Protein AF-A0AAW1J067-F1 (afdb_monomer)

Radius of gyration: 32.47 Å; Cα contacts (8 Å, |Δi|>4): 750; chains: 1; bounding box: 80×85×113 Å

Structure (mmCIF, N/CA/C/O backbone):
data_AF-A0AAW1J067-F1
#
_entry.id   AF-A0AAW1J067-F1
#
loop_
_atom_site.group_PDB
_atom_site.id
_atom_site.type_symbol
_atom_site.label_atom_id
_atom_site.label_alt_id
_atom_site.label_comp_id
_atom_site.label_asym_id
_atom_site.label_entity_id
_atom_site.label_seq_id
_atom_site.pdbx_PDB_ins_code
_atom_site.Cartn_x
_atom_site.Cartn_y
_atom_site.Cartn_z
_atom_site.occupancy
_atom_site.B_iso_or_equiv
_atom_site.auth_seq_id
_atom_site.auth_comp_id
_atom_site.auth_asym_id
_atom_site.auth_atom_id
_atom_site.pdbx_PDB_model_num
ATOM 1 N N . MET A 1 1 ? -17.921 11.666 9.294 1.00 50.50 1 MET A N 1
ATOM 2 C CA . MET A 1 1 ? -18.567 12.877 9.837 1.00 50.50 1 MET A CA 1
ATOM 3 C C . MET A 1 1 ? -19.235 12.454 11.125 1.00 50.50 1 MET A C 1
ATOM 5 O O . MET A 1 1 ? -20.038 11.532 11.094 1.00 50.50 1 MET A O 1
ATOM 9 N N . PHE A 1 2 ? -18.801 13.034 12.236 1.00 59.91 2 PHE A N 1
ATOM 10 C CA . PHE A 1 2 ? -19.292 12.779 13.587 1.00 59.91 2 PHE A CA 1
ATOM 11 C C . PHE A 1 2 ? -19.932 14.076 14.090 1.00 59.91 2 PHE A C 1
ATOM 13 O O . PHE A 1 2 ? -19.331 14.830 14.855 1.00 59.91 2 PHE A O 1
ATOM 20 N N . GLY A 1 3 ? -21.138 14.370 13.607 1.00 66.69 3 GLY A N 1
ATOM 21 C CA . GLY A 1 3 ? -21.881 15.560 14.003 1.00 66.69 3 GLY A CA 1
ATOM 22 C C . GLY A 1 3 ? -23.097 15.819 13.121 1.00 66.69 3 GLY A C 1
ATOM 23 O O . GLY A 1 3 ? -23.204 15.299 12.010 1.00 66.69 3 GLY A O 1
ATOM 24 N N . SER A 1 4 ? -24.031 16.613 13.641 1.00 76.19 4 SER A N 1
ATOM 25 C CA . SER A 1 4 ? -25.271 16.975 12.954 1.00 76.19 4 SER A CA 1
ATOM 26 C C . SER A 1 4 ? -25.160 18.360 12.305 1.00 76.19 4 SER A C 1
ATOM 28 O O . SER A 1 4 ? -24.724 19.300 12.974 1.00 76.19 4 SER A O 1
ATOM 30 N N . PRO A 1 5 ? -25.631 18.547 11.055 1.00 83.00 5 PRO A N 1
ATOM 31 C CA . PRO A 1 5 ? -25.706 19.865 10.428 1.00 83.00 5 PRO A CA 1
ATOM 32 C C . PRO A 1 5 ? -26.865 20.719 10.974 1.00 83.00 5 PRO A C 1
ATOM 34 O O . PRO A 1 5 ? -27.096 21.821 10.481 1.00 83.00 5 PRO A O 1
ATOM 37 N N . LEU A 1 6 ? -27.623 20.229 11.964 1.00 86.44 6 LEU A N 1
ATOM 38 C CA . LEU A 1 6 ? -28.827 20.883 12.483 1.00 86.44 6 LEU A CA 1
ATOM 39 C C . LEU A 1 6 ? -28.582 22.343 12.886 1.00 86.44 6 LEU A C 1
ATOM 41 O O . LEU A 1 6 ? -29.347 23.212 12.483 1.00 86.44 6 LEU A O 1
ATOM 45 N N . ALA A 1 7 ? -27.504 22.627 13.621 1.00 87.25 7 ALA A N 1
ATOM 46 C CA . ALA A 1 7 ? -27.166 23.991 14.026 1.00 87.25 7 ALA A CA 1
ATOM 47 C C . ALA A 1 7 ? -26.949 24.922 12.818 1.00 87.25 7 ALA A C 1
ATOM 49 O O . ALA A 1 7 ? -27.473 26.032 12.795 1.00 87.25 7 ALA A O 1
ATOM 50 N N . LEU A 1 8 ? -26.254 24.449 11.777 1.00 84.38 8 LEU A N 1
ATOM 51 C CA . LEU A 1 8 ? -26.045 25.211 10.541 1.00 84.38 8 LEU A CA 1
ATOM 52 C C . LEU A 1 8 ? -27.362 25.468 9.802 1.00 84.38 8 LEU A C 1
ATOM 54 O O . LEU A 1 8 ? -27.596 26.577 9.327 1.00 84.38 8 LEU A O 1
ATOM 58 N N . VAL A 1 9 ? -28.240 24.464 9.729 1.00 87.00 9 VAL A N 1
ATOM 59 C CA . VAL A 1 9 ? -29.559 24.598 9.093 1.00 87.00 9 VAL A CA 1
ATOM 60 C C . VAL A 1 9 ? -30.430 25.608 9.842 1.00 87.00 9 VAL A C 1
ATOM 62 O O . VAL A 1 9 ? -31.088 26.434 9.211 1.00 87.00 9 VAL A O 1
ATOM 65 N N . LEU A 1 10 ? -30.431 25.568 11.176 1.00 86.62 10 LEU A N 1
ATOM 66 C CA . LEU A 1 10 ? -31.189 26.502 12.008 1.00 86.62 10 LEU A CA 1
ATOM 67 C C . LEU A 1 10 ? -30.651 27.932 11.892 1.00 86.62 10 LEU A C 1
ATOM 69 O O . LEU A 1 10 ? -31.436 28.854 11.686 1.00 86.62 10 LEU A O 1
ATOM 73 N N . ALA A 1 11 ? -29.327 28.106 11.930 1.00 85.19 11 ALA A N 1
ATOM 74 C CA . ALA A 1 11 ? -28.688 29.402 11.725 1.00 85.19 11 ALA A CA 1
ATOM 75 C C . ALA A 1 11 ? -29.008 29.979 10.337 1.00 85.19 11 ALA A C 1
ATOM 77 O O . ALA A 1 11 ? -29.377 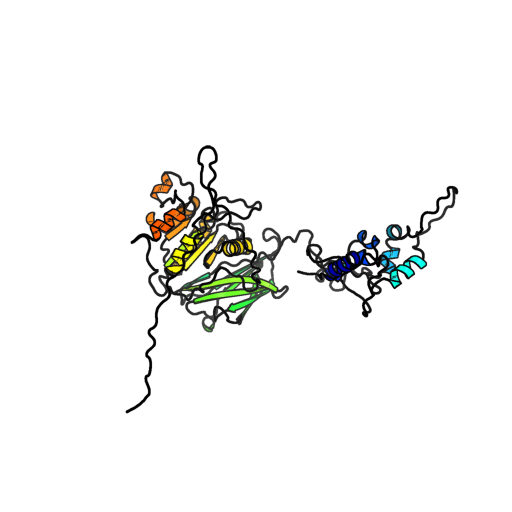31.144 10.215 1.00 85.19 11 ALA A O 1
ATOM 78 N N . TYR A 1 12 ? -28.941 29.154 9.286 1.00 83.12 12 TYR A N 1
ATOM 79 C CA . TYR A 1 12 ? -29.292 29.573 7.930 1.00 83.12 12 TYR A CA 1
ATOM 80 C C . TYR A 1 12 ? -30.757 30.009 7.817 1.00 83.12 12 TYR A C 1
ATOM 82 O O . TYR A 1 12 ? -31.040 31.041 7.208 1.00 83.12 12 TYR A O 1
ATOM 90 N N . ARG A 1 13 ? -31.691 29.263 8.424 1.00 81.62 13 ARG A N 1
ATOM 91 C CA . ARG A 1 13 ? -33.116 29.631 8.461 1.00 81.62 13 ARG A CA 1
ATOM 92 C C . ARG A 1 13 ? -33.344 30.963 9.171 1.00 81.62 13 ARG A C 1
ATOM 94 O O . ARG A 1 13 ? -34.119 31.771 8.678 1.00 81.62 13 ARG A O 1
ATOM 101 N N . GLN A 1 14 ? -32.639 31.206 10.274 1.00 75.19 14 GLN A N 1
ATOM 102 C CA . GLN A 1 14 ? -32.727 32.464 11.014 1.00 75.19 14 GLN A CA 1
ATOM 103 C C . GLN A 1 14 ? -32.193 33.652 10.198 1.00 75.19 14 GLN A C 1
ATOM 105 O O . GLN A 1 14 ? -32.797 34.718 10.195 1.00 75.19 14 GLN A O 1
ATOM 110 N N . ILE A 1 15 ? -31.092 33.465 9.463 1.00 73.31 15 ILE A N 1
ATOM 111 C CA . ILE A 1 15 ? -30.508 34.501 8.594 1.00 73.31 15 ILE A CA 1
ATOM 112 C C . ILE A 1 15 ? -31.388 34.770 7.361 1.00 73.31 15 ILE A C 1
ATOM 114 O O . ILE A 1 15 ? -31.469 35.905 6.896 1.00 73.31 15 ILE A O 1
ATOM 118 N N . SER A 1 16 ? -32.043 33.737 6.826 1.00 71.00 16 SER A N 1
ATOM 119 C CA . SER A 1 16 ? -32.823 33.823 5.582 1.00 71.00 16 SER A CA 1
ATOM 120 C C . SER A 1 16 ? -34.237 34.395 5.762 1.00 71.00 16 SER A C 1
ATOM 122 O O . SER A 1 16 ? -34.877 34.696 4.758 1.00 71.00 16 SER A O 1
ATOM 124 N N . SER A 1 17 ? -34.708 34.581 7.003 1.00 65.81 17 SER A N 1
ATOM 125 C CA . SER A 1 17 ? -35.993 35.224 7.338 1.00 65.81 17 SER A CA 1
ATOM 126 C C . SER A 1 17 ? -35.785 36.584 8.040 1.00 65.81 17 SER A C 1
ATOM 128 O O . SER A 1 17 ? -35.960 36.687 9.255 1.00 65.81 17 SER A O 1
ATOM 130 N N . PRO A 1 18 ? -35.404 37.651 7.308 1.00 55.25 18 PRO A N 1
ATOM 131 C CA . PRO A 1 18 ? -35.020 38.946 7.885 1.00 55.25 18 PRO A CA 1
ATOM 132 C C . PRO A 1 18 ? -36.165 39.766 8.510 1.00 55.25 18 PRO A C 1
ATOM 134 O O . PRO A 1 18 ? -35.880 40.642 9.330 1.00 55.25 18 PRO A O 1
ATOM 137 N N . ASP A 1 19 ? -37.428 39.483 8.173 1.00 54.84 19 ASP A N 1
ATOM 138 C CA . ASP A 1 19 ? -38.608 40.176 8.730 1.00 54.84 19 ASP A CA 1
ATOM 139 C C . ASP A 1 19 ? -38.975 39.708 10.147 1.00 54.84 19 ASP A C 1
ATOM 141 O O . ASP A 1 19 ? -39.796 40.324 10.823 1.00 54.84 19 ASP A O 1
ATOM 145 N N . ASP A 1 20 ? -38.323 38.651 10.630 1.00 51.97 20 ASP A N 1
ATOM 146 C CA . ASP A 1 20 ? -38.656 37.974 11.877 1.00 51.97 20 ASP A CA 1
ATOM 147 C C . ASP A 1 20 ? -37.452 38.004 12.833 1.00 51.97 20 ASP A C 1
ATOM 149 O O . ASP A 1 20 ? -36.968 36.980 13.323 1.00 51.97 20 ASP A O 1
ATOM 153 N N . LYS A 1 21 ? -36.925 39.212 13.101 1.00 49.03 21 LYS A N 1
ATOM 154 C CA . LYS A 1 21 ? -35.792 39.453 14.032 1.00 49.03 21 LYS A CA 1
ATOM 155 C C . LYS A 1 21 ? -36.059 38.969 15.469 1.00 49.03 21 LYS A C 1
ATOM 157 O O . LYS A 1 21 ? -35.157 38.981 16.303 1.00 49.03 21 LYS A O 1
ATOM 162 N N . THR A 1 22 ? -37.285 38.531 15.747 1.00 51.09 22 THR A N 1
ATOM 163 C CA . THR A 1 22 ? -37.760 37.935 17.001 1.00 51.09 22 THR A CA 1
ATOM 164 C C . THR A 1 22 ? -38.151 36.458 16.881 1.00 51.09 22 THR A C 1
ATOM 166 O O . THR A 1 22 ? -38.658 35.906 17.860 1.00 51.09 22 THR A O 1
ATOM 169 N N . SER A 1 23 ? -37.909 35.799 15.738 1.00 53.72 23 SER A N 1
ATOM 170 C CA . SER A 1 23 ? -38.173 34.366 15.551 1.00 53.72 23 SER A CA 1
ATOM 171 C C . SER A 1 23 ? -37.317 33.535 16.510 1.00 53.72 23 SER A C 1
ATOM 173 O O . SER A 1 23 ? -36.157 33.198 16.269 1.00 53.72 23 SER A O 1
ATOM 175 N N . ASN A 1 24 ? -37.886 33.223 17.673 1.00 66.06 24 ASN A N 1
ATOM 176 C CA . ASN A 1 24 ? -37.282 32.276 18.595 1.00 66.06 24 ASN A CA 1
ATOM 177 C C . ASN A 1 24 ? -37.318 30.902 17.920 1.00 66.06 24 ASN A C 1
ATOM 179 O O . ASN A 1 24 ? -38.378 30.455 17.477 1.00 66.06 24 ASN A O 1
ATOM 183 N N . ILE A 1 25 ? -36.170 30.227 17.852 1.00 79.12 25 ILE A N 1
ATOM 184 C CA . ILE A 1 25 ? -36.099 28.863 17.329 1.00 79.12 25 ILE A CA 1
ATOM 185 C C . ILE A 1 25 ? -37.063 27.995 18.147 1.00 79.12 25 ILE A C 1
ATOM 187 O O . ILE A 1 25 ? -36.935 27.899 19.370 1.00 79.12 25 ILE A O 1
ATOM 191 N N . THR A 1 26 ? -38.051 27.398 17.477 1.00 82.06 26 THR A N 1
ATOM 192 C CA . THR A 1 26 ? -39.113 26.641 18.143 1.00 82.06 26 THR A CA 1
ATOM 193 C C . THR A 1 26 ? -38.522 25.498 18.955 1.00 82.06 26 THR A C 1
ATOM 195 O O . THR A 1 26 ? -37.724 24.707 18.445 1.00 82.06 26 THR A O 1
ATOM 198 N N . ARG A 1 27 ? -38.932 25.400 20.224 1.00 84.12 27 ARG A N 1
ATOM 199 C CA . ARG A 1 27 ? -38.503 24.313 21.097 1.00 84.12 27 ARG A CA 1
ATOM 200 C C . ARG A 1 27 ? -39.014 22.970 20.545 1.00 84.12 27 ARG A C 1
ATOM 202 O O . ARG A 1 27 ? -40.206 22.845 20.271 1.00 84.12 27 ARG A O 1
ATOM 209 N N . PRO A 1 28 ? -38.143 21.965 20.393 1.00 86.62 28 PRO A N 1
ATOM 210 C CA . PRO A 1 28 ? -38.529 20.623 19.970 1.00 86.62 28 PRO A CA 1
ATOM 211 C C . PRO A 1 28 ? -39.388 19.935 21.041 1.00 86.62 28 PRO A C 1
ATOM 213 O O . PRO A 1 28 ? -39.211 20.171 22.234 1.00 86.62 28 PRO A O 1
ATOM 216 N N . MET A 1 29 ? -40.271 19.024 20.622 1.00 89.38 29 MET A N 1
ATOM 217 C CA . MET A 1 29 ? -41.214 18.290 21.491 1.00 89.38 29 MET A CA 1
ATOM 218 C C . MET A 1 29 ? -40.559 17.230 22.404 1.00 89.38 29 MET A C 1
ATOM 220 O O . MET A 1 29 ? -41.232 16.350 22.930 1.00 89.38 29 MET A O 1
ATOM 224 N N . CYS A 1 30 ? -39.241 17.272 22.579 1.00 88.62 30 CYS A N 1
ATOM 225 C CA . CYS A 1 30 ? -38.498 16.349 23.428 1.00 88.62 30 CYS A CA 1
ATOM 226 C C . CYS A 1 30 ? -38.104 17.004 24.757 1.00 88.62 30 CYS A C 1
ATOM 228 O O . CYS A 1 30 ? -37.864 18.211 24.837 1.00 88.62 30 CYS A O 1
ATOM 230 N N . ASN A 1 31 ? -37.944 16.180 25.793 1.00 90.19 31 ASN A N 1
ATOM 231 C CA . ASN A 1 31 ? -37.593 16.661 27.132 1.00 90.19 31 ASN A CA 1
ATOM 232 C C . ASN A 1 31 ? -36.184 17.271 27.195 1.00 90.19 31 ASN A C 1
ATOM 234 O O . ASN A 1 31 ? -35.961 18.205 27.962 1.00 90.19 31 ASN A O 1
ATOM 238 N N . GLN A 1 32 ? -35.247 16.759 26.392 1.00 93.19 32 GLN A N 1
ATOM 239 C CA . GLN A 1 32 ? -33.853 17.195 26.356 1.00 93.19 32 GLN A CA 1
ATOM 240 C C . GLN A 1 32 ? -33.255 16.935 24.972 1.00 93.19 32 GLN A C 1
ATOM 242 O O . GLN A 1 32 ? -33.455 15.860 24.406 1.00 93.19 32 GLN A O 1
ATOM 247 N N . ILE A 1 33 ? -32.474 17.893 24.467 1.00 92.38 33 ILE A N 1
ATOM 248 C CA . ILE A 1 33 ? -31.615 17.699 23.294 1.00 92.38 33 ILE A CA 1
ATOM 249 C C . ILE A 1 33 ? -30.158 17.492 23.703 1.00 92.38 33 ILE A C 1
ATOM 251 O O . ILE A 1 33 ? -29.643 18.136 24.619 1.00 92.38 33 ILE A O 1
ATOM 255 N N . TYR A 1 34 ? -29.495 16.608 22.962 1.00 91.56 34 TYR A N 1
ATOM 256 C CA . TYR A 1 34 ? -28.058 16.387 23.004 1.00 91.56 34 TYR A CA 1
ATOM 257 C C . TYR A 1 34 ? -27.491 16.550 21.595 1.00 91.56 34 TYR A C 1
ATOM 259 O O . TYR A 1 34 ? -27.856 15.825 20.673 1.00 91.56 34 TYR A O 1
ATOM 267 N N . ASN A 1 35 ? -26.594 17.511 21.435 1.00 91.44 35 ASN A N 1
ATOM 268 C CA . ASN A 1 35 ? -25.792 17.723 20.246 1.00 91.44 35 ASN A CA 1
ATOM 269 C C . ASN A 1 35 ? -24.398 17.158 20.497 1.00 91.44 35 ASN A C 1
ATOM 271 O O . ASN A 1 35 ? -23.557 17.809 21.113 1.00 91.44 35 ASN A O 1
ATOM 275 N N . MET A 1 36 ? -24.171 15.929 20.044 1.00 89.44 36 MET A N 1
ATOM 276 C CA . MET A 1 36 ? -22.858 15.295 20.112 1.00 89.44 36 MET A CA 1
ATOM 277 C C . MET A 1 36 ? -22.095 15.572 18.827 1.00 89.44 36 MET A C 1
ATOM 279 O O . MET A 1 36 ? -22.596 15.299 17.733 1.00 89.44 36 MET A O 1
ATOM 283 N N . PHE A 1 37 ? -20.879 16.086 18.952 1.00 84.06 37 PHE A N 1
ATOM 284 C CA . PHE A 1 37 ? -20.049 16.366 17.792 1.00 84.06 37 PHE A CA 1
ATOM 285 C C . PHE A 1 37 ? -18.564 16.235 18.085 1.00 84.06 37 PHE A C 1
ATOM 287 O O . PHE A 1 37 ? -18.108 16.295 19.227 1.00 84.06 37 PHE A O 1
ATOM 294 N N . HIS A 1 38 ? -17.803 16.093 17.008 1.00 80.50 38 HIS A N 1
ATOM 295 C CA . HIS A 1 38 ? -16.362 16.234 17.033 1.00 80.50 38 HIS A CA 1
ATOM 296 C C . HIS A 1 38 ? -15.962 17.680 16.678 1.00 80.50 38 HIS A C 1
ATOM 298 O O . HIS A 1 38 ? -16.399 18.172 15.636 1.00 80.50 38 HIS A O 1
ATOM 304 N N . PRO A 1 39 ? -15.120 18.374 17.472 1.00 72.06 39 PRO A N 1
ATOM 305 C CA . PRO A 1 39 ? -14.763 19.779 17.221 1.00 72.06 39 PRO A CA 1
ATOM 306 C C . PRO A 1 39 ? -14.096 20.059 15.865 1.00 72.06 39 PRO A C 1
ATOM 308 O O . PRO A 1 39 ? -14.137 21.185 15.384 1.00 72.06 39 PRO A O 1
ATOM 311 N N . THR A 1 40 ? -13.473 19.051 15.247 1.00 69.25 40 THR A N 1
ATOM 312 C CA . THR A 1 40 ? -12.837 19.182 13.922 1.00 69.25 40 THR A CA 1
ATOM 313 C C . THR A 1 40 ? -13.760 18.837 12.751 1.00 69.25 40 THR A C 1
ATOM 315 O O . THR A 1 40 ? -13.325 18.911 11.602 1.00 69.25 40 THR A O 1
ATOM 318 N N . ASP A 1 41 ? -15.009 18.433 13.006 1.00 71.81 41 ASP A N 1
ATOM 319 C CA . ASP A 1 41 ? -15.959 18.152 11.933 1.00 71.81 41 ASP A CA 1
ATOM 320 C C . ASP A 1 41 ? -16.447 19.477 11.309 1.00 71.81 41 ASP A C 1
ATOM 322 O O . ASP A 1 41 ? -17.118 20.256 11.988 1.00 71.81 41 ASP A O 1
ATOM 326 N N . PRO A 1 42 ? -16.149 19.751 10.022 1.00 63.50 42 PRO A N 1
ATOM 327 C CA . PRO A 1 42 ? -16.461 21.031 9.387 1.00 63.50 42 PRO A CA 1
ATOM 328 C C . PRO A 1 42 ? -17.962 21.280 9.194 1.00 63.50 42 PRO A C 1
ATOM 330 O O . PRO A 1 42 ? -18.343 22.400 8.859 1.00 63.50 42 PRO A O 1
ATOM 333 N N . VAL A 1 43 ? -18.813 20.258 9.347 1.00 70.44 43 VAL A N 1
ATOM 334 C CA . VAL A 1 43 ? -20.275 20.402 9.241 1.00 70.44 43 VAL A CA 1
ATOM 335 C C . VAL A 1 43 ? -20.981 20.328 10.591 1.00 70.44 43 VAL A C 1
ATOM 337 O O . VAL A 1 43 ? -22.197 20.509 10.650 1.00 70.44 43 VAL A O 1
ATOM 340 N N . ALA A 1 44 ? -20.245 20.075 11.674 1.00 81.06 44 ALA A N 1
ATOM 341 C CA . ALA A 1 44 ? -20.797 20.142 13.012 1.00 81.06 44 ALA A CA 1
ATOM 342 C C . ALA A 1 44 ? -20.752 21.580 13.534 1.00 81.06 44 ALA A C 1
ATOM 344 O O . ALA A 1 44 ? -19.790 22.318 13.336 1.00 81.06 44 ALA A O 1
ATOM 345 N N . SER A 1 45 ? -21.811 22.006 14.212 1.00 86.00 45 SER A N 1
ATOM 346 C CA . SER A 1 45 ? -21.865 23.322 14.844 1.00 86.00 45 SER A CA 1
ATOM 347 C C . SER A 1 45 ? -22.646 23.255 16.147 1.00 86.00 45 SER A C 1
ATOM 349 O O . SER A 1 45 ? -23.455 22.353 16.373 1.00 86.00 45 SER A O 1
ATOM 351 N N . ARG A 1 46 ? -22.358 24.215 17.021 1.00 90.69 46 ARG A N 1
ATOM 352 C CA . ARG A 1 46 ? -22.923 24.307 18.365 1.00 90.69 46 ARG A CA 1
ATOM 353 C C . ARG A 1 46 ? -24.351 24.845 18.338 1.00 90.69 46 ARG A C 1
ATOM 355 O O . ARG A 1 46 ? -24.623 25.817 17.634 1.00 90.69 46 ARG A O 1
ATOM 362 N N . LEU A 1 47 ? -25.243 24.236 19.121 1.00 92.12 47 LEU A N 1
ATOM 363 C CA . LEU A 1 47 ? -26.633 24.682 19.271 1.00 92.12 47 LEU A CA 1
ATOM 364 C C . LEU A 1 47 ? -26.781 25.752 20.351 1.00 92.12 47 LEU A C 1
ATOM 366 O O . LEU A 1 47 ? -27.597 26.658 20.207 1.00 92.12 47 LEU A O 1
ATOM 370 N N . GLU A 1 48 ? -25.999 25.675 21.427 1.00 93.38 48 GLU A N 1
ATOM 371 C CA . GLU A 1 48 ? -26.148 26.574 22.577 1.00 93.38 48 GLU A CA 1
ATOM 372 C C . GLU A 1 48 ? -26.001 28.064 22.214 1.00 93.38 48 GLU A C 1
ATOM 374 O O . GLU A 1 48 ? -26.838 28.855 22.661 1.00 93.38 48 GLU A O 1
ATOM 379 N N . PRO A 1 49 ? -25.034 28.476 21.362 1.00 91.88 49 PRO A N 1
ATOM 380 C CA . PRO A 1 49 ? -24.892 29.873 20.953 1.00 91.88 49 PRO A CA 1
ATOM 381 C C . PRO A 1 49 ? -26.072 30.409 20.134 1.00 91.88 49 PRO A C 1
ATOM 383 O O . PRO A 1 49 ? -26.275 31.620 20.106 1.00 91.88 49 PRO A O 1
ATOM 386 N N . LEU A 1 50 ? -26.852 29.533 19.487 1.00 88.31 50 LEU A N 1
ATOM 387 C CA . LEU A 1 50 ? -28.046 29.930 18.731 1.00 88.31 50 LEU A CA 1
ATOM 388 C C . LEU A 1 50 ? -29.222 30.272 19.654 1.00 88.31 50 LEU A C 1
ATOM 390 O O . LEU A 1 50 ? -30.052 31.107 19.306 1.00 88.31 50 LEU A O 1
ATOM 394 N N . LEU A 1 51 ? -29.293 29.647 20.835 1.00 89.06 51 LEU A N 1
ATOM 395 C CA . LEU A 1 51 ? -30.327 29.933 21.837 1.00 89.06 51 LEU A CA 1
ATOM 396 C C . LEU A 1 51 ? -29.931 31.086 22.761 1.00 89.06 51 LEU A C 1
ATOM 398 O O . LEU A 1 51 ? -30.780 31.867 23.189 1.00 89.06 51 LEU A O 1
ATOM 402 N N . SER A 1 52 ? -28.641 31.198 23.078 1.00 88.81 52 SER A N 1
ATOM 403 C CA . SER A 1 52 ? -28.086 32.307 23.845 1.00 88.81 52 SER A CA 1
ATOM 404 C C . SER A 1 52 ? -26.642 32.552 23.434 1.00 88.81 52 SER A C 1
ATOM 406 O O . SER A 1 52 ? -25.750 31.761 23.744 1.00 88.81 52 SER A O 1
ATOM 408 N N . ALA A 1 53 ? -26.399 33.690 22.781 1.00 86.62 53 ALA A N 1
ATOM 409 C CA . ALA A 1 53 ? -25.096 34.049 22.224 1.00 86.62 53 ALA A CA 1
ATOM 410 C C . ALA A 1 53 ? -23.958 33.976 23.254 1.00 86.62 53 ALA A C 1
ATOM 412 O O . ALA A 1 53 ? -22.834 33.637 22.901 1.00 86.62 53 ALA A O 1
ATOM 413 N N . ARG A 1 54 ? -24.234 34.201 24.544 1.00 87.06 54 ARG A N 1
ATOM 414 C CA . ARG A 1 54 ? -23.234 34.120 25.622 1.00 87.06 54 ARG A CA 1
ATOM 415 C C . ARG A 1 54 ? -22.631 32.728 25.800 1.00 87.06 54 ARG A C 1
ATOM 417 O O . ARG A 1 54 ? -21.486 32.620 26.219 1.00 87.06 54 ARG A O 1
ATOM 424 N N . PHE A 1 55 ? -23.339 31.666 25.415 1.00 91.44 55 PHE A N 1
ATOM 425 C CA . PHE A 1 55 ? -22.780 30.311 25.431 1.00 91.44 55 PHE A CA 1
ATOM 426 C C . PHE A 1 55 ? -21.663 30.104 24.402 1.00 91.44 55 PHE A C 1
ATOM 428 O O . PHE A 1 55 ? -20.942 29.115 24.505 1.00 91.44 55 PHE A O 1
ATOM 435 N N . SER A 1 56 ? -21.452 31.038 23.465 1.00 88.62 56 SER A N 1
ATOM 436 C CA . SER A 1 56 ? -20.237 31.063 22.635 1.00 88.62 56 SER A CA 1
ATOM 437 C C . SER A 1 56 ? -18.958 31.263 23.459 1.00 88.62 56 SER A C 1
ATOM 439 O O . SER A 1 56 ? -17.909 30.773 23.051 1.00 88.62 56 SER A O 1
ATOM 441 N N . LEU A 1 57 ? -19.054 31.912 24.628 1.00 88.69 57 LEU A N 1
ATOM 442 C CA . LEU A 1 57 ? -17.937 32.153 25.548 1.00 88.69 57 LEU A CA 1
ATOM 443 C C . LEU A 1 57 ? -17.636 30.948 26.450 1.00 88.69 57 LEU A C 1
ATOM 445 O O . LEU A 1 57 ? -16.586 30.897 27.081 1.00 88.69 57 LEU A O 1
ATOM 449 N N . LEU A 1 58 ? -18.548 29.976 26.515 1.00 89.19 58 LEU A N 1
ATOM 450 C CA . LEU A 1 58 ? -18.362 28.746 27.278 1.00 89.19 58 LEU A CA 1
ATOM 451 C C . LEU A 1 58 ? -17.946 27.607 26.349 1.00 89.19 58 LEU A C 1
ATOM 453 O O . LEU A 1 58 ? -18.554 27.458 25.286 1.00 89.19 58 LEU A O 1
ATOM 457 N N . PRO A 1 59 ? -16.989 26.747 26.735 1.00 87.62 59 PRO A N 1
ATOM 458 C CA . PRO A 1 59 ? -16.682 25.548 25.963 1.00 87.62 59 PRO A CA 1
ATOM 459 C C . PRO A 1 59 ? -17.864 24.556 25.983 1.00 87.62 59 PRO A C 1
ATOM 461 O O . PRO A 1 59 ? -18.673 24.581 26.923 1.00 87.62 59 PRO A O 1
ATOM 464 N N . PRO A 1 60 ? -17.997 23.681 24.966 1.00 90.62 60 PRO A N 1
ATOM 465 C CA . PRO A 1 60 ? -18.927 22.553 25.016 1.00 90.62 60 PRO A CA 1
ATOM 466 C C . PRO A 1 60 ? -18.544 21.567 26.131 1.00 90.62 60 PRO A C 1
ATOM 468 O O . PRO A 1 60 ? -17.416 21.561 26.623 1.00 90.62 60 PRO A O 1
ATOM 471 N N . VAL A 1 61 ? -19.484 20.711 26.529 1.00 91.50 61 VAL A N 1
ATOM 472 C CA . VAL A 1 61 ? -19.249 19.675 27.538 1.00 91.50 61 VAL A CA 1
ATOM 473 C C . VAL A 1 61 ? -18.361 18.581 26.955 1.00 91.50 61 VAL A C 1
ATOM 475 O O . VAL A 1 61 ? -18.725 17.940 25.976 1.00 91.50 61 VAL A O 1
ATOM 478 N N . ASN A 1 62 ? -17.211 18.321 27.570 1.00 85.94 62 ASN A N 1
ATOM 479 C CA . ASN A 1 62 ? -16.355 17.215 27.150 1.00 85.94 62 ASN A CA 1
ATOM 480 C C . ASN A 1 62 ? -16.919 15.880 27.644 1.00 85.94 62 ASN A C 1
ATOM 482 O O . ASN A 1 62 ? -17.033 15.654 28.850 1.00 85.94 62 ASN A O 1
ATOM 486 N N . VAL A 1 63 ? -17.223 14.974 26.712 1.00 86.56 63 VAL A N 1
ATOM 487 C CA . VAL A 1 63 ? -17.654 13.611 27.041 1.00 86.56 63 VAL A CA 1
ATOM 488 C C . VAL A 1 63 ? -16.486 12.860 27.680 1.00 86.56 63 VAL A C 1
ATOM 490 O O . VAL A 1 63 ? -15.416 12.713 27.084 1.00 86.56 63 VAL A O 1
ATOM 493 N N . ALA A 1 64 ? -16.682 12.395 28.915 1.00 78.62 64 ALA A N 1
ATOM 494 C CA . ALA A 1 64 ? -15.660 11.667 29.654 1.00 78.62 64 ALA A CA 1
ATOM 495 C C . ALA A 1 64 ? -15.319 10.336 28.963 1.00 78.62 64 ALA A C 1
ATOM 497 O O . ALA A 1 64 ? -16.193 9.612 28.490 1.00 78.62 64 ALA A O 1
ATOM 498 N N . ARG A 1 65 ? -14.028 9.992 28.930 1.00 73.75 65 ARG A N 1
ATOM 499 C CA . ARG A 1 65 ? -13.565 8.712 28.382 1.00 73.75 65 ARG A CA 1
ATOM 500 C C . ARG A 1 65 ? -13.995 7.558 29.278 1.00 73.75 65 ARG A C 1
ATOM 502 O O . ARG A 1 65 ? -13.560 7.515 30.428 1.00 73.75 65 ARG A O 1
ATOM 509 N N . TYR A 1 66 ? -14.710 6.584 28.718 1.00 69.62 66 TYR A N 1
ATOM 510 C CA . TYR A 1 66 ? -15.111 5.365 29.429 1.00 69.62 66 TYR A CA 1
ATOM 511 C C . TYR A 1 66 ? -13.920 4.638 30.079 1.00 69.62 66 TYR A C 1
ATOM 513 O O . TYR A 1 66 ? -13.998 4.235 31.232 1.00 69.62 66 TYR A O 1
ATOM 521 N N . THR A 1 67 ? -12.773 4.565 29.395 1.00 62.25 67 THR A N 1
ATOM 522 C CA . THR A 1 67 ? -11.552 3.911 29.909 1.00 62.25 67 THR A CA 1
ATOM 523 C C . THR A 1 67 ? -10.960 4.567 31.156 1.00 62.25 67 THR A C 1
ATOM 525 O O . THR A 1 67 ? -10.305 3.894 31.944 1.00 62.25 67 THR A O 1
ATOM 528 N N . LYS A 1 68 ? -11.168 5.876 31.344 1.00 63.22 68 LYS A N 1
ATOM 529 C CA . LYS A 1 68 ? -10.661 6.626 32.506 1.00 63.22 68 LYS A CA 1
ATOM 530 C C . LYS A 1 68 ? -11.741 6.843 33.568 1.00 63.22 68 LYS A C 1
ATOM 532 O O . LYS A 1 68 ? -11.432 6.938 34.750 1.00 63.22 68 LYS A O 1
ATOM 537 N N . TYR A 1 69 ? -12.992 6.942 33.134 1.00 73.50 69 TYR A N 1
ATOM 538 C CA . TYR A 1 69 ? -14.150 7.287 33.946 1.00 73.50 69 TYR A CA 1
ATOM 539 C C . TYR A 1 69 ? -15.355 6.437 33.505 1.00 73.50 69 TYR A C 1
ATOM 541 O O . TYR A 1 69 ? -16.254 6.954 32.836 1.00 73.50 69 TYR A O 1
ATOM 549 N N . PRO A 1 70 ? -15.395 5.135 33.850 1.00 66.94 70 PRO A N 1
ATOM 550 C CA . PRO A 1 70 ? -16.442 4.216 33.386 1.00 66.94 70 PRO A CA 1
ATOM 551 C C . PRO A 1 70 ? -17.843 4.593 33.890 1.00 66.94 70 PRO A C 1
ATOM 553 O O . PRO A 1 70 ? -18.837 4.261 33.255 1.00 66.94 70 PRO A O 1
ATOM 556 N N . LEU A 1 71 ? -17.915 5.337 34.999 1.00 72.69 71 LEU A N 1
ATOM 557 C CA . LEU A 1 71 ? -19.150 5.869 35.589 1.00 72.69 71 LEU A CA 1
ATOM 558 C C . LEU A 1 71 ? -19.341 7.377 35.325 1.00 72.69 71 LEU A C 1
ATOM 560 O O . LEU A 1 71 ? -20.200 8.012 35.931 1.00 72.69 71 LEU A O 1
ATOM 564 N N . GLY A 1 72 ? -18.540 7.967 34.432 1.00 76.31 72 GLY A N 1
ATOM 565 C CA . GLY A 1 72 ? -18.490 9.413 34.210 1.00 76.31 72 GLY A CA 1
ATOM 566 C C . GLY A 1 72 ? -17.552 10.148 35.175 1.00 76.31 72 GLY A C 1
ATOM 567 O O . GLY A 1 72 ? -16.993 9.577 36.109 1.00 76.31 72 GLY A O 1
ATOM 568 N N . ASN A 1 73 ? -17.328 11.435 34.910 1.00 77.00 73 ASN A N 1
ATOM 569 C CA . ASN A 1 73 ? -16.390 12.289 35.654 1.00 77.00 73 ASN A CA 1
ATOM 570 C C . ASN A 1 73 ? -17.013 12.972 36.890 1.00 77.00 73 ASN A C 1
ATOM 572 O O . ASN A 1 73 ? -16.359 13.812 37.505 1.00 77.00 73 ASN A O 1
ATOM 576 N N . GLY A 1 74 ? -18.272 12.660 37.220 1.00 79.75 74 GLY A N 1
ATOM 577 C CA . GLY A 1 74 ? -18.999 13.237 38.355 1.00 79.75 74 GLY A CA 1
ATOM 578 C C . GLY A 1 74 ? -19.324 14.731 38.233 1.00 79.75 74 GLY A C 1
ATOM 579 O O . GLY A 1 74 ? -19.793 15.318 39.201 1.00 79.75 74 GLY A O 1
ATOM 580 N N . GLN A 1 75 ? -19.075 15.359 37.078 1.00 81.50 75 GLN A N 1
ATOM 581 C CA . GLN A 1 75 ? -19.347 16.782 36.883 1.00 81.50 75 GLN A CA 1
ATOM 582 C C . GLN A 1 75 ? -20.828 17.010 36.561 1.00 81.50 75 GLN A C 1
ATOM 584 O O . GLN A 1 75 ? -21.372 16.335 35.679 1.00 81.50 75 GLN A O 1
ATOM 589 N N . PRO A 1 76 ? -21.492 17.973 37.217 1.00 79.94 76 PRO A N 1
ATOM 590 C CA . PRO A 1 76 ? -22.858 18.310 36.876 1.00 79.94 76 PRO A CA 1
ATOM 591 C C . PRO A 1 76 ? -22.916 19.013 35.519 1.00 79.94 76 PRO A C 1
ATOM 593 O O . PRO A 1 76 ? -22.090 19.855 35.164 1.00 79.94 76 PRO A O 1
ATOM 596 N N . HIS A 1 77 ? -23.924 18.660 34.728 1.00 88.62 77 HIS A N 1
ATOM 597 C CA . HIS A 1 77 ? -24.176 19.270 33.418 1.00 88.62 77 HIS A CA 1
ATOM 598 C C . HIS A 1 77 ? -25.519 19.998 33.376 1.00 88.62 77 HIS A C 1
ATOM 600 O O . HIS A 1 77 ? -26.012 20.329 32.297 1.00 88.62 77 HIS A O 1
ATOM 606 N N . HIS A 1 78 ? -26.125 20.235 34.540 1.00 92.38 78 HIS A N 1
ATOM 607 C CA . HIS A 1 78 ? -27.362 20.988 34.663 1.00 92.38 78 HIS A CA 1
ATOM 608 C C . HIS A 1 78 ? -27.149 22.450 34.278 1.00 92.38 78 HIS A C 1
ATOM 610 O O . HIS A 1 78 ? -26.151 23.069 34.640 1.00 92.38 78 HIS A O 1
ATOM 616 N N . LEU A 1 79 ? -28.107 23.007 33.536 1.00 90.94 79 LEU A N 1
ATOM 617 C CA . LEU A 1 79 ? -28.023 24.383 33.053 1.00 90.94 79 LEU A CA 1
ATOM 618 C C . LEU A 1 79 ? -27.863 25.377 34.211 1.00 90.94 79 LEU A C 1
ATOM 620 O O . LEU A 1 79 ? -27.028 26.268 34.132 1.00 90.94 79 LEU A O 1
ATOM 624 N N . VAL A 1 80 ? -28.646 25.204 35.279 1.00 89.56 80 VAL A N 1
ATOM 625 C CA . VAL A 1 80 ? -28.667 26.109 36.442 1.00 89.56 80 VAL A CA 1
ATOM 626 C C . VAL A 1 80 ? -27.302 26.169 37.121 1.00 89.56 80 VAL A C 1
ATOM 628 O O . VAL A 1 80 ? -26.789 27.257 37.356 1.00 89.56 80 VAL A O 1
ATOM 631 N N . GLU A 1 81 ? -26.685 25.012 37.347 1.00 88.88 81 GLU A N 1
ATOM 632 C CA . GLU A 1 81 ? -25.372 24.921 37.987 1.00 88.88 81 GLU A CA 1
ATOM 633 C C . GLU A 1 81 ? -24.282 25.582 37.133 1.00 88.88 81 GLU A C 1
ATOM 635 O O . GLU A 1 81 ? -23.420 26.283 37.653 1.00 88.88 81 GLU A O 1
ATOM 640 N N . VAL A 1 82 ? -24.354 25.446 35.801 1.00 88.25 82 VAL A N 1
ATOM 641 C CA . VAL A 1 82 ? -23.425 26.134 34.889 1.00 88.25 82 VAL A CA 1
ATOM 642 C C . VAL A 1 82 ? -23.605 27.648 34.934 1.00 88.25 82 VAL A C 1
ATOM 644 O O . VAL A 1 82 ? -22.609 28.369 34.897 1.00 88.25 82 VAL A O 1
ATOM 647 N N . LEU A 1 83 ? -24.844 28.141 34.991 1.00 87.69 83 LEU A N 1
ATOM 648 C CA . LEU A 1 83 ? -25.109 29.574 35.106 1.00 87.69 83 LEU A CA 1
ATOM 649 C C . LEU A 1 83 ? -24.502 30.110 36.404 1.00 87.69 83 LEU A C 1
ATOM 651 O O . LEU A 1 83 ? -23.707 31.043 36.359 1.00 87.69 83 LEU A O 1
ATOM 655 N N . GLN A 1 84 ? -24.798 29.463 37.530 1.00 85.88 84 GLN A N 1
ATOM 656 C CA . GLN A 1 84 ? -24.267 29.833 38.844 1.00 85.88 84 GLN A CA 1
ATOM 657 C C . GLN A 1 84 ? -22.735 29.776 38.899 1.00 85.88 84 GLN A C 1
ATOM 659 O O . GLN A 1 84 ? -22.108 30.655 39.475 1.00 85.88 84 GLN A O 1
ATOM 664 N N . ALA A 1 85 ? -22.106 28.800 38.243 1.00 85.31 85 ALA A N 1
ATOM 665 C CA . ALA A 1 85 ? -20.649 28.716 38.171 1.00 85.31 85 ALA A CA 1
ATOM 666 C C . ALA A 1 85 ? -20.002 29.796 37.276 1.00 85.31 85 ALA A C 1
ATOM 668 O O . ALA A 1 85 ? -18.789 29.978 37.325 1.00 85.31 85 ALA A O 1
ATOM 669 N N . ASN A 1 86 ? -20.776 30.496 36.436 1.00 85.81 86 ASN A N 1
ATOM 670 C CA . ASN A 1 86 ? -20.275 31.454 35.443 1.00 85.81 86 ASN A CA 1
ATOM 671 C C . ASN A 1 86 ? -21.001 32.807 35.521 1.00 85.81 86 ASN A C 1
ATOM 673 O O . ASN A 1 86 ? -21.281 33.423 34.488 1.00 85.81 86 ASN A O 1
ATOM 677 N N . THR A 1 87 ? -21.309 33.287 36.729 1.00 83.19 87 THR A N 1
ATOM 678 C CA . THR A 1 87 ? -22.132 34.493 36.943 1.00 83.19 87 THR A CA 1
ATOM 679 C C . THR A 1 87 ? -21.615 35.721 36.203 1.00 83.19 87 THR A C 1
ATOM 681 O O . THR A 1 87 ? -22.399 36.416 35.565 1.00 83.19 87 THR A O 1
ATOM 684 N N . GLN A 1 88 ? -20.296 35.900 36.139 1.00 81.62 88 GLN A N 1
ATOM 685 C CA . GLN A 1 88 ? -19.618 36.987 35.421 1.00 81.62 88 GLN A CA 1
ATOM 686 C C . GLN A 1 88 ? -20.013 37.096 33.935 1.00 81.62 88 GLN A C 1
ATOM 688 O O . GLN A 1 88 ? -20.080 38.188 33.381 1.00 81.62 88 GLN A O 1
ATOM 693 N N . ILE A 1 89 ? -20.325 35.974 33.276 1.00 82.94 89 ILE A N 1
ATOM 694 C CA . ILE A 1 89 ? -20.732 35.951 31.861 1.00 82.94 89 ILE A CA 1
ATOM 695 C C . ILE A 1 89 ? -22.204 36.361 31.700 1.00 82.94 89 ILE A C 1
ATOM 697 O O . ILE A 1 89 ? -22.610 36.871 30.652 1.00 82.94 89 ILE A O 1
ATOM 701 N N . PHE A 1 90 ? -23.023 36.133 32.728 1.00 79.75 90 PHE A N 1
ATOM 702 C CA . PHE A 1 90 ? -24.476 36.272 32.667 1.00 79.75 90 PHE A CA 1
ATOM 703 C C . PHE A 1 90 ? -25.034 37.453 33.481 1.00 79.75 90 PHE A C 1
ATOM 705 O O . PHE A 1 90 ? -26.219 37.742 33.326 1.00 79.75 90 PHE A O 1
ATOM 712 N N . ASN A 1 91 ? -24.216 38.161 34.272 1.00 70.81 91 ASN A N 1
ATOM 713 C CA . ASN A 1 91 ? -24.661 39.247 35.159 1.00 70.81 91 ASN A CA 1
ATOM 714 C C . ASN A 1 91 ? -25.042 40.547 34.416 1.00 70.81 91 ASN A C 1
ATOM 716 O O . ASN A 1 91 ? -25.939 41.268 34.842 1.00 70.81 91 ASN A O 1
ATOM 720 N N . ASP A 1 92 ? -24.463 40.801 33.236 1.00 59.31 92 ASP A N 1
ATOM 721 C CA . ASP A 1 92 ? -24.723 41.984 32.389 1.00 59.31 92 ASP A CA 1
ATOM 722 C C . ASP A 1 92 ? -26.105 41.951 31.678 1.00 59.31 92 ASP A C 1
ATOM 724 O O . ASP A 1 92 ? -26.264 42.347 30.524 1.00 59.31 92 ASP A O 1
ATOM 728 N N . MET A 1 93 ? -27.150 41.413 32.317 1.00 54.53 93 MET A N 1
ATOM 729 C CA . MET A 1 93 ? -28.528 41.418 31.790 1.00 54.53 93 MET A CA 1
ATOM 730 C C . MET A 1 93 ? -29.292 42.725 32.013 1.00 54.53 93 MET A C 1
ATOM 732 O O . MET A 1 93 ? -30.454 42.805 31.614 1.00 54.53 93 MET A O 1
ATOM 736 N N . GLN A 1 94 ? -28.673 43.756 32.589 1.00 45.81 94 GLN A N 1
ATOM 737 C CA . GLN A 1 94 ? -29.300 45.071 32.711 1.00 45.81 94 GLN A CA 1
ATOM 738 C C . GLN A 1 94 ? -28.902 45.997 31.548 1.00 45.81 94 GLN A C 1
ATOM 740 O O . GLN A 1 94 ? -27.714 46.134 31.250 1.00 45.81 94 GLN A O 1
ATOM 745 N N . PRO A 1 95 ? -29.858 46.689 30.896 1.00 39.19 95 PRO A N 1
ATOM 746 C CA . PRO A 1 95 ? -29.515 47.827 30.055 1.00 39.19 95 PRO A CA 1
ATOM 747 C C . PRO A 1 95 ? -28.882 48.888 30.961 1.00 39.19 95 PRO A C 1
ATOM 749 O O . PRO A 1 95 ? -29.516 49.339 31.914 1.00 39.19 95 PRO A O 1
ATOM 752 N N . ARG A 1 96 ? -27.622 49.254 30.692 1.00 37.31 96 ARG A N 1
ATOM 753 C CA . ARG A 1 96 ? -26.883 50.276 31.448 1.00 37.31 96 ARG A CA 1
ATOM 754 C C . ARG A 1 96 ? -27.714 51.561 31.530 1.00 37.31 96 ARG A C 1
ATOM 756 O O . ARG A 1 96 ? -27.775 52.320 30.565 1.00 37.31 96 ARG A O 1
ATOM 763 N N . ARG A 1 97 ? -28.340 51.822 32.679 1.00 37.09 97 ARG A N 1
ATOM 764 C CA . ARG A 1 97 ? -28.784 53.167 33.049 1.00 37.09 97 ARG A CA 1
ATOM 765 C C . ARG A 1 97 ? -27.591 53.862 33.692 1.00 37.09 97 ARG A C 1
ATOM 767 O O . ARG A 1 97 ? -27.084 53.411 34.711 1.00 37.09 97 ARG A O 1
ATOM 774 N N . LEU A 1 98 ? -27.129 54.928 33.047 1.00 40.00 98 LEU A N 1
ATOM 775 C CA . LEU A 1 98 ? -26.144 55.853 33.591 1.00 40.00 98 LEU A CA 1
ATOM 776 C C . LEU A 1 98 ? -26.742 56.558 34.813 1.00 40.00 98 LEU A C 1
ATOM 778 O O . LEU A 1 98 ? -27.703 57.309 34.667 1.00 40.00 98 LEU A O 1
ATOM 782 N N . SER A 1 99 ? -26.148 56.361 35.985 1.00 38.66 99 SER A N 1
ATOM 783 C CA . SER A 1 99 ? -26.015 57.430 36.973 1.00 38.66 99 SER A CA 1
ATOM 784 C C . SER A 1 99 ? -24.874 57.114 37.930 1.00 38.66 99 SER A C 1
ATOM 786 O O . SER A 1 99 ? -24.812 56.048 38.539 1.00 38.66 99 SER A O 1
ATOM 788 N N . GLU A 1 100 ? -23.971 58.077 37.992 1.00 45.56 100 GLU A N 1
ATOM 789 C CA . GLU A 1 100 ? -22.843 58.218 38.896 1.00 45.56 100 GLU A CA 1
ATOM 790 C C . GLU A 1 100 ? -23.330 58.356 40.353 1.00 45.56 100 GLU A C 1
ATOM 792 O O . GLU A 1 100 ? -24.443 58.827 40.587 1.00 45.56 100 GLU A O 1
ATOM 797 N N . VAL A 1 101 ? -22.456 58.008 41.307 1.00 40.06 101 VAL A N 1
ATOM 798 C CA . VAL A 1 101 ? -22.591 58.113 42.779 1.00 40.06 101 VAL A CA 1
ATOM 799 C C . VAL A 1 101 ? -23.190 56.888 43.498 1.00 40.06 101 VAL A C 1
ATOM 801 O O . VAL A 1 101 ? -24.399 56.735 43.616 1.00 40.06 101 VAL A O 1
ATOM 804 N N . SER A 1 102 ? -22.321 56.067 44.104 1.00 35.94 102 SER A N 1
ATOM 805 C CA . SER A 1 102 ? -22.203 55.999 45.575 1.00 35.94 102 SER A CA 1
ATOM 806 C C . SER A 1 102 ? -21.017 55.115 45.989 1.00 35.94 102 SER A C 1
ATOM 808 O O . SER A 1 102 ? -20.917 53.953 45.597 1.00 35.94 102 SER A O 1
ATOM 810 N N . LEU A 1 103 ? -20.107 55.698 46.770 1.00 48.38 103 LEU A N 1
ATOM 811 C CA . LEU A 1 103 ? -18.995 55.032 47.446 1.00 48.38 103 LEU A CA 1
ATOM 812 C C . LEU A 1 103 ? -19.500 54.340 48.725 1.00 48.38 103 LEU A C 1
ATOM 814 O O . LEU A 1 103 ? -20.373 54.863 49.411 1.00 48.38 103 LEU A O 1
ATOM 818 N N . GLN A 1 104 ? -18.865 53.214 49.062 1.00 40.12 104 GLN A N 1
ATOM 819 C CA . GLN A 1 104 ? -19.009 52.423 50.293 1.00 40.12 104 GLN A CA 1
ATOM 820 C C . GLN A 1 104 ? -20.312 51.612 50.473 1.00 40.12 104 GLN A C 1
ATOM 822 O O . GLN A 1 104 ? -21.306 52.083 51.015 1.00 40.12 104 GLN A O 1
ATOM 827 N N . SER A 1 105 ? -20.230 50.303 50.216 1.00 37.25 105 SER A N 1
ATOM 828 C CA . SER A 1 105 ? -20.693 49.316 51.202 1.00 37.25 105 SER A CA 1
ATOM 829 C C . SER A 1 105 ? -19.909 48.006 51.081 1.00 37.25 105 SER A C 1
ATOM 831 O O . SER A 1 105 ? -19.658 47.472 50.006 1.00 37.25 105 SER A O 1
ATOM 833 N N . THR A 1 106 ? -19.437 47.576 52.242 1.00 41.69 106 THR A N 1
ATOM 834 C CA . THR A 1 106 ? -18.754 46.330 52.572 1.00 41.69 106 THR A CA 1
ATOM 835 C C . THR A 1 106 ? -19.659 45.108 52.417 1.00 41.69 106 THR A C 1
ATOM 837 O O . THR A 1 106 ? -20.873 45.232 52.532 1.00 41.69 106 THR A O 1
ATOM 840 N N . VAL A 1 107 ? -19.011 43.938 52.371 1.00 33.88 107 VAL A N 1
ATOM 841 C CA . VAL A 1 107 ? -19.523 42.566 52.560 1.00 33.88 107 VAL A CA 1
ATOM 842 C C . VAL A 1 107 ? -19.589 41.760 51.262 1.00 33.88 107 VAL A C 1
ATOM 844 O O . VAL A 1 107 ? -20.342 42.042 50.342 1.00 33.88 107 VAL A O 1
ATOM 847 N N . SER A 1 108 ? -18.758 40.718 51.250 1.00 44.88 108 SER A N 1
ATOM 848 C CA . SER A 1 108 ? -18.846 39.496 50.454 1.00 44.88 108 SER A CA 1
ATOM 849 C C . SER A 1 108 ? -20.267 39.162 49.980 1.00 44.88 108 SER A C 1
ATOM 851 O O . SER A 1 108 ? -21.065 38.619 50.744 1.00 44.88 108 SER A O 1
ATOM 853 N N . GLY A 1 109 ? -20.555 39.445 48.714 1.00 37.44 109 GLY A N 1
ATOM 854 C CA . GLY A 1 109 ? -21.701 38.913 47.992 1.00 37.44 109 GLY A CA 1
ATOM 855 C C . GLY A 1 109 ? -21.178 38.007 46.893 1.00 37.44 109 GLY A C 1
ATOM 856 O O . GLY A 1 109 ? -20.413 38.444 46.039 1.00 37.44 109 GLY A O 1
ATOM 857 N N . ILE A 1 110 ? -21.550 36.732 46.931 1.00 46.97 110 ILE A N 1
ATOM 858 C CA . ILE A 1 110 ? -21.540 35.910 45.725 1.00 46.97 110 ILE A CA 1
ATOM 859 C C . ILE A 1 110 ? -22.470 36.647 44.755 1.00 46.97 110 ILE A C 1
ATOM 861 O O . ILE A 1 110 ? -23.635 36.855 45.086 1.00 46.97 110 ILE A O 1
ATOM 865 N N . ASP A 1 111 ? -21.940 37.137 43.632 1.00 54.34 111 ASP A N 1
ATOM 866 C CA . ASP A 1 111 ? -22.728 37.780 42.577 1.00 54.34 111 ASP A CA 1
ATOM 867 C C . ASP A 1 111 ? -23.731 36.758 42.017 1.00 54.34 111 ASP A C 1
ATOM 869 O O . ASP A 1 111 ? -23.433 36.063 41.046 1.00 54.34 111 ASP A O 1
ATOM 873 N N . ASP A 1 112 ? -24.893 36.608 42.651 1.00 60.81 112 ASP A N 1
ATOM 874 C CA . ASP A 1 112 ? -25.941 35.698 42.200 1.00 60.81 112 ASP A CA 1
ATOM 875 C C . ASP A 1 112 ? -26.608 36.253 40.937 1.00 60.81 112 ASP A C 1
ATOM 877 O O . ASP A 1 112 ? -27.044 37.405 40.880 1.00 60.81 112 ASP A O 1
ATOM 881 N N . ILE A 1 113 ? -26.734 35.410 39.908 1.00 70.38 113 ILE A N 1
ATOM 882 C CA . ILE A 1 113 ? -27.503 35.759 38.710 1.00 70.38 113 ILE A CA 1
ATOM 883 C C . ILE A 1 113 ? -28.964 35.986 39.129 1.00 70.38 113 ILE A C 1
ATOM 885 O O . ILE A 1 113 ? -29.549 35.101 39.763 1.00 70.38 113 ILE A O 1
ATOM 889 N N . PRO A 1 114 ? -29.611 37.095 38.716 1.00 78.62 114 PRO A N 1
ATOM 890 C CA . PRO A 1 114 ? -31.014 37.337 39.032 1.00 78.62 114 PRO A CA 1
ATOM 891 C C . PRO A 1 114 ? -31.902 36.143 38.645 1.00 78.62 114 PRO A C 1
ATOM 893 O O . PRO A 1 114 ? -31.860 35.682 37.503 1.00 78.62 114 PRO A O 1
ATOM 896 N N . LEU A 1 115 ? -32.769 35.671 39.550 1.00 78.12 115 LEU A N 1
ATOM 897 C CA . LEU A 1 115 ? -33.687 34.540 39.293 1.00 78.12 115 LEU A CA 1
ATOM 898 C C . LEU A 1 115 ? -34.515 34.725 38.008 1.00 78.12 115 LEU A C 1
ATOM 900 O O . LEU A 1 115 ? -34.800 33.767 37.285 1.00 78.12 115 LEU A O 1
ATOM 904 N N . GLN A 1 116 ? -34.836 35.977 37.681 1.00 78.44 116 GLN A N 1
ATOM 905 C CA . GLN A 1 116 ? -35.545 36.348 36.461 1.00 78.44 116 GLN A CA 1
ATOM 906 C C . GLN A 1 116 ? -34.760 35.998 35.186 1.00 78.44 116 GLN A C 1
ATOM 908 O O . GLN A 1 116 ? -35.347 35.554 34.200 1.00 78.44 116 GLN A O 1
ATOM 913 N N . ALA A 1 117 ? -33.435 36.162 35.206 1.00 76.94 117 ALA A N 1
ATOM 914 C CA . ALA A 1 117 ? -32.549 35.821 34.097 1.00 76.94 117 ALA A CA 1
ATOM 915 C C . ALA A 1 117 ? -32.457 34.303 33.893 1.00 76.94 117 ALA A C 1
ATOM 917 O O . ALA A 1 117 ? -32.506 33.827 32.756 1.00 76.94 117 ALA A O 1
ATOM 918 N N . ILE A 1 118 ? -32.393 33.543 34.992 1.00 82.50 118 ILE A N 1
ATOM 919 C CA . ILE A 1 118 ? -32.394 32.075 34.960 1.00 82.50 118 ILE A CA 1
ATOM 920 C C . ILE A 1 118 ? -33.701 31.569 34.338 1.00 82.50 118 ILE A C 1
ATOM 922 O O . ILE A 1 118 ? -33.667 30.784 33.389 1.00 82.50 118 ILE A O 1
ATOM 926 N N . SER A 1 119 ? -34.844 32.081 34.804 1.00 84.12 119 SER A N 1
ATOM 927 C CA . SER A 1 119 ? -36.167 31.719 34.281 1.00 84.12 119 SER A CA 1
ATOM 928 C C . SER A 1 119 ? -36.315 32.064 32.794 1.00 84.12 119 SER A C 1
ATOM 930 O O . SER A 1 119 ? -36.716 31.219 31.991 1.00 84.12 119 SER A O 1
ATOM 932 N N . ALA A 1 120 ? -35.908 33.271 32.383 1.00 83.62 120 ALA A N 1
ATOM 933 C CA . ALA A 1 120 ? -35.992 33.706 30.989 1.00 83.62 120 ALA A CA 1
ATOM 934 C C . ALA A 1 120 ? -35.173 32.817 30.037 1.00 83.62 120 ALA A C 1
ATOM 936 O O . ALA A 1 120 ? -35.625 32.508 28.931 1.00 83.62 120 ALA A O 1
ATOM 937 N N . LEU A 1 121 ? -33.984 32.379 30.461 1.00 84.81 121 LEU A N 1
ATOM 938 C CA . LEU A 1 121 ? -33.157 31.472 29.671 1.00 84.81 121 LEU A CA 1
ATOM 939 C C . LEU A 1 121 ? -33.748 30.057 29.629 1.00 84.81 121 LEU A C 1
ATOM 941 O O . LEU A 1 121 ? -33.804 29.457 28.556 1.00 84.81 121 LEU A O 1
ATOM 945 N N . GLN A 1 122 ? -34.235 29.537 30.759 1.00 86.12 122 GLN A N 1
ATOM 946 C CA . GLN A 1 122 ? -34.855 28.209 30.843 1.00 86.12 122 GLN A CA 1
ATOM 947 C C . GLN A 1 122 ? -36.078 28.058 29.930 1.00 86.12 122 GLN A C 1
ATOM 949 O O . GLN A 1 122 ? -36.280 26.984 29.367 1.00 86.12 122 GLN A O 1
ATOM 954 N N . GLN A 1 123 ? -36.860 29.124 29.729 1.00 84.25 123 GLN A N 1
ATOM 955 C CA . GLN A 1 123 ? -38.008 29.101 28.813 1.00 84.25 123 GLN A CA 1
ATOM 956 C C . GLN A 1 123 ? -37.604 28.865 27.351 1.00 84.25 123 GLN A C 1
ATOM 958 O O . GLN A 1 123 ? -38.335 28.221 26.599 1.00 84.25 123 GLN A O 1
ATOM 963 N N . LYS A 1 124 ? -36.426 29.354 26.946 1.00 86.31 124 LYS A N 1
ATOM 964 C CA . LYS A 1 124 ? -35.905 29.197 25.578 1.00 86.31 124 LYS A CA 1
ATOM 965 C C . LYS A 1 124 ? -35.007 27.969 25.414 1.00 86.31 124 LYS A C 1
ATOM 967 O O . LYS A 1 124 ? -34.764 27.539 24.289 1.00 86.31 124 LYS A O 1
ATOM 972 N N . TRP A 1 125 ? -34.508 27.411 26.515 1.00 91.50 125 TRP A N 1
ATOM 973 C CA . TRP A 1 125 ? -33.586 26.279 26.508 1.00 91.50 125 TRP A CA 1
ATOM 974 C C . TRP A 1 125 ? -34.283 24.950 26.199 1.00 91.50 125 TRP A C 1
ATOM 976 O O . TRP A 1 125 ? -35.442 24.728 26.557 1.00 91.50 125 TRP A O 1
ATOM 986 N N . TRP A 1 126 ? -33.576 24.022 25.549 1.00 93.00 126 TRP A N 1
ATOM 987 C CA . TRP A 1 126 ? -34.144 22.733 25.133 1.00 93.00 126 TRP A CA 1
ATOM 988 C C . TRP A 1 126 ? -33.801 21.606 26.109 1.00 93.00 126 TRP A C 1
ATOM 990 O O . TRP A 1 126 ? -33.160 20.612 25.761 1.00 93.00 126 TRP A O 1
ATOM 1000 N N . GLY A 1 127 ? -34.261 21.787 27.348 1.00 92.44 127 GLY A N 1
ATOM 1001 C CA . GLY A 1 127 ? -34.163 20.818 28.438 1.00 92.44 127 GLY A CA 1
ATOM 1002 C C . GLY A 1 127 ? -33.561 21.408 29.714 1.00 92.44 127 GLY A C 1
ATOM 1003 O O . GLY A 1 127 ? -33.597 22.620 29.909 1.00 92.44 127 GLY A O 1
ATOM 1004 N N . ASN A 1 128 ? -33.044 20.564 30.609 1.00 92.62 128 ASN A N 1
ATOM 1005 C CA . ASN A 1 128 ? -32.478 20.973 31.903 1.00 92.62 128 ASN A CA 1
ATOM 1006 C C . ASN A 1 128 ? -30.953 20.790 32.006 1.00 92.62 128 ASN A C 1
ATOM 1008 O O . ASN A 1 128 ? -30.362 21.166 33.023 1.00 92.62 128 ASN A O 1
ATOM 1012 N N . LYS A 1 129 ? -30.311 20.235 30.972 1.00 94.31 129 LYS A N 1
ATOM 1013 C CA . LYS A 1 129 ? -28.852 20.086 30.874 1.00 94.31 129 LYS A CA 1
ATOM 1014 C C . LYS A 1 129 ? -28.280 20.917 29.727 1.00 94.31 129 LYS A C 1
ATOM 1016 O O . LYS A 1 129 ? -29.004 21.321 28.811 1.00 94.31 129 LYS A O 1
ATOM 1021 N N . ARG A 1 130 ? -26.963 21.135 29.755 1.00 94.19 130 ARG A N 1
ATOM 1022 C CA . ARG A 1 130 ? -26.174 21.557 28.587 1.00 94.19 130 ARG A CA 1
ATOM 1023 C C . ARG A 1 130 ? -26.480 20.642 27.401 1.00 94.19 130 ARG A C 1
ATOM 1025 O O . ARG A 1 130 ? -26.789 19.467 27.607 1.00 94.19 130 ARG A O 1
ATOM 1032 N N . MET A 1 131 ? -26.425 21.188 26.190 1.00 94.44 131 MET A N 1
ATOM 1033 C CA . MET A 1 131 ? -26.802 20.480 24.962 1.00 94.44 131 MET A CA 1
ATOM 1034 C C . MET A 1 131 ? -25.596 20.129 24.103 1.00 94.44 131 MET A C 1
ATOM 1036 O O . MET A 1 131 ? -25.646 19.116 23.422 1.00 94.44 131 MET A O 1
ATOM 1040 N N . ASP A 1 132 ? -24.533 20.931 24.113 1.00 93.31 132 ASP A N 1
ATOM 1041 C CA . ASP A 1 132 ? -23.370 20.706 23.251 1.00 93.31 132 ASP A CA 1
ATOM 1042 C C . ASP A 1 132 ? -22.344 19.805 23.945 1.00 93.31 132 ASP A C 1
ATOM 1044 O O . ASP A 1 132 ? -21.717 20.222 24.919 1.00 93.31 132 ASP A O 1
ATOM 1048 N N . TYR A 1 133 ? -22.151 18.592 23.422 1.00 91.44 133 TYR A N 1
ATOM 1049 C CA . TYR A 1 133 ? -21.197 17.602 23.919 1.00 91.44 133 TYR A CA 1
ATOM 1050 C C . TYR A 1 133 ? -20.102 17.356 22.883 1.00 91.44 133 TYR A C 1
ATOM 1052 O O . TYR A 1 133 ? -20.340 16.779 21.819 1.00 91.44 133 TYR A O 1
ATOM 1060 N N . ALA A 1 134 ? -18.886 17.776 23.215 1.00 87.50 134 ALA A N 1
ATOM 1061 C CA . ALA A 1 134 ? -17.699 17.480 22.440 1.00 87.50 134 ALA A CA 1
ATOM 1062 C C . ALA A 1 134 ? -17.213 16.068 22.773 1.00 87.50 134 ALA A C 1
ATOM 1064 O O . ALA A 1 134 ? -16.876 15.750 23.919 1.00 87.50 134 ALA A O 1
ATOM 1065 N N . LEU A 1 135 ? -17.172 15.212 21.757 1.00 83.19 135 LEU A N 1
ATOM 1066 C CA . LEU A 1 135 ? -16.525 13.913 21.862 1.00 83.19 135 LEU A CA 1
ATOM 1067 C C . LEU A 1 135 ? -15.027 14.130 22.072 1.00 83.19 135 LEU A C 1
ATOM 1069 O O . LEU A 1 135 ? -14.408 14.928 21.363 1.00 83.19 135 LEU A O 1
ATOM 1073 N N . TYR A 1 136 ? -14.454 13.429 23.054 1.00 66.75 136 TYR A N 1
ATOM 1074 C CA . TYR A 1 136 ? -13.026 13.520 23.322 1.00 66.75 136 TYR A CA 1
ATOM 1075 C C . TYR A 1 136 ? -12.231 13.122 22.079 1.00 66.75 136 TYR A C 1
ATOM 1077 O O . TYR A 1 136 ? -12.265 11.979 21.626 1.00 66.75 136 TYR A O 1
ATOM 1085 N N . CYS A 1 137 ? -11.470 14.090 21.593 1.00 54.59 137 CYS A N 1
ATOM 1086 C CA . CYS A 1 137 ? -10.367 13.913 20.680 1.00 54.59 137 CYS A CA 1
ATOM 1087 C C . CYS A 1 137 ? -9.110 14.268 21.471 1.00 54.59 137 CYS A C 1
ATOM 1089 O O . CYS A 1 137 ? -9.071 15.366 22.033 1.00 54.59 137 CYS A O 1
ATOM 1091 N N . PRO A 1 138 ? -8.089 13.404 21.571 1.00 52.56 138 PRO A N 1
ATOM 1092 C CA . PRO A 1 138 ? -6.788 13.852 22.041 1.00 52.56 138 PRO A CA 1
ATOM 1093 C C . PRO A 1 138 ? -6.371 15.075 21.225 1.00 52.56 138 PRO A C 1
ATOM 1095 O O . PRO A 1 138 ? -6.355 15.009 19.996 1.00 52.56 138 PRO A O 1
ATOM 1098 N N . GLU A 1 139 ? -6.052 16.188 21.885 1.00 40.69 139 GLU A N 1
ATOM 1099 C CA . GLU A 1 139 ? -5.377 17.308 21.231 1.00 40.69 139 GLU A CA 1
ATOM 1100 C C . GLU A 1 139 ? -4.056 16.764 20.666 1.00 40.69 139 GLU A C 1
ATOM 1102 O O . GLU A 1 139 ? -3.120 16.458 21.400 1.00 40.69 139 GLU A O 1
ATOM 1107 N N . GLY A 1 140 ? -4.061 16.488 19.359 1.00 47.12 140 GLY A N 1
ATOM 1108 C CA . GLY A 1 140 ? -3.049 15.683 18.673 1.00 47.12 140 GLY A CA 1
ATOM 1109 C C . GLY A 1 140 ? -3.601 14.637 17.693 1.00 47.12 140 GLY A C 1
ATOM 1110 O O . GLY A 1 140 ? -2.814 14.068 16.942 1.00 47.12 140 GLY A O 1
ATOM 1111 N N . LEU A 1 141 ? -4.917 14.376 17.637 1.00 46.22 141 LEU A N 1
ATOM 1112 C CA . LEU A 1 141 ? -5.510 13.385 16.727 1.00 46.22 141 LEU A CA 1
ATOM 1113 C C . LEU A 1 141 ? -5.813 13.932 15.317 1.00 46.22 141 LEU A C 1
ATOM 1115 O O . LEU A 1 141 ? -6.915 13.846 14.784 1.00 46.22 141 LEU A O 1
ATOM 1119 N N . SER A 1 142 ? -4.749 14.364 14.649 1.00 43.91 142 SER A N 1
ATOM 1120 C CA . SER A 1 142 ? -4.565 14.092 13.220 1.00 43.91 142 SER A CA 1
ATOM 1121 C C . SER A 1 142 ? -4.295 12.597 12.937 1.00 43.91 142 SER A C 1
ATOM 1123 O O . SER A 1 142 ? -4.005 12.233 11.798 1.00 43.91 142 SER A O 1
ATOM 1125 N N . ASN A 1 143 ? -4.392 11.712 13.937 1.00 50.09 143 ASN A N 1
ATOM 1126 C CA . ASN A 1 143 ? -3.997 10.310 13.829 1.00 50.09 143 ASN A CA 1
ATOM 1127 C C . ASN A 1 143 ? -5.201 9.412 13.575 1.00 50.09 143 ASN A C 1
ATOM 1129 O O . ASN A 1 143 ? -5.823 8.886 14.496 1.00 50.09 143 ASN A O 1
ATOM 1133 N N . PHE A 1 144 ? -5.501 9.235 12.294 1.00 55.88 144 PHE A N 1
ATOM 1134 C CA . PHE A 1 144 ? -6.227 8.063 11.822 1.00 55.88 144 PHE A CA 1
ATOM 1135 C C . PHE A 1 144 ? -5.476 6.774 12.225 1.00 55.88 144 PHE A C 1
ATOM 1137 O O . PHE A 1 144 ? -4.260 6.840 12.431 1.00 55.88 144 PHE A O 1
ATOM 1144 N N . PRO A 1 145 ? -6.156 5.612 12.326 1.00 64.31 145 PRO A N 1
ATOM 1145 C CA . PRO A 1 145 ? -5.480 4.311 12.340 1.00 64.31 145 PRO A CA 1
ATOM 1146 C C . PRO A 1 145 ? -4.381 4.276 11.275 1.00 64.31 145 PRO A C 1
ATOM 1148 O O . PRO A 1 145 ? -4.654 4.505 10.096 1.00 64.31 145 PRO A O 1
ATOM 1151 N N . THR A 1 146 ? -3.143 3.988 11.678 1.00 76.50 146 THR A N 1
ATOM 1152 C CA . THR A 1 146 ? -2.017 3.752 10.757 1.00 76.50 146 THR A CA 1
ATOM 1153 C C . THR A 1 146 ? -1.863 2.264 10.470 1.00 76.50 146 THR A C 1
ATOM 1155 O O . THR A 1 146 ? -0.768 1.777 10.204 1.00 76.50 146 THR A O 1
ATOM 1158 N N . HIS A 1 147 ? -2.975 1.527 10.538 1.00 87.12 147 HIS A N 1
ATOM 1159 C CA . HIS A 1 147 ? -2.990 0.104 10.259 1.00 87.12 147 HIS A CA 1
ATOM 1160 C C . HIS A 1 147 ? -2.434 -0.153 8.865 1.00 87.12 147 HIS A C 1
ATOM 1162 O O . HIS A 1 147 ? -2.825 0.496 7.889 1.00 87.12 147 HIS A O 1
ATOM 1168 N N . ALA A 1 148 ? -1.506 -1.092 8.792 1.00 90.25 148 ALA A N 1
ATOM 1169 C CA . ALA A 1 148 ? -0.746 -1.348 7.592 1.00 90.25 148 ALA A CA 1
ATOM 1170 C C . ALA A 1 148 ? -0.602 -2.847 7.372 1.00 90.25 148 ALA A C 1
ATOM 1172 O O . ALA A 1 148 ? -0.390 -3.618 8.306 1.00 90.25 148 ALA A O 1
ATOM 1173 N N . ALA A 1 149 ? -0.708 -3.249 6.117 1.00 93.06 149 ALA A N 1
ATOM 1174 C CA . ALA A 1 149 ? -0.444 -4.598 5.663 1.00 93.06 149 ALA A CA 1
ATOM 1175 C C . ALA A 1 149 ? 0.237 -4.494 4.300 1.00 93.06 149 ALA A C 1
ATOM 1177 O O . ALA A 1 149 ? -0.040 -3.572 3.532 1.00 93.06 149 ALA A O 1
ATOM 1178 N N . ASN A 1 150 ? 1.150 -5.417 4.021 1.00 93.94 150 ASN A N 1
ATOM 1179 C CA . ASN A 1 150 ? 1.700 -5.562 2.681 1.00 93.94 150 ASN A CA 1
ATOM 1180 C C . ASN A 1 150 ? 0.809 -6.504 1.880 1.00 93.94 150 ASN A C 1
ATOM 1182 O O . ASN A 1 150 ? 0.319 -7.500 2.416 1.00 93.94 150 ASN A O 1
ATOM 1186 N N . ASP A 1 151 ? 0.667 -6.224 0.588 1.00 95.31 151 ASP A N 1
ATOM 1187 C CA . ASP A 1 151 ? 0.043 -7.182 -0.310 1.00 95.31 151 ASP A CA 1
ATOM 1188 C C . ASP A 1 151 ? 0.907 -8.450 -0.399 1.00 95.31 151 ASP A C 1
ATOM 1190 O O . ASP A 1 151 ? 2.141 -8.398 -0.477 1.00 95.31 151 ASP A O 1
ATOM 1194 N N . VAL A 1 152 ? 0.251 -9.608 -0.381 1.00 95.88 152 VAL A N 1
ATOM 1195 C CA . VAL A 1 152 ? 0.903 -10.918 -0.321 1.00 95.88 152 VAL A CA 1
ATOM 1196 C C . VAL A 1 152 ? 0.878 -11.566 -1.695 1.00 95.88 152 VAL A C 1
ATOM 1198 O O . VAL A 1 152 ? -0.165 -11.642 -2.336 1.00 95.88 152 VAL A O 1
ATOM 1201 N N . ILE A 1 153 ? 2.024 -12.075 -2.142 1.00 95.56 153 ILE A N 1
ATOM 1202 C CA . ILE A 1 153 ? 2.126 -12.932 -3.325 1.00 95.56 153 ILE A CA 1
ATOM 1203 C C . ILE A 1 153 ? 2.646 -14.274 -2.849 1.00 95.56 153 ILE A C 1
ATOM 1205 O O . ILE A 1 153 ? 3.729 -14.345 -2.274 1.00 95.56 153 ILE A O 1
ATOM 1209 N N . VAL A 1 154 ? 1.885 -15.328 -3.102 1.00 95.50 154 VAL A N 1
ATOM 1210 C CA . VAL A 1 154 ? 2.228 -16.682 -2.682 1.00 95.50 154 VAL A CA 1
ATOM 1211 C C . VAL A 1 154 ? 2.035 -17.639 -3.843 1.00 95.50 154 VAL A C 1
ATOM 1213 O O . VAL A 1 154 ? 1.069 -17.550 -4.596 1.00 95.50 154 VAL A O 1
ATOM 1216 N N . LYS A 1 155 ? 2.980 -18.558 -4.015 1.00 93.44 155 LYS A N 1
ATOM 1217 C CA . LYS A 1 155 ? 2.856 -19.625 -5.004 1.00 93.44 155 LYS A CA 1
ATOM 1218 C C . LYS A 1 155 ? 1.798 -20.624 -4.546 1.00 93.44 155 LYS A C 1
ATOM 1220 O O . LYS A 1 155 ? 1.772 -20.995 -3.375 1.00 93.44 155 LYS A O 1
ATOM 1225 N N . GLU A 1 156 ? 0.978 -21.090 -5.477 1.00 90.00 156 GLU A N 1
ATOM 1226 C CA . GLU A 1 156 ? 0.025 -22.173 -5.236 1.00 90.00 156 GLU A CA 1
ATOM 1227 C C . GLU A 1 156 ? 0.689 -23.386 -4.553 1.00 90.00 156 GLU A C 1
ATOM 1229 O O . GLU A 1 156 ? 1.805 -23.788 -4.902 1.00 90.00 156 GLU A O 1
ATOM 1234 N N . GLY A 1 157 ? -0.005 -23.947 -3.560 1.00 89.94 157 GLY A N 1
ATOM 1235 C CA . GLY A 1 157 ? 0.458 -25.086 -2.764 1.00 89.94 157 GLY A CA 1
ATOM 1236 C C . GLY A 1 157 ? 1.451 -24.744 -1.648 1.00 89.94 157 GLY A C 1
ATOM 1237 O O . GLY A 1 157 ? 1.839 -25.639 -0.904 1.00 89.94 157 GLY A O 1
ATOM 1238 N N . LEU A 1 158 ? 1.869 -23.482 -1.503 1.00 93.88 158 LEU A N 1
ATOM 1239 C CA . LEU A 1 158 ? 2.643 -23.036 -0.341 1.00 93.88 158 LEU A CA 1
ATOM 1240 C C . LEU A 1 158 ? 1.731 -22.489 0.770 1.00 93.88 158 LEU A C 1
ATOM 1242 O O . LEU A 1 158 ? 0.627 -22.019 0.475 1.00 93.88 158 LEU A O 1
ATOM 1246 N N . PRO A 1 159 ? 2.196 -22.487 2.037 1.00 95.50 159 PRO A N 1
ATOM 1247 C CA . PRO A 1 159 ? 1.474 -21.866 3.142 1.00 95.50 159 PRO A CA 1
ATOM 1248 C C . PRO A 1 159 ? 1.128 -20.402 2.856 1.00 95.50 159 PRO A C 1
ATOM 1250 O O . PRO A 1 159 ? 1.991 -19.597 2.498 1.00 95.50 159 PRO A O 1
ATOM 1253 N N . GLN A 1 160 ? -0.149 -20.059 3.021 1.00 96.06 160 GLN A N 1
ATOM 1254 C CA . GLN A 1 160 ? -0.667 -18.717 2.769 1.00 96.06 160 GLN A CA 1
ATOM 1255 C C . GLN A 1 160 ? -0.667 -17.938 4.082 1.00 96.06 160 GLN A C 1
ATOM 1257 O O . GLN A 1 160 ? -1.605 -18.041 4.871 1.00 96.06 160 GLN A O 1
ATOM 1262 N N . THR A 1 161 ? 0.407 -17.191 4.333 1.00 96.44 161 THR A N 1
ATOM 1263 C CA . THR A 1 161 ? 0.569 -16.389 5.552 1.00 96.44 161 THR A CA 1
ATOM 1264 C C . THR A 1 161 ? 0.368 -14.908 5.255 1.00 96.44 161 THR A C 1
ATOM 1266 O O . THR A 1 161 ? 1.005 -14.350 4.363 1.00 96.44 161 THR A O 1
ATOM 1269 N N . ILE A 1 162 ? -0.501 -14.266 6.032 1.00 96.62 162 ILE A N 1
ATOM 1270 C CA . ILE A 1 162 ? -0.799 -12.836 5.968 1.00 96.62 162 ILE A CA 1
ATOM 1271 C C . ILE A 1 162 ? -0.364 -12.158 7.265 1.00 96.62 162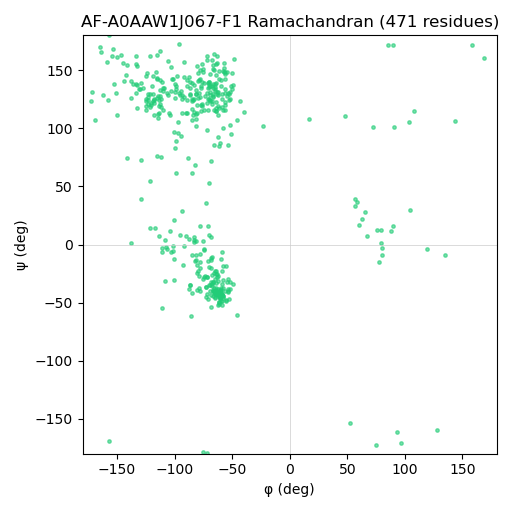 ILE A C 1
ATOM 1273 O O . ILE A 1 162 ? -0.501 -12.723 8.353 1.00 96.62 162 ILE A O 1
ATOM 1277 N N . VAL A 1 163 ? 0.167 -10.941 7.142 1.00 95.69 163 VAL A N 1
ATOM 1278 C CA . VAL A 1 163 ? 0.654 -10.146 8.273 1.00 95.69 163 VAL A CA 1
ATOM 1279 C C . VAL A 1 163 ? 0.126 -8.726 8.154 1.00 95.69 163 VAL A C 1
ATOM 1281 O O . VAL A 1 163 ? 0.279 -8.086 7.113 1.00 95.69 163 VAL A O 1
ATOM 1284 N N . ALA A 1 164 ? -0.452 -8.224 9.238 1.00 94.75 164 ALA A N 1
ATOM 1285 C CA . ALA A 1 164 ? -0.863 -6.835 9.368 1.00 94.75 164 ALA A CA 1
ATOM 1286 C C . ALA A 1 164 ? -0.391 -6.268 10.705 1.00 94.75 164 ALA A C 1
ATOM 1288 O O . ALA A 1 164 ? -0.210 -6.998 11.681 1.00 94.75 164 ALA A O 1
ATOM 1289 N N . ARG A 1 165 ? -0.192 -4.956 10.746 1.00 92.88 165 ARG A N 1
ATOM 1290 C CA . ARG A 1 165 ? 0.234 -4.210 11.922 1.00 92.88 165 ARG A CA 1
ATOM 1291 C C . ARG A 1 165 ? -0.803 -3.146 12.253 1.00 92.88 165 ARG A C 1
ATOM 1293 O O . ARG A 1 165 ? -1.199 -2.368 11.390 1.00 92.88 165 ARG A O 1
ATOM 1300 N N . PHE A 1 166 ? -1.218 -3.106 13.510 1.00 89.38 166 PHE A N 1
ATOM 1301 C CA . PHE A 1 166 ? -2.265 -2.251 14.042 1.00 89.38 166 PHE A CA 1
ATOM 1302 C C . PHE A 1 166 ? -1.662 -1.265 15.031 1.00 89.38 166 PHE A C 1
ATOM 1304 O O . PHE A 1 166 ? -1.252 -1.626 16.136 1.00 89.38 166 PHE A O 1
ATOM 1311 N N . MET A 1 167 ? -1.613 -0.004 14.610 1.00 83.56 167 MET A N 1
ATOM 1312 C CA . MET A 1 167 ? -1.072 1.104 15.389 1.00 83.56 167 MET A CA 1
ATOM 1313 C C . MET A 1 167 ? -2.017 2.313 15.340 1.00 83.56 167 MET A C 1
ATOM 1315 O O . MET A 1 167 ? -2.789 2.488 14.388 1.00 83.56 167 MET A O 1
ATOM 1319 N N . TYR A 1 168 ? -1.914 3.151 16.367 1.00 75.31 168 TYR A N 1
ATOM 1320 C CA . TYR A 1 168 ? -2.504 4.479 16.459 1.00 75.31 168 TYR A CA 1
ATOM 1321 C C . TYR A 1 168 ? -1.431 5.539 16.684 1.00 75.31 168 TYR A C 1
ATOM 1323 O O . TYR A 1 168 ? -0.327 5.273 17.161 1.00 75.31 168 TYR A O 1
ATOM 1331 N N . GLY A 1 169 ? -1.801 6.788 16.424 1.00 62.78 169 GLY A N 1
ATOM 1332 C CA . GLY A 1 169 ? -0.940 7.924 16.718 1.00 62.78 169 GLY A CA 1
ATOM 1333 C C . GLY A 1 169 ? -0.002 8.291 15.564 1.00 62.78 169 GLY A C 1
ATOM 1334 O O . GLY A 1 169 ? 0.081 7.587 14.558 1.00 62.78 169 GLY A O 1
ATOM 1335 N N . PRO A 1 170 ? 0.705 9.421 15.687 1.00 60.16 170 PRO A N 1
ATOM 1336 C CA . PRO A 1 170 ? 1.653 9.846 14.679 1.00 60.16 170 PRO A CA 1
ATOM 1337 C C . PRO A 1 170 ? 2.885 8.952 14.800 1.00 60.16 170 PRO A C 1
ATOM 1339 O O . PRO A 1 170 ? 3.327 8.668 15.911 1.00 60.16 170 PRO A O 1
ATOM 1342 N N . LEU A 1 171 ? 3.456 8.532 13.669 1.00 63.03 171 LEU A N 1
ATOM 1343 C CA . LEU A 1 171 ? 4.655 7.682 13.645 1.00 63.03 171 LEU A CA 1
ATOM 1344 C C . LEU A 1 171 ? 4.499 6.363 14.426 1.00 63.03 171 LEU A C 1
ATOM 1346 O O . LEU A 1 171 ? 5.467 5.887 15.012 1.00 63.03 171 LEU A O 1
ATOM 1350 N N . ASP A 1 172 ? 3.294 5.784 14.441 1.00 67.50 172 ASP A N 1
ATOM 1351 C CA . ASP A 1 172 ? 2.989 4.539 15.156 1.00 67.50 172 ASP A CA 1
ATOM 1352 C C . ASP A 1 172 ? 3.316 4.592 16.664 1.00 67.50 172 ASP A C 1
ATOM 1354 O O . ASP A 1 172 ? 3.822 3.632 17.242 1.00 67.50 172 ASP A O 1
ATOM 1358 N N . MET A 1 173 ? 3.055 5.724 17.324 1.00 66.31 173 MET A N 1
ATOM 1359 C CA . MET A 1 173 ? 3.398 5.907 18.741 1.00 66.31 173 MET A CA 1
ATOM 1360 C C . MET A 1 173 ? 2.609 4.994 19.699 1.00 66.31 173 MET A C 1
ATOM 1362 O O . MET A 1 173 ? 3.069 4.729 20.808 1.00 66.31 173 MET A O 1
ATOM 1366 N N . ILE A 1 174 ? 1.416 4.532 19.311 1.00 74.75 174 ILE A N 1
ATOM 1367 C CA . ILE A 1 174 ? 0.536 3.720 20.158 1.00 74.75 174 ILE A CA 1
ATOM 1368 C C . ILE A 1 174 ? 0.328 2.356 19.507 1.00 74.75 174 ILE A C 1
ATOM 1370 O O . ILE A 1 174 ? -0.344 2.232 18.486 1.00 74.75 174 ILE A O 1
ATOM 1374 N N . THR A 1 175 ? 0.869 1.319 20.134 1.00 83.00 175 THR A N 1
ATOM 1375 C CA . THR A 1 175 ? 0.652 -0.072 19.735 1.00 83.00 175 THR A CA 1
ATOM 1376 C C . THR A 1 175 ? -0.702 -0.579 20.219 1.00 83.00 175 THR A C 1
ATOM 1378 O O . THR A 1 175 ? -0.986 -0.491 21.414 1.00 83.00 175 THR A O 1
ATOM 1381 N N . LEU A 1 176 ? -1.507 -1.190 19.343 1.00 82.06 176 LEU A N 1
ATOM 1382 C CA . LEU A 1 176 ? -2.681 -1.954 19.781 1.00 82.06 176 LEU A CA 1
ATOM 1383 C C . LEU A 1 176 ? -2.216 -3.343 20.218 1.00 82.06 176 LEU A C 1
ATOM 1385 O O . LEU A 1 176 ? -1.947 -4.183 19.371 1.00 82.06 176 LEU A O 1
ATOM 1389 N N . THR A 1 177 ? -2.098 -3.600 21.518 1.00 87.50 177 THR A N 1
ATOM 1390 C CA . THR A 1 177 ? -1.659 -4.902 22.062 1.00 87.50 177 THR A CA 1
ATOM 1391 C C . THR A 1 177 ? -2.824 -5.624 22.726 1.00 87.50 177 THR A C 1
ATOM 1393 O O . THR A 1 177 ? -3.523 -5.018 23.531 1.00 87.50 177 THR A O 1
ATOM 1396 N N . GLY A 1 178 ? -2.992 -6.921 22.458 1.00 83.75 178 GLY A N 1
ATOM 1397 C CA . GLY A 1 178 ? -4.056 -7.726 23.065 1.00 83.75 178 GLY A CA 1
ATOM 1398 C C . GLY A 1 178 ? -5.447 -7.478 22.471 1.00 83.75 178 GLY A C 1
ATOM 1399 O O . GLY A 1 178 ? -6.442 -7.937 23.031 1.00 83.75 178 GLY A O 1
ATOM 1400 N N . GLU A 1 179 ? -5.526 -6.779 21.338 1.00 85.81 179 GLU A N 1
ATOM 1401 C CA . GLU A 1 179 ? -6.778 -6.447 20.665 1.00 85.81 179 GLU A CA 1
ATOM 1402 C C . GLU A 1 179 ? -7.202 -7.569 19.717 1.00 85.81 179 GLU A C 1
ATOM 1404 O O . GLU A 1 179 ? -6.378 -8.159 19.018 1.00 85.81 179 GLU A O 1
ATOM 1409 N N . LYS A 1 180 ? -8.506 -7.863 19.674 1.00 88.81 180 LYS A N 1
ATOM 1410 C CA . LYS A 1 180 ? -9.069 -8.872 18.765 1.00 88.81 180 LYS A CA 1
ATOM 1411 C C . LYS A 1 180 ? -9.279 -8.282 17.375 1.00 88.81 180 LYS A C 1
ATOM 1413 O O . LYS A 1 180 ? -9.955 -7.262 17.238 1.00 88.81 180 LYS A O 1
ATOM 1418 N N . VAL A 1 181 ? -8.782 -8.968 16.354 1.00 95.12 181 VAL A N 1
ATOM 1419 C CA . VAL A 1 181 ? -8.862 -8.565 14.949 1.00 95.12 181 VAL A CA 1
ATOM 1420 C C . VAL A 1 181 ? -9.545 -9.656 14.136 1.00 95.12 181 VAL A C 1
ATOM 1422 O O . VAL A 1 181 ? -9.067 -10.786 14.073 1.00 95.12 181 VAL A O 1
ATOM 1425 N N . ASP A 1 182 ? -10.658 -9.311 13.497 1.00 96.00 182 ASP A N 1
ATOM 1426 C CA . ASP A 1 182 ? -11.401 -10.201 12.609 1.00 96.00 182 ASP A CA 1
ATOM 1427 C C . ASP A 1 182 ? -10.853 -10.151 11.186 1.00 96.00 182 ASP A C 1
ATOM 1429 O O . ASP A 1 182 ? -10.744 -9.082 10.582 1.00 96.00 182 ASP A O 1
ATOM 1433 N N . ILE A 1 183 ? -10.561 -11.323 10.631 1.00 97.38 183 ILE A N 1
ATOM 1434 C CA . ILE A 1 183 ? -10.009 -11.503 9.291 1.00 97.38 183 ILE A CA 1
ATOM 1435 C C . ILE A 1 183 ? -11.141 -11.882 8.341 1.00 97.38 183 ILE A C 1
ATOM 1437 O O . ILE A 1 183 ? -11.850 -12.864 8.566 1.00 97.38 183 ILE A O 1
ATOM 1441 N N . HIS A 1 184 ? -11.278 -11.124 7.258 1.00 95.12 184 HIS A N 1
ATOM 1442 C CA . HIS A 1 184 ? -12.281 -11.328 6.223 1.00 95.12 184 HIS A CA 1
ATOM 1443 C C . HIS A 1 184 ? -11.629 -11.455 4.847 1.00 95.12 184 HIS A C 1
ATOM 1445 O O . HIS A 1 184 ? -10.655 -10.765 4.540 1.00 95.12 184 HIS A O 1
ATOM 1451 N N . VAL A 1 185 ? -12.207 -12.301 3.996 1.00 94.44 185 VAL A N 1
ATOM 1452 C CA . VAL A 1 185 ? -11.794 -12.491 2.601 1.00 94.44 185 VAL A CA 1
ATOM 1453 C C . VAL A 1 185 ? -12.991 -12.384 1.668 1.00 94.44 185 VAL A C 1
ATOM 1455 O O . VAL A 1 185 ? -14.066 -12.913 1.958 1.00 94.44 185 VAL A O 1
ATOM 1458 N N . MET A 1 186 ? -12.800 -11.723 0.532 1.00 90.31 186 MET A N 1
ATOM 1459 C CA . MET A 1 186 ? -13.757 -11.728 -0.571 1.00 90.31 186 MET A CA 1
ATOM 1460 C C . MET A 1 186 ? -13.321 -12.777 -1.598 1.00 90.31 186 MET A C 1
ATOM 1462 O O . MET A 1 186 ? -12.340 -12.579 -2.313 1.00 90.31 186 MET A O 1
ATOM 1466 N N . ARG A 1 187 ? -14.022 -13.916 -1.639 1.00 87.19 187 ARG A N 1
ATOM 1467 C CA . ARG A 1 187 ? -13.686 -15.042 -2.533 1.00 87.19 187 ARG A CA 1
ATOM 1468 C C . ARG A 1 187 ? -14.192 -14.814 -3.960 1.00 87.19 187 ARG A C 1
ATOM 1470 O O . ARG A 1 187 ? -13.459 -15.075 -4.909 1.00 87.19 187 ARG A O 1
ATOM 1477 N N . ASP A 1 188 ? -15.390 -14.249 -4.092 1.00 80.44 188 ASP A N 1
ATOM 1478 C CA . ASP A 1 188 ? -16.048 -14.004 -5.379 1.00 80.44 188 ASP A CA 1
ATOM 1479 C C . ASP A 1 188 ? -15.870 -12.544 -5.825 1.00 80.44 188 ASP A C 1
ATOM 1481 O O . ASP A 1 188 ? -16.713 -11.679 -5.609 1.00 80.44 188 ASP A O 1
ATOM 1485 N N . VAL A 1 189 ? -14.737 -12.219 -6.438 1.00 73.31 189 VAL A N 1
ATOM 1486 C CA . VAL A 1 189 ? -14.444 -10.856 -6.923 1.00 73.31 189 VAL A CA 1
ATOM 1487 C C . VAL A 1 189 ? -15.162 -10.612 -8.266 1.00 73.31 189 VAL A C 1
ATOM 1489 O O . VAL A 1 189 ? -15.163 -11.518 -9.100 1.00 73.31 189 VAL A O 1
ATOM 1492 N N . PRO A 1 190 ? -15.742 -9.419 -8.555 1.00 58.19 190 PRO A N 1
ATOM 1493 C CA . PRO A 1 190 ? -15.648 -8.144 -7.827 1.00 58.19 190 PRO A CA 1
ATOM 1494 C C . PRO A 1 190 ? -16.843 -7.762 -6.934 1.00 58.19 190 PRO A C 1
ATOM 1496 O O . PRO A 1 190 ? -16.802 -6.692 -6.332 1.00 58.19 190 PRO A O 1
ATOM 1499 N N . SER A 1 191 ? -17.908 -8.563 -6.871 1.00 64.00 191 SER A N 1
ATOM 1500 C CA . SER A 1 191 ? -19.162 -8.204 -6.179 1.00 64.00 191 SER A CA 1
ATOM 1501 C C . SER A 1 191 ? -19.567 -9.163 -5.057 1.00 64.00 191 SER A C 1
ATOM 1503 O O . SER A 1 191 ? -20.718 -9.147 -4.630 1.00 64.00 191 SER A O 1
ATOM 1505 N N . GLY A 1 192 ? -18.657 -10.028 -4.621 1.00 73.00 192 GLY A N 1
ATOM 1506 C CA . GLY A 1 192 ? -18.897 -10.994 -3.559 1.00 73.00 192 GLY A CA 1
ATOM 1507 C C . GLY A 1 192 ? -18.983 -10.349 -2.184 1.00 73.00 192 GLY A C 1
ATOM 1508 O O . GLY A 1 192 ? -18.531 -9.224 -1.958 1.00 73.00 192 GLY A O 1
ATOM 1509 N N . GLU A 1 193 ? -19.561 -11.087 -1.244 1.00 85.69 193 GLU A N 1
ATOM 1510 C CA . GLU A 1 193 ? -19.637 -10.660 0.146 1.00 85.69 193 GLU A CA 1
ATOM 1511 C C . GLU A 1 193 ? -18.324 -10.932 0.889 1.00 85.69 193 GLU A C 1
ATOM 1513 O O . GLU A 1 193 ? -17.541 -11.825 0.548 1.00 85.69 193 GLU A O 1
ATOM 1518 N N . TRP A 1 194 ? -18.076 -10.140 1.931 1.00 89.88 194 TRP A N 1
ATOM 1519 C CA . TRP A 1 194 ? -16.971 -10.388 2.847 1.00 89.88 194 TRP A CA 1
ATOM 1520 C C . TRP A 1 194 ? -17.279 -11.626 3.687 1.00 89.88 194 TRP A C 1
ATOM 1522 O O . TRP A 1 194 ? -18.205 -11.619 4.493 1.00 89.88 194 TRP A O 1
ATOM 1532 N N . SER A 1 195 ? -16.474 -12.673 3.528 1.00 90.94 195 SER A N 1
ATOM 1533 C CA . SER A 1 195 ? -16.579 -13.890 4.333 1.00 90.94 195 SER A CA 1
ATOM 1534 C C . SER A 1 195 ? -15.618 -13.835 5.519 1.00 90.94 195 SER A C 1
ATOM 1536 O O . SER A 1 195 ? -14.430 -13.559 5.349 1.00 90.94 195 SER A O 1
ATOM 1538 N N . TYR A 1 196 ? -16.129 -14.082 6.725 1.00 94.12 196 TYR A N 1
ATOM 1539 C CA . TYR A 1 196 ? -15.316 -14.206 7.935 1.00 94.12 196 TYR A CA 1
ATOM 1540 C C . TYR A 1 196 ? -14.441 -15.466 7.873 1.00 94.12 196 TYR A C 1
ATOM 1542 O O . TYR A 1 196 ? -14.910 -16.541 7.495 1.00 94.12 196 TYR A O 1
ATOM 1550 N N . VAL A 1 197 ? -13.172 -15.343 8.266 1.00 94.88 197 VAL A N 1
ATOM 1551 C CA . VAL A 1 197 ? -12.188 -16.437 8.237 1.00 94.88 197 VAL A CA 1
ATOM 1552 C C . VAL A 1 197 ? -11.811 -16.886 9.645 1.00 94.88 197 VAL A C 1
ATOM 1554 O O . VAL A 1 197 ? -11.888 -18.084 9.946 1.00 94.88 197 VAL A O 1
ATOM 1557 N N . ALA A 1 198 ? -11.367 -15.936 10.471 1.00 96.25 198 ALA A N 1
ATOM 1558 C CA . ALA A 1 198 ? -10.812 -16.163 11.802 1.00 96.25 198 ALA A CA 1
ATOM 1559 C C . ALA A 1 198 ? -10.753 -14.853 12.606 1.00 96.25 198 ALA A C 1
ATOM 1561 O O . ALA A 1 198 ? -10.938 -13.763 12.061 1.00 96.25 198 ALA A O 1
ATOM 1562 N N . THR A 1 199 ? -10.457 -14.969 13.900 1.00 96.75 199 THR A N 1
ATOM 1563 C CA . THR A 1 199 ? -10.135 -13.841 14.778 1.00 96.75 199 THR A CA 1
ATOM 1564 C C . THR A 1 199 ? -8.792 -14.104 15.423 1.00 96.75 199 THR A C 1
ATOM 1566 O O . THR A 1 199 ? -8.631 -15.121 16.092 1.00 96.75 199 THR A O 1
ATOM 1569 N N . GLU A 1 200 ? -7.873 -13.163 15.273 1.00 97.44 200 GLU A N 1
ATOM 1570 C CA . GLU A 1 200 ? -6.553 -13.212 15.892 1.00 97.44 200 GLU A CA 1
ATOM 1571 C C . GLU A 1 200 ? -6.405 -12.112 16.941 1.00 97.44 200 GLU A C 1
ATOM 1573 O O . GLU A 1 200 ? -7.222 -11.191 17.020 1.00 97.44 200 GLU A O 1
ATOM 1578 N N . VAL A 1 201 ? -5.371 -12.218 17.771 1.00 93.81 201 VAL A N 1
ATOM 1579 C CA . VAL A 1 201 ? -5.058 -11.222 18.801 1.00 93.81 201 VAL A CA 1
ATOM 1580 C C . VAL A 1 201 ? -3.751 -10.528 18.447 1.00 93.81 201 VAL A C 1
ATOM 1582 O O . VAL A 1 201 ? -2.768 -11.191 18.117 1.00 93.81 201 VAL A O 1
ATOM 1585 N N . THR A 1 202 ? -3.728 -9.198 18.517 1.00 93.69 202 THR A N 1
ATOM 1586 C CA . THR A 1 202 ? -2.506 -8.433 18.267 1.00 93.69 202 THR A CA 1
ATOM 1587 C C . THR A 1 202 ? -1.442 -8.721 19.324 1.00 93.69 202 THR A C 1
ATOM 1589 O O . THR A 1 202 ? -1.709 -8.734 20.530 1.00 93.69 202 THR A O 1
ATOM 1592 N N . ASP A 1 203 ? -0.205 -8.919 18.876 1.00 93.81 203 ASP A N 1
ATOM 1593 C CA . ASP A 1 203 ? 0.936 -9.109 19.766 1.00 93.81 203 ASP A CA 1
ATOM 1594 C C . ASP A 1 203 ? 1.400 -7.793 20.429 1.00 93.81 203 ASP A C 1
ATOM 1596 O O . ASP A 1 203 ? 0.851 -6.711 20.205 1.00 93.81 203 ASP A O 1
ATOM 1600 N N . LYS A 1 204 ? 2.469 -7.868 21.234 1.00 90.31 204 LYS A N 1
ATOM 1601 C CA . LYS A 1 204 ? 3.096 -6.708 21.905 1.00 90.31 204 LYS A CA 1
ATOM 1602 C C . LYS A 1 204 ? 3.626 -5.618 20.960 1.00 90.31 204 LYS A C 1
ATOM 1604 O O . LYS A 1 204 ? 4.020 -4.550 21.419 1.00 90.31 204 LYS A O 1
ATOM 1609 N N . THR A 1 205 ? 3.718 -5.908 19.664 1.00 89.31 205 THR A N 1
ATOM 1610 C CA . THR A 1 205 ? 4.162 -4.994 18.600 1.00 89.31 205 THR A CA 1
ATOM 1611 C C . THR A 1 205 ? 3.015 -4.540 17.696 1.00 89.31 205 THR A C 1
ATOM 1613 O O . THR A 1 205 ? 3.244 -3.807 16.731 1.00 89.31 205 THR A O 1
ATOM 1616 N N . GLY A 1 206 ? 1.783 -4.940 18.025 1.00 90.25 206 GLY A N 1
ATOM 1617 C CA . GLY A 1 206 ? 0.579 -4.611 17.278 1.00 90.25 206 GLY A CA 1
ATOM 1618 C C . GLY A 1 206 ? 0.393 -5.472 16.040 1.00 90.25 206 GLY A C 1
ATOM 1619 O O . GLY A 1 206 ? -0.418 -5.130 15.187 1.00 90.25 206 GLY A O 1
ATOM 1620 N N . ARG A 1 207 ? 1.143 -6.566 15.889 1.00 94.69 207 ARG A N 1
ATOM 1621 C CA . ARG A 1 207 ? 1.059 -7.419 14.704 1.00 94.69 207 ARG A CA 1
ATOM 1622 C C . ARG A 1 207 ? 0.057 -8.541 14.890 1.00 94.69 207 ARG A C 1
ATOM 1624 O O . ARG A 1 207 ? -0.055 -9.131 15.960 1.00 94.69 207 ARG A O 1
ATOM 1631 N N . VAL A 1 208 ? -0.615 -8.855 13.793 1.00 96.81 208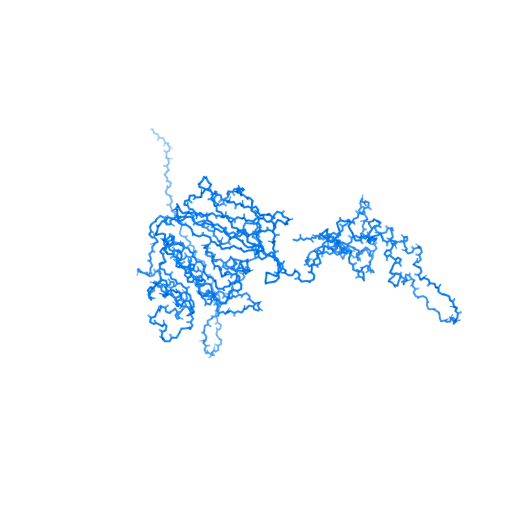 VAL A N 1
ATOM 1632 C CA . VAL A 1 208 ? -1.398 -10.069 13.591 1.00 96.81 208 VAL A CA 1
ATOM 1633 C C . VAL A 1 208 ? -0.726 -10.847 12.474 1.00 96.81 208 VAL A C 1
ATOM 1635 O O . VAL A 1 208 ? -0.506 -10.306 11.392 1.00 96.81 208 VAL A O 1
ATOM 1638 N N . THR A 1 209 ? -0.400 -12.109 12.741 1.00 97.19 209 THR A N 1
ATOM 1639 C CA . THR A 1 209 ? 0.085 -13.061 11.738 1.00 97.19 209 THR A CA 1
ATOM 1640 C C . THR A 1 209 ? -0.902 -14.210 11.675 1.00 97.19 209 THR A C 1
ATOM 1642 O O . THR A 1 209 ? -1.160 -14.845 12.691 1.00 97.19 209 THR A O 1
ATOM 1645 N N . PHE A 1 210 ? -1.439 -14.484 10.493 1.00 97.31 210 PHE A N 1
ATOM 1646 C CA . PHE A 1 210 ? -2.393 -15.566 10.282 1.00 97.31 210 PHE A CA 1
ATOM 1647 C C . PHE A 1 210 ? -1.956 -16.418 9.100 1.00 97.31 210 PHE A C 1
ATOM 1649 O O . PHE A 1 210 ? -1.609 -15.885 8.048 1.00 97.31 210 PHE A O 1
ATOM 1656 N N . THR A 1 211 ? -1.984 -17.738 9.262 1.00 97.56 211 THR A N 1
ATOM 1657 C CA . THR A 1 211 ? -1.740 -18.684 8.168 1.00 97.56 211 THR A CA 1
ATOM 1658 C C . THR A 1 211 ? -3.025 -19.439 7.891 1.00 97.56 211 THR A C 1
ATOM 1660 O O . THR A 1 211 ? -3.591 -20.032 8.808 1.00 97.56 211 THR A O 1
ATOM 1663 N N . PHE A 1 212 ? -3.494 -19.410 6.643 1.00 95.62 212 PHE A N 1
ATOM 1664 C CA . PHE A 1 212 ? -4.699 -20.142 6.266 1.00 95.62 212 PHE A CA 1
ATOM 1665 C C . PHE A 1 212 ? -4.475 -21.650 6.460 1.00 95.62 212 PHE A C 1
ATOM 1667 O O . PHE A 1 212 ? -3.496 -22.185 5.932 1.00 95.62 212 PHE A O 1
ATOM 1674 N N . PRO A 1 213 ? -5.383 -22.341 7.173 1.00 93.94 213 PRO A N 1
ATOM 1675 C CA . PRO A 1 213 ? -5.439 -23.798 7.181 1.00 93.94 213 PRO A CA 1
ATOM 1676 C C . PRO A 1 213 ? -5.600 -24.365 5.765 1.00 93.94 213 PRO A C 1
ATOM 1678 O O . PRO A 1 213 ? -6.191 -23.708 4.904 1.00 93.94 213 PRO A O 1
ATOM 1681 N N . GLU A 1 214 ? -5.115 -25.586 5.522 1.00 88.50 214 GLU A N 1
ATOM 1682 C CA . GLU A 1 214 ? -5.162 -26.217 4.193 1.00 88.50 214 GLU A CA 1
ATOM 1683 C C . GLU A 1 214 ? -6.590 -26.291 3.627 1.00 88.50 214 GLU A C 1
ATOM 1685 O O . GLU A 1 214 ? -6.805 -25.972 2.459 1.00 88.50 214 GLU A O 1
ATOM 1690 N N . ASP A 1 215 ? -7.582 -26.594 4.469 1.00 87.50 215 ASP A N 1
ATOM 1691 C CA . ASP A 1 215 ? -9.006 -26.676 4.114 1.00 87.50 215 ASP A CA 1
ATOM 1692 C C . ASP A 1 215 ? -9.639 -25.317 3.767 1.00 87.50 215 ASP A C 1
ATOM 1694 O O . ASP A 1 215 ? -10.665 -25.257 3.090 1.00 87.50 215 ASP A O 1
ATOM 1698 N N . LYS A 1 216 ? -9.025 -24.212 4.207 1.00 87.12 216 LYS A N 1
ATOM 1699 C CA . LYS A 1 216 ? -9.489 -22.838 3.946 1.00 87.12 216 LYS A CA 1
ATOM 1700 C C . LYS A 1 216 ? -8.625 -22.081 2.945 1.00 87.12 216 LYS A C 1
ATOM 1702 O O . LYS A 1 216 ? -8.958 -20.924 2.647 1.00 87.12 216 LYS A O 1
ATOM 1707 N N . SER A 1 217 ? -7.550 -22.708 2.467 1.00 89.88 217 SER A N 1
ATOM 1708 C CA . SER A 1 217 ? -6.599 -22.130 1.524 1.00 89.88 217 SER A CA 1
ATOM 1709 C C . SER A 1 217 ? -7.301 -21.653 0.250 1.00 89.88 217 SER A C 1
ATOM 1711 O O . SER A 1 217 ? -8.341 -22.173 -0.163 1.00 89.88 217 SER A O 1
ATOM 1713 N N . LEU A 1 218 ? -6.783 -20.574 -0.332 1.00 91.00 218 LEU A N 1
ATOM 1714 C CA . LEU A 1 218 ? -7.338 -19.996 -1.550 1.00 91.00 218 LEU A CA 1
ATOM 1715 C C . LEU A 1 218 ? -6.688 -20.641 -2.778 1.00 91.00 218 LEU A C 1
ATOM 1717 O O . LEU A 1 218 ? -5.482 -20.888 -2.789 1.00 91.00 218 LEU A O 1
ATOM 1721 N N . ASN A 1 219 ? -7.481 -20.881 -3.820 1.00 89.50 219 ASN A N 1
ATOM 1722 C CA . ASN A 1 219 ? -6.976 -21.343 -5.115 1.00 89.50 219 ASN A CA 1
ATOM 1723 C C . ASN A 1 219 ? -6.235 -20.212 -5.841 1.00 89.50 219 ASN A C 1
ATOM 1725 O O . ASN A 1 219 ? -6.123 -19.104 -5.323 1.00 89.50 219 ASN A O 1
ATOM 1729 N N . PHE A 1 220 ? -5.730 -20.468 -7.051 1.00 87.62 220 PHE A N 1
ATOM 1730 C CA . PHE A 1 220 ? -5.138 -19.413 -7.874 1.00 87.62 220 PHE A CA 1
ATOM 1731 C C . PHE A 1 220 ? -6.118 -18.240 -8.058 1.00 87.62 220 PHE A C 1
ATOM 1733 O O . PHE A 1 220 ? -7.279 -18.420 -8.429 1.00 87.62 220 PHE A O 1
ATOM 1740 N N . GLY A 1 221 ? -5.654 -17.017 -7.810 1.00 87.69 221 GLY A N 1
ATOM 1741 C CA . GLY A 1 221 ? -6.532 -15.854 -7.843 1.00 87.69 221 GLY A CA 1
ATOM 1742 C C . GLY A 1 221 ? -6.012 -14.661 -7.060 1.00 87.69 221 GLY A C 1
ATOM 1743 O O . GLY A 1 221 ? -4.997 -14.730 -6.367 1.00 87.69 221 GLY A O 1
ATOM 1744 N N . LEU A 1 222 ? -6.709 -13.541 -7.225 1.00 89.25 222 LEU A N 1
ATOM 1745 C CA . LEU A 1 222 ? -6.448 -12.292 -6.525 1.00 89.25 222 LEU A CA 1
ATOM 1746 C C . LEU A 1 222 ? -7.613 -12.022 -5.576 1.00 89.25 222 LEU A C 1
ATOM 1748 O O . LEU A 1 222 ? -8.741 -11.836 -6.027 1.00 89.25 222 LEU A O 1
ATOM 1752 N N . TYR A 1 223 ? -7.325 -11.976 -4.281 1.00 91.94 223 TYR A N 1
ATOM 1753 C CA . TYR A 1 223 ? -8.333 -11.935 -3.230 1.00 91.94 223 TYR A CA 1
ATOM 1754 C C . TYR A 1 223 ? -8.171 -10.680 -2.370 1.00 91.94 223 TYR A C 1
ATOM 1756 O O . TYR A 1 223 ? -7.132 -10.520 -1.723 1.00 91.94 223 TYR A O 1
ATOM 1764 N N . PRO A 1 224 ? -9.181 -9.795 -2.332 1.00 93.12 224 PRO A N 1
ATOM 1765 C CA . PRO A 1 224 ? -9.264 -8.738 -1.340 1.00 93.12 224 PRO A CA 1
ATOM 1766 C C . PRO A 1 224 ? -9.388 -9.331 0.064 1.00 93.12 224 PRO A C 1
ATOM 1768 O O . PRO A 1 224 ? -10.233 -10.195 0.328 1.00 93.12 224 PRO A O 1
ATOM 1771 N N . LEU A 1 225 ? -8.565 -8.824 0.970 1.00 94.62 225 LEU A N 1
ATOM 1772 C CA . LEU A 1 225 ? -8.554 -9.140 2.387 1.00 94.62 225 LEU A CA 1
ATOM 1773 C C . LEU A 1 225 ? -8.846 -7.878 3.191 1.00 94.62 225 LEU A C 1
ATOM 1775 O O . LEU A 1 225 ? -8.443 -6.773 2.825 1.00 94.62 225 LEU A O 1
ATOM 1779 N N . LYS A 1 226 ? -9.554 -8.059 4.302 1.00 93.94 226 LYS A N 1
ATOM 1780 C CA . LYS A 1 226 ? -9.868 -6.996 5.251 1.00 93.94 226 LYS A CA 1
ATOM 1781 C C . LYS A 1 226 ? -9.687 -7.517 6.660 1.00 93.94 226 LYS A C 1
ATOM 1783 O O . LYS A 1 226 ? -10.286 -8.524 7.034 1.00 93.94 226 LYS A O 1
ATOM 1788 N N . MET A 1 227 ? -8.892 -6.812 7.449 1.00 95.75 227 MET A N 1
ATOM 1789 C CA . MET A 1 227 ? -8.745 -7.090 8.871 1.00 95.75 227 MET A CA 1
ATOM 1790 C C . MET A 1 227 ? -9.338 -5.945 9.686 1.00 95.75 227 MET A C 1
ATOM 1792 O O . MET A 1 227 ? -9.000 -4.789 9.439 1.00 95.75 227 MET A O 1
ATOM 1796 N N . VAL A 1 228 ? -10.229 -6.260 10.629 1.00 90.00 228 VAL A N 1
ATOM 1797 C CA . VAL A 1 228 ? -11.029 -5.283 11.387 1.00 90.00 228 VAL A CA 1
ATOM 1798 C C . VAL A 1 228 ? -10.795 -5.457 12.883 1.00 90.00 228 VAL A C 1
ATOM 1800 O O . VAL A 1 228 ? -11.023 -6.537 13.421 1.00 90.00 228 VAL A O 1
ATOM 1803 N N . VAL A 1 229 ? -10.386 -4.395 13.570 1.00 85.81 229 VAL A N 1
ATOM 1804 C CA . VAL A 1 229 ? -10.267 -4.365 15.032 1.00 85.81 229 VAL A CA 1
ATOM 1805 C C . VAL A 1 229 ? -11.669 -4.399 15.641 1.00 85.81 229 VAL A C 1
ATOM 1807 O O . VAL A 1 229 ? -12.505 -3.552 15.338 1.00 85.81 229 VAL A O 1
ATOM 1810 N N . ARG A 1 230 ? -11.960 -5.364 16.520 1.00 82.25 230 ARG A N 1
ATOM 1811 C CA . ARG A 1 230 ? -13.298 -5.512 17.126 1.00 82.25 230 ARG A CA 1
ATOM 1812 C C . ARG A 1 230 ? -13.689 -4.367 18.054 1.00 82.25 230 ARG A C 1
ATOM 1814 O O . ARG A 1 230 ? -14.874 -4.089 18.191 1.00 82.25 230 ARG A O 1
ATOM 1821 N N . GLY A 1 231 ? -12.715 -3.762 18.733 1.00 73.06 231 GLY A N 1
ATOM 1822 C CA . GLY A 1 231 ? -12.973 -2.746 19.755 1.00 73.06 231 GLY A CA 1
ATOM 1823 C C . GLY A 1 231 ? -13.551 -1.447 19.192 1.00 73.06 231 GLY A C 1
ATOM 1824 O O . GLY A 1 231 ? -14.394 -0.820 19.828 1.00 73.06 231 GLY A O 1
ATOM 1825 N N . ASP A 1 232 ? -13.113 -1.052 17.997 1.00 75.06 232 ASP A N 1
ATOM 1826 C CA . ASP A 1 232 ? -13.426 0.256 17.405 1.00 75.06 232 ASP A CA 1
ATOM 1827 C C . ASP A 1 232 ? -13.763 0.209 15.905 1.00 75.06 232 ASP A C 1
ATOM 1829 O O . ASP A 1 232 ? -14.059 1.247 15.311 1.00 75.06 232 ASP A O 1
ATOM 1833 N N . HIS A 1 233 ? -13.763 -0.982 15.299 1.00 77.56 233 HIS A N 1
ATOM 1834 C CA . HIS A 1 233 ? -14.055 -1.226 13.886 1.00 77.56 233 HIS A CA 1
ATOM 1835 C C . HIS A 1 233 ? -13.121 -0.527 12.893 1.00 77.56 233 HIS A C 1
ATOM 1837 O O . HIS A 1 233 ? -13.431 -0.442 11.701 1.00 77.56 233 HIS A O 1
ATOM 1843 N N . THR A 1 234 ? -11.959 -0.057 13.340 1.00 81.31 234 THR A N 1
ATOM 1844 C CA . THR A 1 234 ? -10.901 0.354 12.418 1.00 81.31 234 THR A CA 1
ATOM 1845 C C . THR A 1 234 ? -10.377 -0.850 11.640 1.00 81.31 234 THR A C 1
ATOM 1847 O O . THR A 1 234 ? -10.441 -1.994 12.094 1.00 81.31 234 THR A O 1
ATOM 1850 N N . SER A 1 235 ? -9.916 -0.621 10.412 1.00 86.81 235 SER A N 1
ATOM 1851 C CA . SER A 1 235 ? -9.547 -1.718 9.522 1.00 86.81 235 SER A CA 1
ATOM 1852 C C . SER A 1 235 ? -8.384 -1.385 8.605 1.00 86.81 235 SER A C 1
ATOM 1854 O O . SER A 1 235 ? -8.048 -0.221 8.382 1.00 86.81 235 SER A O 1
ATOM 1856 N N . VAL A 1 236 ? -7.798 -2.439 8.045 1.00 89.81 236 VAL A N 1
ATOM 1857 C CA . VAL A 1 236 ? -6.859 -2.368 6.927 1.00 89.81 236 VAL A CA 1
ATOM 1858 C C . VAL A 1 236 ? -7.315 -3.310 5.821 1.00 89.81 236 VAL A C 1
ATOM 1860 O O . VAL A 1 236 ? -7.685 -4.458 6.082 1.00 89.81 236 VAL A O 1
ATOM 1863 N N . ASP A 1 237 ? -7.271 -2.798 4.594 1.00 89.94 237 ASP A N 1
ATOM 1864 C CA . ASP A 1 237 ? -7.606 -3.520 3.370 1.00 89.94 237 ASP A CA 1
ATOM 1865 C C . ASP A 1 237 ? -6.315 -3.740 2.574 1.00 89.94 237 ASP A C 1
ATOM 1867 O O . ASP A 1 237 ? -5.515 -2.813 2.423 1.00 89.94 237 ASP A O 1
ATOM 1871 N N . PHE A 1 238 ? -6.120 -4.957 2.076 1.00 93.75 238 PHE A N 1
ATOM 1872 C CA . PHE A 1 238 ? -4.961 -5.372 1.279 1.00 93.75 238 PHE A CA 1
ATOM 1873 C C . PHE A 1 238 ? -5.336 -6.592 0.426 1.00 93.75 238 PHE A C 1
ATOM 1875 O O . PHE A 1 238 ? -6.477 -7.056 0.458 1.00 93.75 238 PHE A O 1
ATOM 1882 N N . PHE A 1 239 ? -4.407 -7.110 -0.365 1.00 93.75 239 PHE A N 1
ATOM 1883 C CA . PHE A 1 239 ? -4.652 -8.189 -1.314 1.00 93.75 239 PHE A CA 1
ATOM 1884 C C . PHE A 1 239 ? -3.729 -9.379 -1.075 1.00 93.75 239 PHE A C 1
ATOM 1886 O O . PHE A 1 239 ? -2.566 -9.233 -0.702 1.00 93.75 239 PHE A O 1
ATOM 1893 N N . MET A 1 240 ? -4.241 -10.572 -1.366 1.00 94.62 240 MET A N 1
ATOM 1894 C CA . MET A 1 240 ? -3.437 -11.777 -1.527 1.00 94.62 240 MET A CA 1
ATOM 1895 C C . MET A 1 240 ? -3.587 -12.312 -2.948 1.00 94.62 240 MET A C 1
ATOM 1897 O O . MET A 1 240 ? -4.693 -12.582 -3.413 1.00 94.62 240 MET A O 1
ATOM 1901 N N . ALA A 1 241 ? -2.463 -12.473 -3.634 1.00 94.12 241 ALA A N 1
ATOM 1902 C CA . ALA A 1 241 ? -2.362 -13.108 -4.934 1.00 94.12 241 ALA A CA 1
ATOM 1903 C C . ALA A 1 241 ? -1.773 -14.509 -4.772 1.00 94.12 241 ALA A C 1
ATOM 1905 O O . ALA A 1 241 ? -0.591 -14.667 -4.458 1.00 94.12 241 ALA A O 1
ATOM 1906 N N . VAL A 1 242 ? -2.597 -15.522 -5.021 1.00 93.44 242 VAL A N 1
ATOM 1907 C CA . VAL A 1 242 ? -2.146 -16.907 -5.150 1.00 93.44 242 VAL A CA 1
ATOM 1908 C C . VAL A 1 242 ? -1.820 -17.145 -6.619 1.00 93.44 242 VAL A C 1
ATOM 1910 O O . VAL A 1 242 ? -2.704 -17.080 -7.478 1.00 93.44 242 VAL A O 1
ATOM 1913 N N . VAL A 1 243 ? -0.542 -17.364 -6.919 1.00 92.06 243 VAL A N 1
ATOM 1914 C CA . VAL A 1 243 ? -0.019 -17.370 -8.288 1.00 92.06 243 VAL A CA 1
ATOM 1915 C C . VAL A 1 243 ? 0.505 -18.748 -8.701 1.00 92.06 243 VAL A C 1
ATOM 1917 O O . VAL A 1 243 ? 1.137 -19.439 -7.895 1.00 92.06 243 VAL A O 1
ATOM 1920 N N . PRO A 1 244 ? 0.311 -19.159 -9.966 1.00 90.31 244 PRO A N 1
ATOM 1921 C CA . PRO A 1 244 ? 0.981 -20.337 -10.496 1.00 90.31 244 PRO A CA 1
ATOM 1922 C C . PRO A 1 244 ? 2.499 -20.094 -10.619 1.00 90.31 244 PRO A C 1
ATOM 1924 O O . PRO A 1 244 ? 2.954 -18.945 -10.709 1.00 90.31 244 PRO A O 1
ATOM 1927 N N . PRO A 1 245 ? 3.316 -21.161 -10.665 1.00 85.75 245 PRO A N 1
ATOM 1928 C CA . PRO A 1 245 ? 4.748 -21.030 -10.908 1.00 85.75 245 PRO A CA 1
ATOM 1929 C C . PRO A 1 245 ? 5.024 -20.326 -12.238 1.00 85.75 245 PRO A C 1
ATOM 1931 O O . PRO A 1 245 ? 4.284 -20.496 -13.206 1.00 85.75 245 PRO A O 1
ATOM 1934 N N . LYS A 1 246 ? 6.142 -19.594 -12.300 1.00 90.62 246 LYS A N 1
ATOM 1935 C CA . LYS A 1 246 ? 6.583 -18.842 -13.486 1.00 90.62 246 LYS A CA 1
ATOM 1936 C C . LYS A 1 246 ? 5.624 -17.722 -13.902 1.00 90.62 246 LYS A C 1
ATOM 1938 O O . LYS A 1 246 ? 5.657 -17.292 -15.050 1.00 90.62 246 LYS A O 1
ATOM 1943 N N . THR A 1 247 ? 4.792 -17.235 -12.981 1.00 92.25 247 THR A N 1
ATOM 1944 C CA . THR A 1 247 ? 3.992 -16.026 -13.209 1.00 92.25 247 THR A CA 1
ATOM 1945 C C . THR A 1 247 ? 4.918 -14.856 -13.519 1.00 92.25 247 THR A C 1
ATOM 1947 O O . THR A 1 247 ? 5.838 -14.572 -12.752 1.00 92.25 247 THR A O 1
ATOM 1950 N N . GLU A 1 248 ? 4.691 -14.190 -14.649 1.00 94.75 248 GLU A N 1
ATOM 1951 C CA . GLU A 1 248 ? 5.493 -13.043 -15.067 1.00 94.75 248 GLU A CA 1
ATOM 1952 C C . GLU A 1 248 ? 4.951 -11.741 -14.468 1.00 94.75 248 GLU A C 1
ATOM 1954 O O . GLU A 1 248 ? 3.748 -11.466 -14.502 1.00 94.75 248 GLU A O 1
ATOM 1959 N N . CYS A 1 249 ? 5.848 -10.910 -13.943 1.00 95.62 249 CYS A N 1
ATOM 1960 C CA . CYS A 1 249 ? 5.507 -9.627 -13.346 1.00 95.62 249 CYS A CA 1
ATOM 1961 C C . CYS A 1 249 ? 6.419 -8.494 -13.830 1.00 95.62 249 CYS A C 1
ATOM 1963 O O . CYS A 1 249 ? 7.514 -8.711 -14.361 1.00 95.62 249 CYS A O 1
ATOM 1965 N N . VAL A 1 250 ? 5.950 -7.265 -13.625 1.00 97.69 250 VAL A N 1
ATOM 1966 C CA . VAL A 1 250 ? 6.724 -6.039 -13.830 1.00 97.69 250 VAL A CA 1
ATOM 1967 C C . VAL A 1 250 ? 6.739 -5.252 -12.529 1.00 97.69 250 VAL A C 1
ATOM 1969 O O . VAL A 1 250 ? 5.696 -5.003 -11.920 1.00 97.69 250 VAL A O 1
ATOM 1972 N N . VAL A 1 251 ? 7.939 -4.857 -12.109 1.00 98.25 251 VAL A N 1
ATOM 1973 C CA . VAL A 1 251 ? 8.155 -4.143 -10.849 1.00 98.25 251 VAL A CA 1
ATOM 1974 C C . VAL A 1 251 ? 8.285 -2.650 -11.112 1.00 98.25 251 VAL A C 1
ATOM 1976 O O . VAL A 1 251 ? 9.051 -2.222 -11.970 1.00 98.25 251 VAL A O 1
ATOM 1979 N N . PHE A 1 252 ? 7.594 -1.837 -10.324 1.00 97.81 252 PHE A N 1
ATOM 1980 C CA . PHE A 1 252 ? 7.716 -0.388 -10.341 1.00 97.81 252 PHE A CA 1
ATOM 1981 C C . PHE A 1 252 ? 8.055 0.122 -8.944 1.00 97.81 252 PHE A C 1
ATOM 1983 O O . PHE A 1 252 ? 7.257 0.018 -8.015 1.00 97.81 252 PHE A O 1
ATOM 1990 N N . SER A 1 253 ? 9.233 0.713 -8.778 1.00 95.19 253 SER A N 1
ATOM 1991 C CA . SER A 1 253 ? 9.499 1.567 -7.623 1.00 95.19 253 SER A CA 1
ATOM 1992 C C . SER A 1 253 ? 8.587 2.792 -7.704 1.00 95.19 253 SER A C 1
ATOM 1994 O O . SER A 1 253 ? 8.462 3.405 -8.765 1.00 95.19 253 SER A O 1
ATOM 1996 N N . ILE A 1 254 ? 7.945 3.165 -6.599 1.00 91.88 254 ILE A N 1
ATOM 1997 C CA . ILE A 1 254 ? 7.178 4.416 -6.508 1.00 91.88 254 ILE A CA 1
ATOM 1998 C C . ILE A 1 254 ? 8.146 5.589 -6.315 1.00 91.88 254 ILE A C 1
ATOM 2000 O O . ILE A 1 254 ? 7.984 6.666 -6.906 1.00 91.88 254 ILE A O 1
ATOM 2004 N N . ASP A 1 255 ? 9.183 5.381 -5.502 1.00 86.56 255 ASP A N 1
ATOM 2005 C CA . ASP A 1 255 ? 10.008 6.468 -5.006 1.00 86.56 255 ASP A CA 1
ATOM 2006 C C . ASP A 1 255 ? 11.004 6.988 -6.049 1.00 86.56 255 ASP A C 1
ATOM 2008 O O . ASP A 1 255 ? 11.926 6.296 -6.468 1.00 86.56 255 ASP A O 1
ATOM 2012 N N . GLY A 1 256 ? 10.827 8.243 -6.480 1.00 81.12 256 GLY A N 1
ATOM 2013 C CA . GLY A 1 256 ? 11.710 8.927 -7.434 1.00 81.12 256 GLY A CA 1
ATOM 2014 C C . GLY A 1 256 ? 11.491 8.508 -8.891 1.00 81.12 256 GLY A C 1
ATOM 2015 O O . GLY A 1 256 ? 11.898 9.225 -9.809 1.00 81.12 256 GLY A O 1
ATOM 2016 N N . SER A 1 257 ? 10.793 7.391 -9.088 1.00 85.75 257 SER A N 1
ATOM 2017 C CA . SER A 1 257 ? 10.391 6.837 -10.374 1.00 85.75 257 SER A CA 1
ATOM 2018 C C . SER A 1 257 ? 9.081 7.458 -10.861 1.00 85.75 257 SER A C 1
ATOM 2020 O O . SER A 1 257 ? 9.096 8.179 -11.856 1.00 85.75 257 SER A O 1
ATOM 2022 N N . PHE A 1 258 ? 7.964 7.302 -10.140 1.00 86.81 258 PHE A N 1
ATOM 2023 C CA . PHE A 1 258 ? 6.688 7.921 -10.537 1.00 86.81 258 PHE A CA 1
ATOM 2024 C C . PHE A 1 258 ? 6.572 9.395 -10.163 1.00 86.81 258 PHE A C 1
ATOM 2026 O O . PHE A 1 258 ? 5.829 10.135 -10.809 1.00 86.81 258 PHE A O 1
ATOM 2033 N N . THR A 1 259 ? 7.316 9.830 -9.148 1.00 70.94 259 THR A N 1
ATOM 2034 C CA . THR A 1 259 ? 7.265 11.193 -8.611 1.00 70.94 259 THR A CA 1
ATOM 2035 C C . THR A 1 259 ? 8.555 11.954 -8.919 1.00 70.94 259 THR A C 1
ATOM 2037 O O . THR A 1 259 ? 9.654 11.397 -8.880 1.00 70.94 259 THR A O 1
ATOM 2040 N N . ALA A 1 260 ? 8.433 13.240 -9.267 1.00 52.12 260 ALA A N 1
ATOM 2041 C CA . ALA A 1 260 ? 9.581 14.084 -9.622 1.00 52.12 260 ALA A CA 1
ATOM 2042 C C . ALA A 1 260 ? 10.359 14.627 -8.407 1.00 52.12 260 ALA A C 1
ATOM 2044 O O . ALA A 1 260 ? 11.541 14.943 -8.545 1.00 52.12 260 ALA A O 1
ATOM 2045 N N . SER A 1 261 ? 9.733 14.715 -7.226 1.00 52.09 261 SER A N 1
ATOM 2046 C CA . SER A 1 261 ? 10.390 15.123 -5.980 1.00 52.09 261 SER A CA 1
ATOM 2047 C C . SER A 1 261 ? 9.847 14.376 -4.758 1.00 52.09 261 SER A C 1
ATOM 2049 O O . SER A 1 261 ? 8.653 14.115 -4.622 1.00 52.09 261 SER A O 1
ATOM 2051 N N . MET A 1 262 ? 10.772 14.036 -3.862 1.00 49.91 262 MET A N 1
ATOM 2052 C CA . MET A 1 262 ? 10.534 13.435 -2.554 1.00 49.91 262 MET A CA 1
ATOM 2053 C C . MET A 1 262 ? 10.537 14.549 -1.510 1.00 49.91 262 MET A C 1
ATOM 2055 O O . MET A 1 262 ? 11.603 14.946 -1.051 1.00 49.91 262 MET A O 1
ATOM 2059 N N . SER A 1 263 ? 9.376 15.077 -1.127 1.00 45.34 263 SER A N 1
ATOM 2060 C CA . SER A 1 263 ? 9.270 15.817 0.133 1.00 45.34 263 SER A CA 1
ATOM 2061 C C . SER A 1 263 ? 8.195 15.177 1.005 1.00 45.34 263 SER A C 1
ATOM 2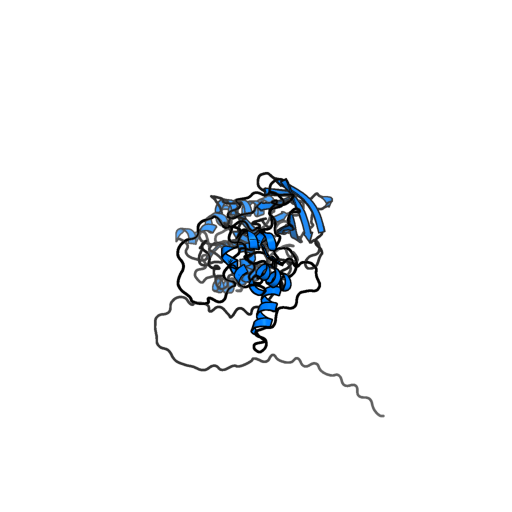063 O O . SER A 1 263 ? 7.055 14.962 0.595 1.00 45.34 263 SER A O 1
ATOM 2065 N N . VAL A 1 264 ? 8.603 14.856 2.231 1.00 40.16 264 VAL A N 1
ATOM 2066 C CA . VAL A 1 264 ? 7.759 14.380 3.334 1.00 40.16 264 VAL A CA 1
ATOM 2067 C C . VAL A 1 264 ? 6.930 15.542 3.926 1.00 40.16 264 VAL A C 1
ATOM 2069 O O . VAL A 1 264 ? 6.048 15.323 4.748 1.00 40.16 264 VAL A O 1
ATOM 2072 N N . THR A 1 265 ? 7.125 16.777 3.446 1.00 43.88 265 THR A N 1
ATOM 2073 C CA . THR A 1 265 ? 6.615 18.023 4.047 1.00 43.88 265 THR A CA 1
ATOM 2074 C C . THR A 1 265 ? 5.351 18.609 3.398 1.00 43.88 265 THR A C 1
ATOM 2076 O O . THR A 1 265 ? 5.030 19.770 3.622 1.00 43.88 265 THR A O 1
ATOM 2079 N N . GLY A 1 266 ? 4.562 17.814 2.665 1.00 48.84 266 GLY A N 1
ATOM 2080 C CA . GLY A 1 266 ? 3.120 18.105 2.558 1.00 48.84 266 GLY A CA 1
ATOM 2081 C C . GLY A 1 266 ? 2.588 18.718 1.259 1.00 48.84 266 GLY A C 1
ATOM 2082 O O . GLY A 1 266 ? 1.553 19.376 1.299 1.00 48.84 266 GLY A O 1
ATOM 2083 N N . ARG A 1 267 ? 3.201 18.460 0.096 1.00 52.47 267 ARG A N 1
ATOM 2084 C CA . ARG A 1 267 ? 2.498 18.618 -1.195 1.00 52.47 267 ARG A CA 1
ATOM 2085 C C . ARG A 1 267 ? 2.302 17.271 -1.873 1.00 52.47 267 ARG A C 1
ATOM 2087 O O . ARG A 1 267 ? 3.177 16.413 -1.812 1.00 52.47 267 ARG A O 1
ATOM 2094 N N . ASP A 1 268 ? 1.140 17.116 -2.495 1.00 60.06 268 ASP A N 1
ATOM 2095 C CA . ASP A 1 268 ? 0.790 15.962 -3.316 1.00 60.06 268 ASP A CA 1
ATOM 2096 C C . ASP A 1 268 ? 1.839 15.785 -4.434 1.00 60.06 268 ASP A C 1
ATOM 2098 O O . ASP A 1 268 ? 2.045 16.720 -5.226 1.00 60.06 268 ASP A O 1
ATOM 2102 N N . PRO A 1 269 ? 2.608 14.680 -4.455 1.00 67.75 269 PRO A N 1
ATOM 2103 C CA . PRO A 1 269 ? 3.714 14.560 -5.385 1.00 67.75 269 PRO A CA 1
ATOM 2104 C C . PRO A 1 269 ? 3.177 14.394 -6.808 1.00 67.75 269 PRO A C 1
ATOM 2106 O O . PRO A 1 269 ? 2.388 13.503 -7.103 1.00 67.75 269 PRO A O 1
ATOM 2109 N N . LYS A 1 270 ? 3.626 15.260 -7.723 1.00 74.38 270 LYS A N 1
ATOM 2110 C CA . LYS A 1 270 ? 3.188 15.208 -9.122 1.00 74.38 270 LYS A CA 1
ATOM 2111 C C . LYS A 1 270 ? 3.686 13.934 -9.806 1.00 74.38 270 LYS A C 1
ATOM 2113 O O . LYS A 1 270 ? 4.873 13.602 -9.730 1.00 74.38 270 LYS A O 1
ATOM 2118 N N . VAL A 1 271 ? 2.780 13.294 -10.537 1.00 84.88 271 VAL A N 1
ATOM 2119 C CA . VAL A 1 271 ? 3.060 12.140 -11.398 1.00 84.88 271 VAL A CA 1
ATOM 2120 C C . VAL A 1 271 ? 3.868 12.570 -12.621 1.00 84.88 271 VAL A C 1
ATOM 2122 O O . VAL A 1 271 ? 3.576 13.595 -13.241 1.00 84.88 271 VAL A O 1
ATOM 2125 N N . ARG A 1 272 ? 4.874 11.778 -13.001 1.00 87.75 272 ARG A N 1
ATOM 2126 C CA . ARG A 1 272 ? 5.596 11.958 -14.269 1.00 87.75 272 ARG A CA 1
ATOM 2127 C C . ARG A 1 272 ? 4.708 11.598 -15.464 1.00 87.75 272 ARG A C 1
ATOM 2129 O O . ARG A 1 272 ? 4.055 10.557 -15.466 1.00 87.75 272 ARG A O 1
ATOM 2136 N N . ALA A 1 273 ? 4.727 12.431 -16.502 1.00 88.31 273 ALA A N 1
ATOM 2137 C CA . ALA A 1 273 ? 3.957 12.200 -17.724 1.00 88.31 273 ALA A CA 1
ATOM 2138 C C . ALA A 1 273 ? 4.292 10.836 -18.358 1.00 88.31 273 ALA A C 1
ATOM 2140 O O . ALA A 1 273 ? 5.464 10.476 -18.462 1.00 88.31 273 ALA A O 1
ATOM 2141 N N . GLY A 1 274 ? 3.262 10.083 -18.753 1.00 92.00 274 GLY A N 1
ATOM 2142 C CA . GLY A 1 274 ? 3.375 8.745 -19.345 1.00 92.00 274 GLY A CA 1
ATOM 2143 C C . GLY A 1 274 ? 3.594 7.597 -18.351 1.00 92.00 274 GLY A C 1
ATOM 2144 O O . GLY A 1 274 ? 3.496 6.442 -18.751 1.00 92.00 274 GLY A O 1
ATOM 2145 N N . ALA A 1 275 ? 3.854 7.866 -17.062 1.00 94.06 275 ALA A N 1
ATOM 2146 C CA . ALA A 1 275 ? 4.111 6.809 -16.075 1.00 94.06 275 ALA A CA 1
ATOM 2147 C C . ALA A 1 275 ? 2.924 5.845 -15.939 1.00 94.06 275 ALA A C 1
ATOM 2149 O O . ALA A 1 275 ? 3.090 4.631 -16.011 1.00 94.06 275 ALA A O 1
ATOM 2150 N N . VAL A 1 276 ? 1.718 6.400 -15.793 1.00 94.38 276 VAL A N 1
ATOM 2151 C CA . VAL A 1 276 ? 0.472 5.629 -15.675 1.00 94.38 276 VAL A CA 1
ATOM 2152 C C . VAL A 1 276 ? 0.236 4.772 -16.921 1.00 94.38 276 VAL A C 1
ATOM 2154 O O . VAL A 1 276 ? -0.178 3.621 -16.804 1.00 94.38 276 VAL A O 1
ATOM 2157 N N . ASP A 1 277 ? 0.527 5.313 -18.104 1.00 95.56 277 ASP A N 1
ATOM 2158 C CA . ASP A 1 277 ? 0.288 4.641 -19.382 1.00 95.56 277 ASP A CA 1
ATOM 2159 C C . ASP A 1 277 ? 1.272 3.492 -19.618 1.00 95.56 277 ASP A C 1
ATOM 2161 O O . ASP A 1 277 ? 0.864 2.436 -20.090 1.00 95.56 277 ASP A O 1
ATOM 2165 N N . VAL A 1 278 ? 2.534 3.636 -19.196 1.00 97.62 278 VAL A N 1
ATOM 2166 C CA . VAL A 1 278 ? 3.499 2.525 -19.196 1.00 97.62 278 VAL A CA 1
ATOM 2167 C C . VAL A 1 278 ? 3.031 1.397 -18.284 1.00 97.62 278 VAL A C 1
ATOM 2169 O O . VAL A 1 278 ? 3.062 0.240 -18.692 1.00 97.62 278 VAL A O 1
ATOM 2172 N N . VAL A 1 279 ? 2.559 1.699 -17.071 1.00 96.94 279 VAL A N 1
ATOM 2173 C CA . VAL A 1 279 ? 2.051 0.645 -16.178 1.00 96.94 279 VAL A CA 1
ATOM 2174 C C . VAL A 1 279 ? 0.818 -0.031 -16.778 1.00 96.94 279 VAL A C 1
ATOM 2176 O O . VAL A 1 279 ? 0.702 -1.254 -16.729 1.00 96.94 279 VAL A O 1
ATOM 2179 N N . ARG A 1 280 ? -0.083 0.752 -17.387 1.00 95.44 280 ARG A N 1
ATOM 2180 C CA . ARG A 1 280 ? -1.296 0.232 -18.028 1.00 95.44 280 ARG A CA 1
ATOM 2181 C C . ARG A 1 280 ? -0.956 -0.684 -19.195 1.00 95.44 280 ARG A C 1
ATOM 2183 O O . ARG A 1 280 ? -1.524 -1.762 -19.280 1.00 95.44 280 ARG A O 1
ATOM 2190 N N . HIS A 1 281 ? 0.015 -0.301 -20.019 1.00 96.00 281 HIS A N 1
ATOM 2191 C CA . HIS A 1 281 ? 0.518 -1.120 -21.121 1.00 96.00 281 HIS A CA 1
ATOM 2192 C C . HIS A 1 281 ? 0.979 -2.504 -20.644 1.00 96.00 281 HIS A C 1
ATOM 2194 O O . HIS A 1 281 ? 0.555 -3.523 -21.183 1.00 96.00 281 HIS A O 1
ATOM 2200 N N . TRP A 1 282 ? 1.788 -2.570 -19.581 1.00 96.00 282 TRP A N 1
ATOM 2201 C CA . TRP A 1 282 ? 2.220 -3.857 -19.019 1.00 96.00 282 TRP A CA 1
ATOM 2202 C C . TRP A 1 282 ? 1.065 -4.660 -18.408 1.00 96.00 282 TRP A C 1
ATOM 2204 O O . TRP A 1 282 ? 1.016 -5.878 -18.579 1.00 96.00 282 TRP A O 1
ATOM 2214 N N . GLN A 1 283 ? 0.112 -3.997 -17.748 1.00 92.50 283 GLN A N 1
ATOM 2215 C CA . GLN A 1 283 ? -1.081 -4.661 -17.220 1.00 92.50 283 GLN A CA 1
ATOM 2216 C C . GLN A 1 283 ? -1.946 -5.254 -18.348 1.00 92.50 283 GLN A C 1
ATOM 2218 O O . GLN A 1 283 ? -2.397 -6.393 -18.247 1.00 92.50 283 GLN A O 1
ATOM 2223 N N . GLU A 1 284 ? -2.154 -4.518 -19.442 1.00 91.25 284 GLU A N 1
ATOM 2224 C CA . GLU A 1 284 ? -2.936 -4.959 -20.607 1.00 91.25 284 GLU A CA 1
ATOM 2225 C C . GLU A 1 284 ? -2.291 -6.149 -21.330 1.00 91.25 284 GLU A C 1
ATOM 2227 O O . GLU A 1 284 ? -2.995 -7.003 -21.872 1.00 91.25 284 GLU A O 1
ATOM 2232 N N . LEU A 1 285 ? -0.961 -6.254 -21.272 1.00 92.88 285 LEU A N 1
ATOM 2233 C CA . LEU A 1 285 ? -0.209 -7.417 -21.741 1.00 92.88 285 LEU A CA 1
ATOM 2234 C C . LEU A 1 285 ? -0.307 -8.635 -20.804 1.00 92.88 285 LEU A C 1
ATOM 2236 O O . LEU A 1 285 ? 0.181 -9.706 -21.166 1.00 92.88 285 LEU A O 1
ATOM 2240 N N . GLY A 1 286 ? -0.953 -8.504 -19.642 1.00 90.38 286 GLY A N 1
ATOM 2241 C CA . GLY A 1 286 ? -1.221 -9.598 -18.706 1.00 90.38 286 GLY A CA 1
ATOM 2242 C C . GLY A 1 286 ? -0.134 -9.837 -17.659 1.00 90.38 286 GLY A C 1
ATOM 2243 O O . GLY A 1 286 ? -0.125 -10.902 -17.048 1.00 90.38 286 GLY A O 1
ATOM 2244 N N . TYR A 1 287 ? 0.786 -8.892 -17.452 1.00 93.69 287 TYR A N 1
ATOM 2245 C CA . TYR A 1 287 ? 1.777 -9.007 -16.380 1.00 93.69 287 TYR A CA 1
ATOM 2246 C C . TYR A 1 287 ? 1.162 -8.647 -15.031 1.00 93.69 287 TYR A C 1
ATOM 2248 O O . TYR A 1 287 ? 0.403 -7.680 -14.917 1.00 93.69 287 TYR A O 1
ATOM 2256 N N . LEU A 1 288 ? 1.570 -9.367 -13.985 1.00 92.88 288 LEU A N 1
ATOM 2257 C CA . LEU A 1 288 ? 1.293 -8.950 -12.616 1.00 92.88 288 LEU A CA 1
ATOM 2258 C C . LEU A 1 288 ? 2.063 -7.656 -12.315 1.00 92.88 288 LEU A C 1
ATOM 2260 O O . LEU A 1 288 ? 3.278 -7.584 -12.514 1.00 92.88 288 LEU A O 1
ATOM 2264 N N . ILE A 1 289 ? 1.366 -6.630 -11.836 1.00 95.81 289 ILE A N 1
ATOM 2265 C CA . ILE A 1 289 ? 1.979 -5.344 -11.498 1.00 95.81 289 ILE A CA 1
ATOM 2266 C C . ILE A 1 289 ? 2.343 -5.341 -10.020 1.00 95.81 289 ILE A C 1
ATOM 2268 O O . ILE A 1 289 ? 1.485 -5.570 -9.169 1.00 95.81 289 ILE A O 1
ATOM 2272 N N . ILE A 1 290 ? 3.613 -5.062 -9.727 1.00 96.88 290 ILE A N 1
ATOM 2273 C CA . ILE A 1 290 ? 4.134 -4.978 -8.362 1.00 96.88 290 ILE A CA 1
ATOM 2274 C C . ILE A 1 290 ? 4.709 -3.585 -8.140 1.00 96.88 290 ILE A C 1
ATOM 2276 O O . ILE A 1 290 ? 5.656 -3.170 -8.809 1.00 96.88 290 ILE A O 1
ATOM 2280 N N . TYR A 1 291 ? 4.162 -2.867 -7.172 1.00 96.81 291 TYR A N 1
ATOM 2281 C CA . TYR A 1 291 ? 4.671 -1.592 -6.705 1.00 96.81 291 TYR A CA 1
ATOM 2282 C C . TYR A 1 291 ? 5.555 -1.795 -5.479 1.00 96.81 291 TYR A C 1
ATOM 2284 O O . TYR A 1 291 ? 5.163 -2.438 -4.512 1.00 96.81 291 TYR A O 1
ATOM 2292 N N . THR A 1 292 ? 6.746 -1.205 -5.488 1.00 95.62 292 THR A N 1
ATOM 2293 C CA . THR A 1 292 ? 7.662 -1.235 -4.339 1.00 95.62 292 THR A CA 1
ATOM 2294 C C . THR A 1 292 ? 7.944 0.178 -3.852 1.00 95.62 292 THR A C 1
ATOM 2296 O O . THR A 1 292 ? 8.196 1.094 -4.638 1.00 95.62 292 THR A O 1
ATOM 2299 N N . THR A 1 293 ? 7.927 0.379 -2.541 1.00 92.38 293 THR A N 1
ATOM 2300 C CA . THR A 1 293 ? 8.213 1.671 -1.919 1.00 92.38 293 THR A CA 1
ATOM 2301 C C . THR A 1 293 ? 9.128 1.482 -0.717 1.00 92.38 293 THR A C 1
ATOM 2303 O O . THR A 1 293 ? 8.993 0.537 0.048 1.00 92.38 293 THR A O 1
ATOM 2306 N N . GLY A 1 294 ? 10.106 2.373 -0.579 1.00 89.44 294 GLY A N 1
ATOM 2307 C CA . GLY A 1 294 ? 10.960 2.468 0.601 1.00 89.44 294 GLY A CA 1
ATOM 2308 C C . GLY A 1 294 ? 10.314 3.282 1.723 1.00 89.44 294 GLY A C 1
ATOM 2309 O O . GLY A 1 294 ? 10.950 3.531 2.743 1.00 89.44 294 GLY A O 1
ATOM 2310 N N . ARG A 1 295 ? 9.075 3.751 1.531 1.00 87.19 295 ARG A N 1
ATOM 2311 C CA . ARG A 1 295 ? 8.300 4.409 2.585 1.00 87.19 295 ARG A CA 1
ATOM 2312 C C . ARG A 1 295 ? 7.895 3.396 3.656 1.00 87.19 295 ARG A C 1
ATOM 2314 O O . ARG A 1 295 ? 7.604 2.251 3.304 1.00 87.19 295 ARG A O 1
ATOM 2321 N N . PRO A 1 296 ? 7.826 3.835 4.924 1.00 87.88 296 PRO A N 1
ATOM 2322 C CA . PRO A 1 296 ? 7.370 2.984 6.009 1.00 87.88 296 PRO A CA 1
ATOM 2323 C C . PRO A 1 296 ? 5.899 2.601 5.803 1.00 87.88 296 PRO A C 1
ATOM 2325 O O . PRO A 1 296 ? 5.103 3.405 5.301 1.00 87.88 296 PRO A O 1
ATOM 2328 N N . ASP A 1 297 ? 5.555 1.387 6.212 1.00 86.56 297 ASP A N 1
ATOM 2329 C CA . ASP A 1 297 ? 4.213 0.796 6.199 1.00 86.56 297 ASP A CA 1
ATOM 2330 C C . ASP A 1 297 ? 3.126 1.697 6.816 1.00 86.56 297 ASP A C 1
ATOM 2332 O O . ASP A 1 297 ? 2.038 1.794 6.260 1.00 86.56 297 ASP A O 1
ATOM 2336 N N . MET A 1 298 ? 3.433 2.491 7.847 1.00 83.31 298 MET A N 1
ATOM 2337 C CA . MET A 1 298 ? 2.519 3.507 8.407 1.00 83.31 298 MET A CA 1
ATOM 2338 C C . MET A 1 298 ? 1.992 4.532 7.375 1.00 83.31 298 MET A C 1
ATOM 2340 O O . MET A 1 298 ? 1.006 5.228 7.617 1.00 83.31 298 MET A O 1
ATOM 2344 N N . GLN A 1 299 ? 2.648 4.674 6.211 1.00 82.06 299 GLN A N 1
ATOM 2345 C CA . GLN A 1 299 ? 2.192 5.521 5.099 1.00 82.06 299 GLN A CA 1
ATOM 2346 C C . GLN A 1 299 ? 1.293 4.783 4.095 1.00 82.06 299 GLN A C 1
ATOM 2348 O O . GLN A 1 299 ? 0.954 5.371 3.062 1.00 82.06 299 GLN A O 1
ATOM 2353 N N . HIS A 1 300 ? 0.886 3.543 4.384 1.00 84.44 300 HIS A N 1
ATOM 2354 C CA . HIS A 1 300 ? 0.100 2.673 3.507 1.00 84.44 300 HIS A CA 1
ATOM 2355 C C . HIS A 1 300 ? -1.084 3.404 2.868 1.00 84.44 300 HIS A C 1
ATOM 2357 O O . HIS A 1 300 ? -1.120 3.610 1.651 1.00 84.44 300 HIS A O 1
ATOM 2363 N N . HIS A 1 301 ? -1.996 3.920 3.698 1.00 80.00 301 HIS A N 1
ATOM 2364 C CA . HIS A 1 301 ? -3.195 4.618 3.232 1.00 80.00 301 HIS A CA 1
ATOM 2365 C C . HIS A 1 301 ? -2.869 5.826 2.339 1.00 80.00 301 HIS A C 1
ATOM 2367 O O . HIS A 1 301 ? -3.556 6.075 1.348 1.00 80.00 301 HIS A O 1
ATOM 2373 N N . ARG A 1 302 ? -1.797 6.567 2.650 1.00 80.25 302 ARG A N 1
ATOM 2374 C CA . ARG A 1 302 ? -1.388 7.751 1.881 1.00 80.25 302 ARG A CA 1
ATOM 2375 C C . ARG A 1 302 ? -0.894 7.371 0.487 1.00 80.25 302 ARG A C 1
ATOM 2377 O O . ARG A 1 302 ? -1.252 8.036 -0.479 1.00 80.25 302 ARG A O 1
ATOM 2384 N N . VAL A 1 303 ? -0.083 6.320 0.383 1.00 84.38 303 VAL A N 1
ATOM 2385 C CA . VAL A 1 303 ? 0.486 5.860 -0.892 1.00 84.38 303 VAL A CA 1
ATOM 2386 C C . VAL A 1 303 ? -0.579 5.192 -1.762 1.00 84.38 303 VAL A C 1
ATOM 2388 O O . VAL A 1 303 ? -0.686 5.521 -2.940 1.00 84.38 303 VAL A O 1
ATOM 2391 N N . VAL A 1 304 ? -1.411 4.320 -1.190 1.00 84.31 304 VAL A N 1
ATOM 2392 C CA . VAL A 1 304 ? -2.493 3.644 -1.927 1.00 84.31 304 VAL A CA 1
ATOM 2393 C C . VAL A 1 304 ? -3.538 4.654 -2.415 1.00 84.31 304 VAL A C 1
ATOM 2395 O O . VAL A 1 304 ? -3.933 4.621 -3.581 1.00 84.31 304 VAL A O 1
ATOM 2398 N N . SER A 1 305 ? -3.919 5.625 -1.573 1.00 82.31 305 SER A N 1
ATOM 2399 C CA . SER A 1 305 ? -4.811 6.721 -1.983 1.00 82.31 305 SER A CA 1
ATOM 2400 C C . SER A 1 305 ? -4.213 7.551 -3.116 1.00 82.31 305 SER A C 1
ATOM 2402 O O . SER A 1 305 ? -4.929 7.932 -4.036 1.00 82.31 305 SER A O 1
ATOM 2404 N N . TRP A 1 306 ? -2.906 7.816 -3.078 1.00 85.00 306 TRP A N 1
ATOM 2405 C CA . TRP A 1 306 ? -2.214 8.557 -4.129 1.00 85.00 306 TRP A CA 1
ATOM 2406 C C . TRP A 1 306 ? -2.225 7.807 -5.471 1.00 85.00 306 TRP A C 1
ATOM 2408 O O . TRP A 1 306 ? -2.564 8.390 -6.502 1.00 85.00 306 TRP A O 1
ATOM 2418 N N . LEU A 1 307 ? -1.930 6.500 -5.462 1.00 87.38 307 LEU A N 1
ATOM 2419 C CA . LEU A 1 307 ? -2.019 5.649 -6.656 1.00 87.38 307 LEU A CA 1
ATOM 2420 C C . LEU A 1 307 ? -3.438 5.673 -7.249 1.00 87.38 307 LEU A C 1
ATOM 2422 O O . LEU A 1 307 ? -3.600 5.856 -8.458 1.00 87.38 307 LEU A O 1
ATOM 2426 N N . SER A 1 308 ? -4.458 5.567 -6.392 1.00 84.25 308 SER A N 1
ATOM 2427 C CA . SER A 1 308 ? -5.873 5.645 -6.774 1.00 84.25 308 SER A CA 1
ATOM 2428 C C . SER A 1 308 ? -6.254 6.997 -7.382 1.00 84.25 308 SER A C 1
ATOM 2430 O O . SER A 1 308 ? -6.763 7.050 -8.501 1.00 84.25 308 SER A O 1
ATOM 2432 N N . GLN A 1 309 ? -5.938 8.103 -6.700 1.00 82.75 309 GLN A N 1
ATOM 2433 C CA . GLN A 1 309 ? -6.261 9.467 -7.142 1.00 82.75 309 GLN A CA 1
ATOM 2434 C C . GLN A 1 309 ? -5.665 9.802 -8.513 1.00 82.75 309 GLN A C 1
ATOM 2436 O O . GLN A 1 309 ? -6.251 10.565 -9.284 1.00 82.75 309 GLN A O 1
ATOM 2441 N N . HIS A 1 310 ? -4.517 9.209 -8.834 1.00 83.69 310 HIS A N 1
ATOM 2442 C CA . HIS A 1 310 ? -3.842 9.381 -10.113 1.00 83.69 310 HIS A CA 1
ATOM 2443 C C . HIS A 1 310 ? -4.159 8.303 -11.156 1.00 83.69 310 HIS A C 1
ATOM 2445 O O . HIS A 1 310 ? -3.577 8.321 -12.240 1.00 83.69 310 HIS A O 1
ATOM 2451 N N . ASN A 1 311 ? -5.123 7.421 -10.881 1.00 87.62 311 ASN A N 1
ATOM 2452 C CA . ASN A 1 311 ? -5.585 6.369 -11.787 1.00 87.62 311 ASN A CA 1
ATOM 2453 C C . ASN A 1 311 ? -4.481 5.394 -12.215 1.00 87.62 311 ASN A C 1
ATOM 2455 O O . ASN A 1 311 ? -4.468 4.937 -13.367 1.00 87.62 311 ASN A O 1
ATOM 2459 N N . PHE A 1 312 ? -3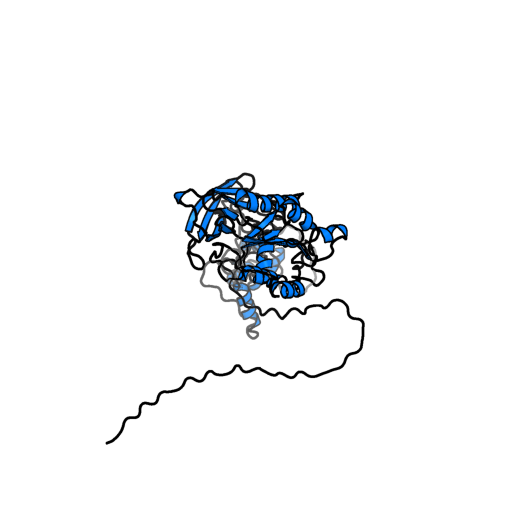.559 5.067 -11.306 1.00 91.31 312 PHE A N 1
ATOM 2460 C CA . PHE A 1 312 ? -2.654 3.952 -11.544 1.00 91.31 312 PHE A CA 1
ATOM 2461 C C . PHE A 1 312 ? -3.461 2.654 -11.719 1.00 91.31 312 PHE A C 1
ATOM 2463 O O . PHE A 1 312 ? -4.486 2.467 -11.052 1.00 91.31 312 PHE A O 1
ATOM 2470 N N . PRO A 1 313 ? -3.044 1.769 -12.638 1.00 91.12 313 PRO A N 1
ATOM 2471 C CA . PRO A 1 313 ? -3.621 0.435 -12.746 1.00 91.12 313 PRO A CA 1
ATOM 2472 C C . PRO A 1 313 ? -3.500 -0.327 -11.430 1.00 91.12 313 PRO A C 1
ATOM 2474 O O . PRO A 1 313 ? -2.540 -0.127 -10.698 1.00 91.12 313 PRO A O 1
ATOM 2477 N N . HIS A 1 314 ? -4.446 -1.213 -11.129 1.00 87.06 314 HIS A N 1
ATOM 2478 C CA . HIS A 1 314 ? -4.327 -2.052 -9.941 1.00 87.06 314 HIS A CA 1
ATOM 2479 C C . HIS A 1 314 ? -3.056 -2.922 -9.985 1.00 87.06 314 HIS A C 1
ATOM 2481 O O . HIS A 1 314 ? -2.735 -3.527 -11.013 1.00 87.06 314 HIS A O 1
ATOM 2487 N N . GLY A 1 315 ? -2.362 -2.992 -8.851 1.00 91.94 315 GLY A N 1
ATOM 2488 C CA . GLY A 1 315 ? -1.169 -3.800 -8.637 1.00 91.94 315 GLY A CA 1
ATOM 2489 C C . GLY A 1 315 ? -0.885 -3.952 -7.147 1.00 91.94 315 GLY A C 1
ATOM 2490 O O . GLY A 1 315 ? -1.441 -3.219 -6.331 1.00 91.94 315 GLY A O 1
ATOM 2491 N N . LEU A 1 316 ? -0.016 -4.899 -6.811 1.00 94.69 316 LEU A N 1
ATOM 2492 C CA . LEU A 1 316 ? 0.288 -5.274 -5.433 1.00 94.69 316 LEU A CA 1
ATOM 2493 C C . LEU A 1 316 ? 1.388 -4.374 -4.876 1.00 94.69 316 LEU A C 1
ATOM 2495 O O . LEU A 1 316 ? 2.417 -4.198 -5.525 1.00 94.69 316 LEU A O 1
ATOM 2499 N N . VAL A 1 317 ? 1.182 -3.789 -3.702 1.00 94.94 317 VAL A N 1
ATOM 2500 C CA . VAL A 1 317 ? 2.071 -2.796 -3.098 1.00 94.94 317 VAL A CA 1
ATOM 2501 C C . VAL A 1 317 ? 2.850 -3.397 -1.928 1.00 94.94 317 VAL A C 1
ATOM 2503 O O . VAL A 1 317 ? 2.287 -3.987 -1.010 1.00 94.94 317 VAL A O 1
ATOM 2506 N N . SER A 1 318 ? 4.168 -3.192 -1.945 1.00 95.00 318 SER A N 1
ATOM 2507 C CA . SER A 1 318 ? 5.093 -3.581 -0.880 1.00 95.00 318 SER A CA 1
ATOM 2508 C C . SER A 1 318 ? 5.790 -2.356 -0.283 1.00 95.00 318 SER A C 1
ATOM 2510 O O . SER A 1 318 ? 6.422 -1.572 -1.002 1.00 95.00 318 SER A O 1
ATOM 2512 N N . PHE A 1 319 ? 5.672 -2.211 1.036 1.00 92.62 319 PHE A N 1
ATOM 2513 C CA . PHE A 1 319 ? 6.253 -1.170 1.880 1.00 92.62 319 PHE A CA 1
ATOM 2514 C C . PHE A 1 319 ? 7.433 -1.697 2.696 1.00 92.62 319 PHE A C 1
ATOM 2516 O O . PHE A 1 319 ? 7.534 -2.892 2.987 1.00 92.62 319 PHE A O 1
ATOM 2523 N N . ALA A 1 320 ? 8.302 -0.779 3.125 1.00 88.50 320 ALA A N 1
ATOM 2524 C CA . ALA A 1 320 ? 9.311 -1.090 4.123 1.00 88.50 320 ALA A CA 1
ATOM 2525 C C . ALA A 1 320 ? 8.649 -1.278 5.498 1.00 88.50 320 ALA A C 1
ATOM 2527 O O . ALA A 1 320 ? 7.811 -0.476 5.905 1.00 88.50 320 ALA A O 1
ATOM 2528 N N . ASP A 1 321 ? 9.049 -2.329 6.210 1.00 82.12 321 ASP A N 1
ATOM 2529 C CA . ASP A 1 321 ? 8.564 -2.608 7.560 1.00 82.12 321 ASP A CA 1
ATOM 2530 C C . ASP A 1 321 ? 9.008 -1.525 8.562 1.00 82.12 321 ASP A C 1
ATOM 2532 O O . ASP A 1 321 ? 10.209 -1.350 8.796 1.00 82.12 321 ASP A O 1
ATOM 2536 N N . GLY A 1 322 ? 8.047 -0.791 9.132 1.00 77.38 322 GLY A N 1
ATOM 2537 C CA . GLY A 1 322 ? 8.284 0.278 10.101 1.00 77.38 322 GLY A CA 1
ATOM 2538 C C . GLY A 1 322 ? 9.295 1.347 9.657 1.00 77.38 322 GLY A C 1
ATOM 2539 O O . GLY A 1 322 ? 9.514 1.607 8.472 1.00 77.38 322 GLY A O 1
ATOM 2540 N N . LEU A 1 323 ? 9.939 1.993 10.635 1.00 73.38 323 LEU A N 1
ATOM 2541 C CA . LEU A 1 323 ? 11.000 2.986 10.416 1.00 73.38 323 LEU A CA 1
ATOM 2542 C C . LEU A 1 323 ? 12.356 2.300 10.178 1.00 73.38 323 LEU A C 1
ATOM 2544 O O . LEU A 1 323 ? 13.256 2.365 11.013 1.00 73.38 323 LEU A O 1
ATOM 2548 N N . SER A 1 324 ? 12.493 1.617 9.041 1.00 77.00 324 SER A N 1
ATOM 2549 C CA . SER A 1 324 ? 13.745 0.952 8.667 1.00 77.00 324 SER A CA 1
ATOM 2550 C C . SER A 1 324 ? 14.853 1.947 8.308 1.00 77.00 324 SER A C 1
ATOM 2552 O O . SER A 1 324 ? 14.628 2.940 7.610 1.00 77.00 324 SER A O 1
ATOM 2554 N N . THR A 1 325 ? 16.077 1.643 8.741 1.00 82.25 325 THR A N 1
ATOM 2555 C CA . THR A 1 325 ? 17.301 2.342 8.325 1.00 82.25 325 THR A CA 1
ATOM 2556 C C . THR A 1 325 ? 17.835 1.847 6.979 1.00 82.25 325 THR A C 1
ATOM 2558 O O . THR A 1 325 ? 18.651 2.538 6.371 1.00 82.25 325 THR A O 1
ATOM 2561 N N . ASP A 1 326 ? 17.336 0.710 6.474 1.00 89.12 326 ASP A N 1
ATOM 2562 C CA . ASP A 1 326 ? 17.696 0.150 5.168 1.00 89.12 326 ASP A CA 1
ATOM 2563 C C . ASP A 1 326 ? 16.468 -0.200 4.292 1.00 89.12 326 ASP A C 1
ATOM 2565 O O . ASP A 1 326 ? 16.149 -1.371 4.047 1.00 89.12 326 ASP A O 1
ATOM 2569 N N . PRO A 1 327 ? 15.765 0.812 3.747 1.00 87.50 327 PRO A N 1
ATOM 2570 C CA . PRO A 1 327 ? 14.626 0.574 2.862 1.00 87.50 327 PRO A CA 1
ATOM 2571 C C . PRO A 1 327 ? 14.984 -0.141 1.548 1.00 87.50 327 PRO A C 1
ATOM 2573 O O . PRO A 1 327 ? 14.123 -0.775 0.939 1.00 87.50 327 PRO A O 1
ATOM 2576 N N . LEU A 1 328 ? 16.232 -0.030 1.072 1.00 91.12 328 LEU A N 1
ATOM 2577 C CA . LEU A 1 328 ? 16.667 -0.676 -0.173 1.00 91.12 328 LEU A CA 1
ATOM 2578 C C . LEU A 1 328 ? 16.954 -2.166 0.039 1.00 91.12 328 LEU A C 1
ATOM 2580 O O . LEU A 1 328 ? 16.598 -2.981 -0.818 1.00 91.12 328 LEU A O 1
ATOM 2584 N N . GLY A 1 329 ? 17.530 -2.537 1.185 1.00 92.88 329 GLY A N 1
ATOM 2585 C CA . GLY A 1 329 ? 17.655 -3.931 1.599 1.00 92.88 329 GLY A CA 1
ATOM 2586 C C . GLY A 1 329 ? 16.295 -4.612 1.704 1.00 92.88 329 GLY A C 1
ATOM 2587 O O . GLY A 1 329 ? 16.114 -5.690 1.145 1.00 92.88 329 GLY A O 1
ATOM 2588 N N . HIS A 1 330 ? 15.293 -3.944 2.288 1.00 91.44 330 HIS A N 1
ATOM 2589 C CA . HIS A 1 330 ? 13.924 -4.473 2.366 1.00 91.44 330 HIS A CA 1
ATOM 2590 C C . HIS A 1 330 ? 13.333 -4.775 0.978 1.00 91.44 330 HIS A C 1
ATOM 2592 O O . HIS A 1 330 ? 12.806 -5.868 0.760 1.00 91.44 330 HIS A O 1
ATOM 2598 N N . LYS A 1 331 ? 13.483 -3.855 0.010 1.00 94.56 331 LYS A N 1
ATOM 2599 C CA . LYS A 1 331 ? 13.074 -4.108 -1.385 1.00 94.56 331 LYS A CA 1
ATOM 2600 C C . LYS A 1 331 ? 13.803 -5.313 -1.982 1.00 94.56 331 LYS A C 1
ATOM 2602 O O . LYS A 1 331 ? 13.177 -6.136 -2.643 1.00 94.56 331 LYS A O 1
ATOM 2607 N N . THR A 1 332 ? 15.112 -5.415 -1.751 1.00 96.25 332 THR A N 1
ATOM 2608 C CA . THR A 1 332 ? 15.940 -6.515 -2.270 1.00 96.25 332 THR A CA 1
ATOM 2609 C C . THR A 1 332 ? 15.468 -7.860 -1.723 1.00 96.25 332 THR A C 1
ATOM 2611 O O . THR A 1 332 ? 15.222 -8.780 -2.498 1.00 96.25 332 THR A O 1
ATOM 2614 N N . THR A 1 333 ? 15.277 -7.962 -0.406 1.00 95.94 333 THR A N 1
ATOM 2615 C CA . THR A 1 333 ? 14.791 -9.178 0.259 1.00 95.94 333 THR A CA 1
ATOM 2616 C C . THR A 1 333 ? 13.407 -9.573 -0.239 1.00 95.94 333 THR A C 1
ATOM 2618 O O . THR A 1 333 ? 13.193 -10.737 -0.571 1.00 95.94 333 THR A O 1
ATOM 2621 N N . TYR A 1 334 ? 12.486 -8.612 -0.361 1.00 96.25 334 TYR A N 1
ATOM 2622 C CA . TYR A 1 334 ? 11.146 -8.865 -0.883 1.00 96.25 334 TYR A CA 1
ATOM 2623 C C . TYR A 1 334 ? 11.186 -9.436 -2.308 1.00 96.25 334 TYR A C 1
ATOM 2625 O O . TYR A 1 334 ? 10.623 -10.499 -2.562 1.00 96.25 334 TYR A O 1
ATOM 2633 N N . LEU A 1 335 ? 11.904 -8.785 -3.231 1.00 97.44 335 LEU A N 1
ATOM 2634 C CA . LEU A 1 335 ? 11.984 -9.230 -4.627 1.00 97.44 335 LEU A CA 1
ATOM 2635 C C . LEU A 1 335 ? 12.716 -10.573 -4.780 1.00 97.44 335 LEU A C 1
ATOM 2637 O O . LEU A 1 335 ? 12.269 -11.420 -5.553 1.00 97.44 335 LEU A O 1
ATOM 2641 N N . ASN A 1 336 ? 13.788 -10.805 -4.015 1.00 97.06 336 ASN A N 1
ATOM 2642 C CA . ASN A 1 336 ? 14.462 -12.106 -3.976 1.00 97.06 336 ASN A CA 1
ATOM 2643 C C . ASN A 1 336 ? 13.528 -13.211 -3.481 1.00 97.06 336 ASN A C 1
ATOM 2645 O O . ASN A 1 336 ? 13.507 -14.296 -4.061 1.00 97.06 336 ASN A O 1
ATOM 2649 N N . ASN A 1 337 ? 12.726 -12.945 -2.448 1.00 96.25 337 ASN A N 1
ATOM 2650 C CA . ASN A 1 337 ? 11.758 -13.915 -1.947 1.00 96.25 337 ASN A CA 1
ATOM 2651 C C . ASN A 1 337 ? 10.706 -14.268 -3.016 1.00 96.25 337 ASN A C 1
ATOM 2653 O O . ASN A 1 337 ? 10.403 -15.442 -3.221 1.00 96.25 337 ASN A O 1
ATOM 2657 N N . LEU A 1 338 ? 10.210 -13.283 -3.774 1.00 95.88 338 LEU A N 1
ATOM 2658 C CA . LEU A 1 338 ? 9.291 -13.539 -4.892 1.00 95.88 338 LEU A CA 1
ATOM 2659 C C . LEU A 1 338 ? 9.899 -14.449 -5.967 1.00 95.88 338 LEU A C 1
ATOM 2661 O O . LEU A 1 338 ? 9.232 -15.371 -6.441 1.00 95.88 338 LEU A O 1
ATOM 2665 N N . ILE A 1 339 ? 11.161 -14.216 -6.337 1.00 96.06 339 ILE A N 1
ATOM 2666 C CA . ILE A 1 339 ? 11.853 -15.023 -7.349 1.00 96.06 339 ILE A CA 1
ATOM 2667 C C . ILE A 1 339 ? 12.116 -16.437 -6.824 1.00 96.06 339 ILE A C 1
ATOM 2669 O O . ILE A 1 339 ? 11.753 -17.420 -7.469 1.00 96.06 339 ILE A O 1
ATOM 2673 N N . HIS A 1 340 ? 12.752 -16.552 -5.658 1.00 95.69 340 HIS A N 1
ATOM 2674 C CA . HIS A 1 340 ? 13.304 -17.818 -5.183 1.00 95.69 340 HIS A CA 1
ATOM 2675 C C . HIS A 1 340 ? 12.283 -18.691 -4.451 1.00 95.69 340 HIS A C 1
ATOM 2677 O O . HIS A 1 340 ? 12.249 -19.896 -4.689 1.00 95.69 340 HIS A O 1
ATOM 2683 N N . ALA A 1 341 ? 11.439 -18.108 -3.594 1.00 94.62 341 ALA A N 1
ATOM 2684 C CA . ALA A 1 341 ? 10.454 -18.865 -2.822 1.00 94.62 341 ALA A CA 1
ATOM 2685 C C . ALA A 1 341 ? 9.142 -19.055 -3.594 1.00 94.62 341 ALA A C 1
ATOM 2687 O O . ALA A 1 341 ? 8.541 -20.129 -3.549 1.00 94.62 341 ALA A O 1
ATOM 2688 N N . HIS A 1 342 ? 8.705 -18.036 -4.340 1.00 94.25 342 HIS A N 1
ATOM 2689 C CA . HIS A 1 342 ? 7.413 -18.066 -5.034 1.00 94.25 342 HIS A CA 1
ATOM 2690 C C . HIS A 1 342 ? 7.518 -18.337 -6.544 1.00 94.25 342 HIS A C 1
ATOM 2692 O O . HIS A 1 342 ? 6.505 -18.579 -7.200 1.00 94.25 342 HIS A O 1
ATOM 2698 N N . GLY A 1 343 ? 8.729 -18.384 -7.109 1.00 92.94 343 GLY A N 1
ATOM 2699 C CA . GLY A 1 343 ? 8.943 -18.745 -8.513 1.00 92.94 343 GLY A CA 1
ATOM 2700 C C . GLY A 1 343 ? 8.355 -17.737 -9.504 1.00 92.94 343 GLY A C 1
ATOM 2701 O O . GLY A 1 343 ? 7.964 -18.131 -10.606 1.00 92.94 343 GLY A O 1
ATOM 2702 N N . VAL A 1 344 ? 8.250 -16.468 -9.105 1.00 93.75 344 VAL A N 1
ATOM 2703 C CA . VAL A 1 344 ? 7.796 -15.356 -9.949 1.00 93.75 344 VAL A CA 1
ATOM 2704 C C . VAL A 1 344 ? 8.941 -14.903 -10.858 1.00 93.75 344 VAL A C 1
ATOM 2706 O O . VAL A 1 344 ? 10.098 -14.855 -10.446 1.00 93.75 344 VAL A O 1
ATOM 2709 N N . ILE A 1 345 ? 8.627 -14.546 -12.103 1.00 95.62 345 ILE A N 1
ATOM 2710 C CA . ILE A 1 345 ? 9.602 -14.055 -13.082 1.00 95.62 345 ILE A CA 1
ATOM 2711 C C . ILE A 1 345 ? 9.434 -12.546 -13.233 1.00 95.62 345 ILE A C 1
ATOM 2713 O O . ILE A 1 345 ? 8.434 -12.075 -13.770 1.00 95.62 345 ILE A O 1
ATOM 2717 N N . ILE A 1 346 ? 10.438 -11.780 -12.810 1.00 97.31 346 ILE A N 1
ATOM 2718 C CA . ILE A 1 346 ? 10.459 -10.332 -13.036 1.00 97.31 346 ILE A CA 1
ATOM 2719 C C . ILE A 1 346 ? 10.967 -10.068 -14.458 1.00 97.31 346 ILE A C 1
ATOM 2721 O O . ILE A 1 346 ? 12.153 -10.231 -14.753 1.00 97.31 346 ILE A O 1
ATOM 2725 N N . GLN A 1 347 ? 10.066 -9.654 -15.351 1.00 96.69 347 GLN A N 1
ATOM 2726 C CA . GLN A 1 347 ? 10.391 -9.393 -16.754 1.00 96.69 347 GLN A CA 1
ATOM 2727 C C . GLN A 1 347 ? 11.235 -8.123 -16.902 1.00 96.69 347 GLN A C 1
ATOM 2729 O O . GLN A 1 347 ? 12.250 -8.115 -17.607 1.00 96.69 347 GLN A O 1
ATOM 2734 N N . CYS A 1 348 ? 10.819 -7.052 -16.231 1.00 97.75 348 CYS A N 1
ATOM 2735 C CA . CYS A 1 348 ? 11.551 -5.798 -16.141 1.00 97.75 348 CYS A CA 1
ATOM 2736 C C . CYS A 1 348 ? 11.176 -5.029 -14.869 1.00 97.75 348 CYS A C 1
ATOM 2738 O O . CYS A 1 348 ? 10.157 -5.305 -14.229 1.00 97.75 348 CYS A O 1
ATOM 2740 N N . ALA A 1 349 ? 12.026 -4.074 -14.500 1.00 98.25 349 ALA A N 1
ATOM 2741 C CA . ALA A 1 349 ? 11.843 -3.236 -13.328 1.00 98.25 349 ALA A CA 1
ATOM 2742 C C . ALA A 1 349 ? 12.099 -1.760 -13.649 1.00 98.25 349 ALA A C 1
ATOM 2744 O O . ALA A 1 349 ? 13.052 -1.418 -14.352 1.00 98.25 349 ALA A O 1
ATOM 2745 N N .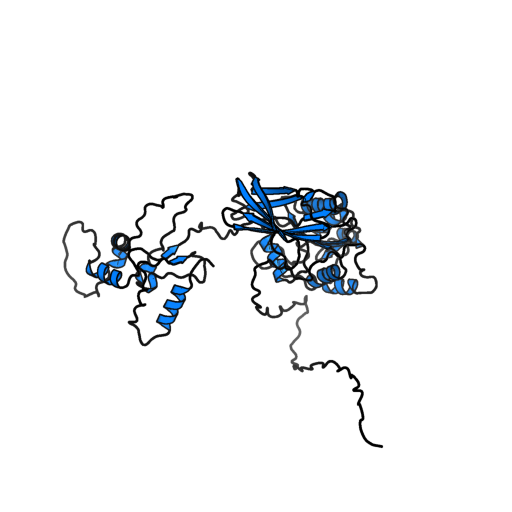 TYR A 1 350 ? 11.249 -0.892 -13.108 1.00 98.12 350 TYR A N 1
ATOM 2746 C CA . TYR A 1 350 ? 11.284 0.552 -13.300 1.00 98.12 350 TYR A CA 1
ATOM 2747 C C . TYR A 1 350 ? 11.595 1.254 -11.990 1.00 98.12 350 TYR A C 1
ATOM 2749 O O . TYR A 1 350 ? 10.899 1.049 -10.995 1.00 98.12 350 TYR A O 1
ATOM 2757 N N . GLY A 1 351 ? 12.597 2.128 -11.985 1.00 95.62 351 GLY A N 1
ATOM 2758 C CA . GLY A 1 351 ? 13.008 2.796 -10.759 1.00 95.62 351 GLY A CA 1
ATOM 2759 C C . GLY A 1 351 ? 13.743 4.113 -10.940 1.00 95.62 351 GLY A C 1
ATOM 2760 O O . GLY A 1 351 ? 13.785 4.715 -12.013 1.00 95.62 351 GLY A O 1
ATOM 2761 N N . SER A 1 352 ? 14.309 4.576 -9.833 1.00 92.31 352 SER A N 1
ATOM 2762 C CA . SER A 1 352 ? 15.262 5.681 -9.784 1.00 92.31 352 SER A CA 1
ATOM 2763 C C . SER A 1 352 ? 16.697 5.148 -9.788 1.00 92.31 352 SER A C 1
ATOM 2765 O O . SER A 1 352 ? 16.936 3.954 -9.617 1.00 92.31 352 SER A O 1
ATOM 2767 N N . SER A 1 353 ? 17.690 6.030 -9.902 1.00 92.75 353 SER A N 1
ATOM 2768 C CA . SER A 1 353 ? 19.103 5.628 -9.835 1.00 92.75 353 SER A CA 1
ATOM 2769 C C . SER A 1 353 ? 19.490 4.906 -8.535 1.00 92.75 353 SER A C 1
ATOM 2771 O O . SER A 1 353 ? 20.489 4.190 -8.522 1.00 92.75 353 SER A O 1
ATOM 2773 N N . LYS A 1 354 ? 18.693 5.036 -7.464 1.00 91.75 354 LYS A N 1
ATOM 2774 C CA . LYS A 1 354 ? 18.868 4.300 -6.201 1.00 91.75 354 LYS A CA 1
ATOM 2775 C C . LYS A 1 354 ? 18.447 2.832 -6.293 1.00 91.75 354 LYS A C 1
ATOM 2777 O O . LYS A 1 354 ? 18.983 2.010 -5.564 1.00 91.75 354 LYS A O 1
ATOM 2782 N N . ASP A 1 355 ? 17.507 2.505 -7.176 1.00 94.81 355 ASP A N 1
ATOM 2783 C CA . ASP A 1 355 ? 16.946 1.156 -7.293 1.00 94.81 355 ASP A CA 1
ATOM 2784 C C . ASP A 1 355 ? 17.804 0.244 -8.198 1.00 94.81 355 ASP A C 1
ATOM 2786 O O . ASP A 1 355 ? 17.603 -0.965 -8.225 1.00 94.81 355 ASP A O 1
ATOM 2790 N N . ILE A 1 356 ? 18.805 0.788 -8.908 1.00 95.81 356 ILE A N 1
ATOM 2791 C CA . ILE A 1 356 ? 19.690 0.006 -9.793 1.00 95.81 356 ILE A CA 1
ATOM 2792 C C . ILE A 1 356 ? 20.359 -1.137 -9.032 1.00 95.81 356 ILE A C 1
ATOM 2794 O O . ILE A 1 356 ? 20.337 -2.268 -9.502 1.00 95.81 356 ILE A O 1
ATOM 2798 N N . THR A 1 357 ? 20.929 -0.857 -7.857 1.00 95.31 357 THR A N 1
ATOM 2799 C CA . THR A 1 357 ? 21.644 -1.868 -7.065 1.00 95.31 357 THR A CA 1
ATOM 2800 C C . THR A 1 357 ? 20.714 -2.980 -6.593 1.00 95.31 357 THR A C 1
ATOM 2802 O O . THR A 1 357 ? 21.103 -4.143 -6.662 1.00 95.31 357 THR A O 1
ATOM 2805 N N . VAL A 1 358 ? 19.483 -2.628 -6.202 1.00 96.69 358 VAL A N 1
ATOM 2806 C CA . VAL A 1 358 ? 18.412 -3.573 -5.843 1.00 96.69 358 VAL A CA 1
ATOM 2807 C C . VAL A 1 358 ? 18.115 -4.502 -7.017 1.00 96.69 358 VAL A C 1
ATOM 2809 O O . VAL A 1 358 ? 18.075 -5.714 -6.864 1.00 96.69 358 VAL A O 1
ATOM 2812 N N . TYR A 1 359 ? 17.939 -3.955 -8.217 1.00 97.94 359 TYR A N 1
ATOM 2813 C CA . TYR A 1 359 ? 17.584 -4.756 -9.387 1.00 97.94 359 TYR A CA 1
ATOM 2814 C C . TYR A 1 359 ? 18.740 -5.612 -9.908 1.00 97.94 359 TYR A C 1
ATOM 2816 O O . TYR A 1 359 ? 18.533 -6.754 -10.316 1.00 97.94 359 TYR A O 1
ATOM 2824 N N . THR A 1 360 ? 19.970 -5.101 -9.864 1.00 97.12 360 THR A N 1
ATOM 2825 C CA . THR A 1 360 ? 21.143 -5.888 -10.256 1.00 97.12 360 THR A CA 1
ATOM 2826 C C . THR A 1 360 ? 21.439 -7.020 -9.273 1.00 97.12 360 THR A C 1
ATOM 2828 O O . THR A 1 360 ? 21.871 -8.085 -9.707 1.00 97.12 360 THR A O 1
ATOM 2831 N N . SER A 1 361 ? 21.201 -6.829 -7.967 1.00 96.88 361 SER A N 1
ATOM 2832 C CA . SER A 1 361 ? 21.495 -7.849 -6.948 1.00 96.88 361 SER A CA 1
ATOM 2833 C C . SER A 1 361 ? 20.533 -9.037 -6.999 1.00 96.88 361 SER A C 1
ATOM 2835 O O . SER A 1 361 ? 20.943 -10.150 -6.687 1.00 96.88 361 SER A O 1
ATOM 2837 N N . ILE A 1 362 ? 19.298 -8.825 -7.465 1.00 96.75 362 ILE A N 1
ATOM 2838 C CA . ILE A 1 362 ? 18.328 -9.898 -7.737 1.00 96.75 362 ILE A CA 1
ATOM 2839 C C . ILE A 1 362 ? 18.516 -10.550 -9.124 1.00 96.75 362 ILE A C 1
ATOM 2841 O O . ILE A 1 362 ? 17.696 -11.356 -9.559 1.00 96.75 362 ILE A O 1
ATOM 2845 N N . GLY A 1 363 ? 19.576 -10.182 -9.857 1.00 96.75 363 GLY A N 1
ATOM 2846 C CA . GLY A 1 363 ? 19.956 -10.814 -11.123 1.00 96.75 363 GLY A CA 1
ATOM 2847 C C . GLY A 1 363 ? 19.314 -10.236 -12.391 1.00 96.75 363 GLY A C 1
ATOM 2848 O O . GLY A 1 363 ? 19.442 -10.849 -13.455 1.00 96.75 363 GLY A O 1
ATOM 2849 N N . LEU A 1 364 ? 18.652 -9.071 -12.337 1.00 98.00 364 LEU A N 1
ATOM 2850 C CA . LEU A 1 364 ? 18.132 -8.438 -13.554 1.00 98.00 364 LEU A CA 1
ATOM 2851 C C . LEU A 1 364 ? 19.267 -7.922 -14.443 1.00 98.00 364 LEU A C 1
ATOM 2853 O O . LEU A 1 364 ? 20.222 -7.289 -13.990 1.00 98.00 364 LEU A O 1
ATOM 2857 N N . LYS A 1 365 ? 19.140 -8.170 -15.749 1.00 97.44 365 LYS A N 1
ATOM 2858 C CA . LYS A 1 365 ? 20.105 -7.698 -16.750 1.00 97.44 365 LYS A CA 1
ATOM 2859 C C . LYS A 1 365 ? 19.903 -6.202 -17.019 1.00 97.44 365 LYS A C 1
ATOM 2861 O O . LYS A 1 365 ? 18.766 -5.741 -16.947 1.00 97.44 365 LYS A O 1
ATOM 2866 N N . PRO A 1 366 ? 20.931 -5.462 -17.476 1.00 96.50 366 PRO A N 1
ATOM 2867 C CA . PRO A 1 366 ? 20.805 -4.027 -17.759 1.00 96.50 366 PRO A CA 1
ATOM 2868 C C . PRO A 1 366 ? 19.626 -3.653 -18.668 1.00 96.50 366 PRO A C 1
ATOM 2870 O O . PRO A 1 366 ? 18.928 -2.681 -18.407 1.00 96.50 366 PRO A O 1
ATOM 2873 N N . LYS A 1 367 ? 19.334 -4.480 -19.681 1.00 95.31 367 LYS A N 1
ATOM 2874 C CA . LYS A 1 367 ? 18.197 -4.299 -20.606 1.00 95.31 367 LYS A CA 1
ATOM 2875 C C . LYS A 1 367 ? 16.806 -4.490 -19.980 1.00 95.31 367 LYS A C 1
ATOM 2877 O O . LYS A 1 367 ? 15.804 -4.242 -20.639 1.00 95.31 367 LYS A O 1
ATOM 2882 N N . GLN A 1 368 ? 16.739 -5.019 -18.761 1.00 97.19 368 GLN A N 1
ATOM 2883 C CA . GLN A 1 368 ? 15.507 -5.240 -17.999 1.00 97.19 368 GLN A CA 1
ATOM 2884 C C . GLN A 1 368 ? 15.302 -4.160 -16.931 1.00 97.19 368 GLN A C 1
ATOM 2886 O O . GLN A 1 368 ? 14.269 -4.159 -16.267 1.00 97.19 368 GLN A O 1
ATOM 2891 N N . ILE A 1 369 ? 16.273 -3.262 -16.747 1.00 98.19 369 ILE A N 1
ATOM 2892 C CA . ILE A 1 369 ? 16.252 -2.235 -15.712 1.00 98.19 369 ILE A CA 1
ATOM 2893 C C . ILE A 1 369 ? 16.071 -0.878 -16.385 1.00 98.19 369 ILE A C 1
ATOM 2895 O O . ILE A 1 369 ? 16.948 -0.424 -17.115 1.00 98.19 369 ILE A O 1
ATOM 2899 N N . PHE A 1 370 ? 14.951 -0.216 -16.113 1.00 97.69 370 PHE A N 1
ATOM 2900 C CA . PHE A 1 370 ? 14.607 1.080 -16.689 1.00 97.69 370 PHE A CA 1
ATOM 2901 C C . PHE A 1 370 ? 14.607 2.162 -15.616 1.00 97.69 370 PHE A C 1
ATOM 2903 O O . PHE A 1 370 ? 13.857 2.089 -14.642 1.00 97.69 370 PHE A O 1
ATOM 2910 N N . ILE A 1 371 ? 15.441 3.185 -15.785 1.00 95.94 371 ILE A N 1
ATOM 2911 C CA . ILE A 1 371 ? 15.649 4.210 -14.761 1.00 95.94 371 ILE A CA 1
ATOM 2912 C C . ILE A 1 371 ? 15.243 5.579 -15.269 1.00 95.94 371 ILE A C 1
ATOM 2914 O O . ILE A 1 371 ? 15.705 6.024 -16.316 1.00 95.94 371 ILE A O 1
ATOM 2918 N N . VAL A 1 372 ? 14.428 6.281 -14.487 1.00 90.62 372 VAL A N 1
ATOM 2919 C CA . VAL A 1 372 ? 14.030 7.661 -14.778 1.00 90.62 372 VAL A CA 1
ATOM 2920 C C . VAL A 1 372 ? 14.825 8.641 -13.917 1.00 90.62 372 VAL A C 1
ATOM 2922 O O . VAL A 1 372 ? 15.067 8.414 -12.731 1.00 90.62 372 VAL A O 1
ATOM 2925 N N . GLY A 1 373 ? 15.190 9.779 -14.507 1.00 83.75 373 GLY A N 1
ATOM 2926 C CA . GLY A 1 373 ? 15.902 10.860 -13.828 1.00 83.75 373 GLY A CA 1
ATOM 2927 C C . GLY A 1 373 ? 17.421 10.775 -13.980 1.00 83.75 373 GLY A C 1
ATOM 2928 O O . GLY A 1 373 ? 17.942 10.143 -14.894 1.00 83.75 373 GLY A O 1
ATOM 2929 N N . LYS A 1 374 ? 18.148 11.473 -13.101 1.00 81.81 374 LYS A N 1
ATOM 2930 C CA . LYS A 1 374 ? 19.609 11.585 -13.196 1.00 81.81 374 LYS A CA 1
ATOM 2931 C C . LYS A 1 374 ? 20.284 10.294 -12.717 1.00 81.81 374 LYS A C 1
ATOM 2933 O O . LYS A 1 374 ? 20.143 9.913 -11.553 1.00 81.81 374 LYS A O 1
ATOM 2938 N N . ALA A 1 375 ? 21.061 9.673 -13.600 1.00 85.50 375 ALA A N 1
ATOM 2939 C CA . ALA A 1 375 ? 21.953 8.558 -13.293 1.00 85.50 375 ALA A CA 1
ATOM 2940 C C . ALA A 1 375 ? 23.417 8.961 -13.530 1.00 85.50 375 ALA A C 1
ATOM 2942 O O . ALA A 1 375 ? 23.718 9.776 -14.402 1.00 85.50 375 ALA A O 1
ATOM 2943 N N . SER A 1 376 ? 24.342 8.401 -12.750 1.00 88.12 376 SER A N 1
ATOM 2944 C CA . SER A 1 376 ? 25.781 8.620 -12.958 1.00 88.12 376 SER A CA 1
ATOM 2945 C C . SER A 1 376 ? 26.284 7.884 -14.204 1.00 88.12 376 SER A C 1
ATOM 2947 O O . SER A 1 376 ? 25.694 6.887 -14.622 1.00 88.12 376 SER A O 1
ATOM 2949 N N . LYS A 1 377 ? 27.416 8.309 -14.783 1.00 85.88 377 LYS A N 1
ATOM 2950 C CA . LYS A 1 377 ? 28.021 7.632 -15.951 1.00 85.88 377 LYS A CA 1
ATOM 2951 C C . LYS A 1 377 ? 28.254 6.133 -15.705 1.00 85.88 377 LYS A C 1
ATOM 2953 O O . LYS A 1 377 ? 27.936 5.325 -16.566 1.00 85.88 377 LYS A O 1
ATOM 2958 N N . LYS A 1 378 ? 28.709 5.757 -14.501 1.00 87.31 378 LYS A N 1
ATOM 2959 C CA . LYS A 1 378 ? 28.916 4.351 -14.103 1.00 87.31 378 LYS A CA 1
ATOM 2960 C C . LYS A 1 378 ? 27.619 3.532 -14.114 1.00 87.31 378 LYS A C 1
ATOM 2962 O O . LYS A 1 378 ? 27.653 2.340 -14.371 1.00 87.31 378 LYS A O 1
ATOM 2967 N N . GLN A 1 379 ? 26.479 4.160 -13.839 1.00 89.81 379 GLN A N 1
ATOM 2968 C CA . GLN A 1 379 ? 25.180 3.487 -13.788 1.00 89.81 379 GLN A CA 1
ATOM 2969 C C . GLN A 1 379 ? 24.555 3.251 -15.169 1.00 89.81 379 GLN A C 1
ATOM 2971 O O . GLN A 1 379 ? 23.684 2.396 -15.284 1.00 89.81 379 GLN A O 1
ATOM 2976 N N . HIS A 1 380 ? 25.008 3.948 -16.216 1.00 88.94 380 HIS A N 1
ATOM 2977 C CA . HIS A 1 380 ? 24.464 3.778 -17.571 1.00 88.94 380 HIS A CA 1
ATOM 2978 C C . HIS A 1 380 ? 24.779 2.401 -18.170 1.00 88.94 380 HIS A C 1
ATOM 2980 O O . HIS A 1 380 ? 24.032 1.919 -19.011 1.00 88.94 380 HIS A O 1
ATOM 2986 N N . SER A 1 381 ? 25.859 1.742 -17.737 1.00 93.06 381 SER A N 1
ATOM 2987 C CA . SER A 1 381 ? 26.157 0.368 -18.165 1.00 93.06 381 SER A CA 1
ATOM 2988 C C . SER A 1 381 ? 25.312 -0.685 -17.442 1.00 93.06 381 SER A C 1
ATOM 2990 O O . SER A 1 381 ? 25.251 -1.831 -17.882 1.00 93.06 381 SER A O 1
ATOM 2992 N N . LEU A 1 382 ? 24.663 -0.310 -16.337 1.00 95.19 382 LEU A N 1
ATOM 2993 C CA . LEU A 1 382 ? 23.909 -1.218 -15.473 1.00 95.19 382 LEU A CA 1
ATOM 2994 C C . LEU A 1 382 ? 22.397 -1.155 -15.709 1.00 95.19 382 LEU A C 1
ATOM 2996 O O . LEU A 1 382 ? 21.680 -2.013 -15.206 1.00 95.19 382 LEU A O 1
ATOM 3000 N N . ALA A 1 383 ? 21.909 -0.158 -16.448 1.00 96.69 383 ALA A N 1
ATOM 3001 C CA . ALA A 1 383 ? 20.489 0.046 -16.696 1.00 96.69 383 ALA A CA 1
ATOM 3002 C C . ALA A 1 383 ? 20.236 0.904 -17.942 1.00 96.69 383 ALA A C 1
ATOM 3004 O O . ALA A 1 383 ? 21.060 1.731 -18.327 1.00 96.69 383 ALA A O 1
ATOM 3005 N N . THR A 1 384 ? 19.047 0.775 -18.523 1.00 96.19 384 THR A N 1
ATOM 3006 C CA . THR A 1 384 ? 18.545 1.675 -19.561 1.00 96.19 384 THR A CA 1
ATOM 3007 C C . THR A 1 384 ? 17.973 2.945 -18.927 1.00 96.19 384 THR A C 1
ATOM 3009 O O . THR A 1 384 ? 16.947 2.920 -18.248 1.00 96.19 384 THR A O 1
ATOM 3012 N N . VAL A 1 385 ? 18.633 4.081 -19.150 1.00 95.19 385 VAL A N 1
ATOM 3013 C CA . VAL A 1 385 ? 18.177 5.387 -18.652 1.00 95.19 385 VAL A CA 1
ATOM 3014 C C . VAL A 1 385 ? 17.145 5.982 -19.611 1.00 95.19 385 VAL A C 1
ATOM 3016 O O . VAL A 1 385 ? 17.417 6.164 -20.794 1.00 95.19 385 VAL A O 1
ATOM 3019 N N . LEU A 1 386 ? 15.967 6.321 -19.092 1.00 94.88 386 LEU A N 1
ATOM 3020 C CA . LEU A 1 386 ? 14.871 6.943 -19.833 1.00 94.88 386 LEU A CA 1
ATOM 3021 C C . LEU A 1 386 ? 15.015 8.473 -19.805 1.00 94.88 386 LEU A C 1
ATOM 3023 O O . LEU A 1 386 ? 14.305 9.157 -19.063 1.00 94.88 386 LEU A O 1
ATOM 3027 N N . SER A 1 387 ? 15.960 9.016 -20.582 1.00 90.56 387 SER A N 1
ATOM 3028 C CA . SER A 1 387 ? 16.245 1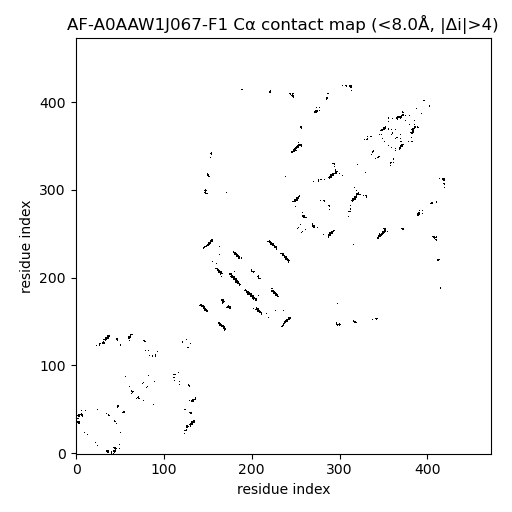0.463 -20.630 1.00 90.56 387 SER A CA 1
ATOM 3029 C C . SER A 1 387 ? 15.044 11.292 -21.096 1.00 90.56 387 SER A C 1
ATOM 3031 O O . SER A 1 387 ? 14.740 12.319 -20.494 1.00 90.56 387 SER A O 1
ATOM 3033 N N . GLU A 1 388 ? 14.311 10.785 -22.089 1.00 91.44 388 GLU A N 1
ATOM 3034 C CA . GLU A 1 388 ? 13.096 11.394 -22.656 1.00 91.44 388 GLU A CA 1
ATOM 3035 C C . GLU A 1 388 ? 11.821 11.068 -21.841 1.00 91.44 388 GLU A C 1
ATOM 3037 O O . GLU A 1 388 ? 10.701 11.428 -22.209 1.00 91.44 388 GLU A O 1
ATOM 3042 N N . GLY A 1 389 ? 11.973 10.371 -20.709 1.00 92.19 389 GLY A N 1
ATOM 3043 C CA . GLY A 1 389 ? 10.885 10.012 -19.803 1.00 92.19 389 GLY A CA 1
ATOM 3044 C C . GLY A 1 389 ? 9.981 8.872 -20.289 1.00 92.19 389 GLY A C 1
ATOM 3045 O O . GLY A 1 389 ? 10.242 8.190 -21.280 1.00 92.19 389 GLY A O 1
ATOM 3046 N N . TYR A 1 390 ? 8.894 8.643 -19.545 1.00 95.62 390 TYR A N 1
ATOM 3047 C CA . TYR A 1 390 ? 7.999 7.504 -19.772 1.00 95.62 390 TYR A CA 1
ATOM 3048 C C . TYR A 1 390 ? 7.202 7.589 -21.075 1.00 95.62 390 TYR A C 1
ATOM 3050 O O . TYR A 1 390 ? 6.923 6.554 -21.666 1.00 95.62 390 TYR A O 1
ATOM 3058 N N . ALA A 1 391 ? 6.843 8.789 -21.538 1.00 94.38 391 ALA A N 1
ATOM 3059 C CA . ALA A 1 391 ? 6.060 8.951 -22.765 1.00 94.38 391 ALA A CA 1
ATOM 3060 C C . ALA A 1 391 ? 6.827 8.474 -24.012 1.00 94.38 391 ALA A C 1
ATOM 3062 O O . ALA A 1 391 ? 6.284 7.723 -24.819 1.00 94.38 391 ALA A O 1
ATOM 3063 N N . ALA A 1 392 ? 8.104 8.847 -24.137 1.00 95.81 392 ALA A N 1
ATOM 3064 C CA . ALA A 1 392 ? 8.963 8.356 -25.212 1.00 95.81 392 ALA A CA 1
ATOM 3065 C C . ALA A 1 392 ? 9.241 6.852 -25.070 1.00 95.81 392 ALA A C 1
ATOM 3067 O O . ALA A 1 392 ? 9.189 6.115 -26.050 1.00 95.81 392 ALA A O 1
ATOM 3068 N N . HIS A 1 393 ? 9.460 6.377 -23.838 1.00 97.00 393 HIS A N 1
ATOM 3069 C CA . HIS A 1 393 ? 9.629 4.947 -23.572 1.00 97.00 393 HIS A CA 1
ATOM 3070 C C . HIS A 1 393 ? 8.403 4.121 -23.977 1.00 97.00 393 HIS A C 1
ATOM 3072 O O . HIS A 1 393 ? 8.547 3.056 -24.567 1.00 97.00 393 HIS A O 1
ATOM 3078 N N . LEU A 1 394 ? 7.192 4.622 -23.722 1.00 97.25 394 LEU A N 1
ATOM 3079 C CA . LEU A 1 394 ? 5.957 3.965 -24.144 1.00 97.25 394 LEU A CA 1
ATOM 3080 C C . LEU A 1 394 ? 5.894 3.799 -25.666 1.00 97.25 394 LEU A C 1
ATOM 3082 O O . LEU A 1 394 ? 5.510 2.733 -26.138 1.00 97.25 394 LEU A O 1
ATOM 3086 N N . ALA A 1 395 ? 6.317 4.807 -26.435 1.00 96.81 395 ALA A N 1
ATOM 3087 C CA . ALA A 1 395 ? 6.397 4.689 -27.890 1.00 96.81 395 ALA A CA 1
ATOM 3088 C C . ALA A 1 395 ? 7.351 3.556 -28.314 1.00 96.81 395 ALA A C 1
ATOM 3090 O O . ALA A 1 395 ? 7.022 2.783 -29.212 1.00 96.81 395 ALA A O 1
ATOM 3091 N N . THR A 1 396 ? 8.480 3.393 -27.617 1.00 96.56 396 THR A N 1
ATOM 3092 C CA . THR A 1 396 ? 9.405 2.268 -27.828 1.00 96.56 396 THR A CA 1
ATOM 3093 C C . THR A 1 396 ? 8.770 0.923 -27.477 1.00 96.56 396 THR A C 1
ATOM 3095 O O . THR A 1 396 ? 8.967 -0.043 -28.206 1.00 96.56 396 THR A O 1
ATOM 3098 N N . LEU A 1 397 ? 7.988 0.837 -26.395 1.00 96.94 397 LEU A N 1
ATOM 3099 C CA . LEU A 1 397 ? 7.295 -0.398 -26.000 1.00 96.94 397 LEU A CA 1
ATOM 3100 C C . LEU A 1 397 ? 6.197 -0.811 -26.990 1.00 96.94 397 LEU A C 1
ATOM 3102 O O . LEU A 1 397 ? 5.974 -2.009 -27.180 1.00 96.94 397 LEU A O 1
ATOM 3106 N N . LEU A 1 398 ? 5.519 0.169 -27.594 1.00 95.75 398 LEU A N 1
ATOM 3107 C CA . LEU A 1 398 ? 4.475 -0.027 -28.604 1.00 95.75 398 LEU A CA 1
ATOM 3108 C C . LEU A 1 398 ? 5.042 -0.346 -29.994 1.00 95.75 398 LEU A C 1
ATOM 3110 O O . LEU A 1 398 ? 4.328 -0.894 -30.834 1.00 95.75 398 LEU A O 1
ATOM 3114 N N . ALA A 1 399 ? 6.309 -0.014 -30.247 1.00 95.69 399 ALA A N 1
ATOM 3115 C CA . ALA A 1 399 ? 6.982 -0.382 -31.482 1.00 95.69 399 ALA A CA 1
ATOM 3116 C C . ALA A 1 399 ? 7.120 -1.909 -31.607 1.00 95.69 399 ALA A C 1
ATOM 3118 O O . ALA A 1 399 ? 7.147 -2.650 -30.621 1.00 95.69 399 ALA A O 1
ATOM 3119 N N . HIS A 1 400 ? 7.234 -2.391 -32.845 1.00 91.44 400 HIS A N 1
ATOM 3120 C CA . HIS A 1 400 ? 7.361 -3.818 -33.125 1.00 91.44 400 HIS A CA 1
ATOM 3121 C C . HIS A 1 400 ? 8.563 -4.430 -32.381 1.00 91.44 400 HIS A C 1
ATOM 3123 O O . HIS A 1 400 ? 9.701 -4.000 -32.558 1.00 91.44 400 HIS A O 1
ATOM 3129 N N . GLY A 1 401 ? 8.307 -5.450 -31.555 1.00 90.06 401 GLY A N 1
ATOM 3130 C CA . GLY A 1 401 ? 9.326 -6.110 -30.728 1.00 90.06 401 GLY A CA 1
ATOM 3131 C C . GLY A 1 401 ? 9.715 -5.358 -29.447 1.00 90.06 401 GLY A C 1
ATOM 3132 O O . GLY A 1 401 ? 10.555 -5.852 -28.698 1.00 90.06 401 GLY A O 1
ATOM 3133 N N . GLY A 1 402 ? 9.104 -4.202 -29.165 1.00 89.50 402 GLY A N 1
ATOM 3134 C CA . GLY A 1 402 ? 9.362 -3.410 -27.959 1.00 89.50 402 GLY A CA 1
ATOM 3135 C C . GLY A 1 402 ? 8.798 -4.027 -26.676 1.00 89.50 402 GLY A C 1
ATOM 3136 O O . GLY A 1 402 ? 9.341 -3.831 -25.589 1.00 89.50 402 GLY A O 1
ATOM 3137 N N . SER A 1 403 ? 7.728 -4.812 -26.792 1.00 95.06 403 SER A N 1
ATOM 3138 C CA . SER A 1 403 ? 7.131 -5.575 -25.696 1.00 95.06 403 SER A CA 1
ATOM 3139 C C . SER A 1 403 ? 6.405 -6.815 -26.226 1.00 95.06 403 SER A C 1
ATOM 3141 O O . SER A 1 403 ? 6.209 -6.971 -27.432 1.00 95.06 403 SER A O 1
ATOM 3143 N N . ARG A 1 404 ? 6.030 -7.730 -25.324 1.00 94.81 404 ARG A N 1
ATOM 3144 C CA . ARG A 1 404 ? 5.255 -8.935 -25.651 1.00 94.81 404 ARG A CA 1
ATOM 3145 C C . ARG A 1 404 ? 4.231 -9.244 -24.559 1.00 94.81 404 ARG A C 1
ATOM 3147 O O . ARG A 1 404 ? 4.512 -8.915 -23.404 1.00 94.81 404 ARG A O 1
ATOM 3154 N N . PRO A 1 405 ? 3.122 -9.935 -24.876 1.00 93.19 405 PRO A N 1
ATOM 3155 C CA . PRO A 1 405 ? 2.218 -10.473 -23.864 1.00 93.19 405 PRO A CA 1
ATOM 3156 C C . PRO A 1 405 ? 2.948 -11.355 -22.845 1.00 93.19 405 PRO A C 1
ATOM 3158 O O . PRO A 1 405 ? 3.944 -12.011 -23.184 1.00 93.19 405 PRO A O 1
ATOM 3161 N N . ALA A 1 406 ? 2.449 -11.362 -21.610 1.00 91.06 406 ALA A N 1
ATOM 3162 C CA . ALA A 1 406 ? 2.910 -12.265 -20.569 1.00 91.06 406 ALA A CA 1
ATOM 3163 C C . ALA A 1 406 ? 2.663 -13.723 -20.985 1.00 91.06 406 ALA A C 1
ATOM 3165 O O . ALA A 1 406 ? 1.656 -14.046 -21.624 1.00 91.06 406 ALA A O 1
ATOM 3166 N N . GLN A 1 407 ? 3.600 -14.601 -20.646 1.00 86.25 407 GLN A N 1
ATOM 3167 C CA . GLN A 1 407 ? 3.520 -16.031 -20.925 1.00 86.25 407 GLN A CA 1
ATOM 3168 C C . GLN A 1 407 ? 3.026 -16.801 -19.693 1.00 86.25 407 GLN A C 1
ATOM 3170 O O . GLN A 1 407 ? 3.358 -16.470 -18.557 1.00 86.25 407 GLN A O 1
ATOM 3175 N N . GLY A 1 408 ? 2.245 -17.859 -19.929 1.00 70.62 408 GLY A N 1
ATOM 3176 C CA . GLY A 1 408 ? 1.706 -18.735 -18.883 1.00 70.62 408 GLY A CA 1
ATOM 3177 C C . GLY A 1 408 ? 0.276 -18.398 -18.443 1.00 70.62 408 GLY A C 1
ATOM 3178 O O . GLY A 1 408 ? -0.412 -17.578 -19.048 1.00 70.62 408 GLY A O 1
ATOM 3179 N N . ASN A 1 409 ? -0.175 -19.047 -17.367 1.00 59.09 409 ASN A N 1
ATOM 3180 C CA . ASN A 1 409 ? -1.543 -18.939 -16.835 1.00 59.09 409 ASN A CA 1
ATOM 3181 C C . ASN A 1 409 ? -1.790 -17.651 -16.023 1.00 59.09 409 ASN A C 1
ATOM 3183 O O . ASN A 1 409 ? -2.782 -17.547 -15.310 1.00 59.09 409 ASN A O 1
ATOM 3187 N N . ALA A 1 410 ? -0.917 -16.647 -16.149 1.00 53.28 410 ALA A N 1
ATOM 3188 C CA . ALA A 1 410 ? -0.982 -15.377 -15.426 1.00 53.28 410 ALA A CA 1
ATOM 3189 C C . ALA A 1 410 ? -2.138 -14.456 -15.865 1.00 53.28 410 ALA A C 1
ATOM 3191 O O . ALA A 1 410 ? -2.254 -13.339 -15.366 1.00 53.28 410 ALA A O 1
ATOM 3192 N N . ARG A 1 411 ? -3.061 -14.931 -16.719 1.00 54.84 411 ARG A N 1
ATOM 3193 C CA . ARG A 1 411 ? -4.405 -14.345 -16.861 1.00 54.84 411 ARG A CA 1
ATOM 3194 C C . ARG A 1 411 ? -5.240 -14.635 -15.611 1.00 54.84 411 ARG A C 1
ATOM 3196 O O . ARG A 1 411 ? -6.358 -15.137 -15.694 1.00 54.84 411 ARG A O 1
ATOM 3203 N N . MET A 1 412 ? -4.698 -14.299 -14.444 1.00 54.28 412 MET A N 1
ATOM 3204 C CA . MET A 1 412 ? -5.515 -14.009 -13.284 1.00 54.28 412 MET A CA 1
ATOM 3205 C C . MET A 1 412 ? -6.565 -13.010 -13.762 1.00 54.28 412 MET A C 1
ATOM 3207 O O . MET A 1 412 ? -6.238 -12.078 -14.505 1.00 54.28 412 MET A O 1
ATOM 3211 N N . VAL A 1 413 ? -7.828 -13.227 -13.406 1.00 49.03 413 VAL A N 1
ATOM 3212 C CA . VAL A 1 413 ? -8.899 -12.266 -13.668 1.00 49.03 413 VAL A CA 1
ATOM 3213 C C . VAL A 1 413 ? -8.626 -11.060 -12.767 1.00 49.03 413 VAL A C 1
ATOM 3215 O O . VAL A 1 413 ? -9.264 -10.880 -11.741 1.00 49.03 413 VAL A O 1
ATOM 3218 N N . ILE A 1 414 ? -7.597 -10.274 -13.099 1.00 51.78 414 ILE A N 1
ATOM 3219 C CA . ILE A 1 414 ? -7.333 -8.980 -12.492 1.00 51.78 414 ILE A CA 1
ATOM 3220 C C . ILE A 1 414 ? -8.550 -8.159 -12.900 1.00 51.78 414 ILE A C 1
ATOM 3222 O O . ILE A 1 414 ? -8.757 -7.961 -14.106 1.00 51.78 414 ILE A O 1
ATOM 3226 N N . PRO A 1 415 ? -9.401 -7.733 -11.952 1.00 48.09 415 PRO A N 1
ATOM 3227 C CA . PRO A 1 415 ? -10.538 -6.904 -12.291 1.00 48.09 415 PRO A CA 1
ATOM 3228 C C . PRO A 1 415 ? -10.016 -5.722 -13.101 1.00 48.09 415 PRO A C 1
ATOM 3230 O O . PRO A 1 415 ? -9.097 -5.023 -12.669 1.00 48.09 415 PRO A O 1
ATOM 3233 N N . ARG A 1 416 ? -10.563 -5.515 -14.303 1.00 47.53 416 ARG A N 1
ATOM 3234 C CA . ARG A 1 416 ? -10.324 -4.291 -15.072 1.00 47.53 416 ARG A CA 1
ATOM 3235 C C . ARG A 1 416 ? -10.950 -3.146 -14.279 1.00 47.53 416 ARG A C 1
ATOM 3237 O O . ARG A 1 416 ? -12.118 -2.822 -14.458 1.00 47.53 416 ARG A O 1
ATOM 3244 N N . GLY A 1 417 ? -10.195 -2.610 -13.331 1.00 45.56 417 GLY A N 1
ATOM 3245 C CA . GLY A 1 417 ? -10.691 -1.705 -12.313 1.00 45.56 417 GLY A CA 1
ATOM 3246 C C . GLY A 1 417 ? -9.542 -0.940 -11.679 1.00 45.56 417 GLY A C 1
ATOM 3247 O O . GLY A 1 417 ? -8.522 -1.500 -11.287 1.00 45.56 417 GLY A O 1
ATOM 3248 N N . TYR A 1 418 ? -9.710 0.373 -11.645 1.00 45.91 418 TYR A N 1
ATOM 3249 C CA . TYR A 1 418 ? -8.847 1.336 -10.976 1.00 45.91 418 TYR A CA 1
ATOM 3250 C C . TYR A 1 418 ? -8.710 0.975 -9.487 1.00 45.91 418 TYR A C 1
ATOM 3252 O O . TYR A 1 418 ? -9.662 0.444 -8.917 1.00 45.91 418 TYR A O 1
ATOM 3260 N N . PHE A 1 419 ? -7.566 1.271 -8.851 1.00 47.97 419 PHE A N 1
ATOM 3261 C CA . PHE A 1 419 ? -7.417 1.184 -7.389 1.00 47.97 419 PHE A CA 1
ATOM 3262 C C . PHE A 1 419 ? -8.632 1.835 -6.707 1.00 47.97 419 PHE A C 1
ATOM 3264 O O . PHE A 1 419 ? -8.779 3.056 -6.742 1.00 47.97 419 PHE A O 1
ATOM 3271 N N . GLY A 1 420 ? -9.514 1.033 -6.120 1.00 42.59 420 GLY A N 1
ATOM 3272 C CA . GLY A 1 420 ? -10.725 1.499 -5.461 1.00 42.59 420 GLY A CA 1
ATOM 3273 C C . GLY A 1 420 ? -10.836 0.832 -4.104 1.00 42.59 420 GLY A C 1
ATOM 3274 O O . GLY A 1 420 ? -10.938 -0.388 -4.027 1.00 42.59 420 GLY A O 1
ATOM 3275 N N . LEU A 1 421 ? -10.810 1.633 -3.040 1.00 42.34 421 LEU A N 1
ATOM 3276 C CA . LEU A 1 421 ? -11.207 1.177 -1.712 1.00 42.34 421 LEU A CA 1
ATOM 3277 C C . LEU A 1 421 ? -12.730 0.940 -1.723 1.00 42.34 421 LEU A C 1
ATOM 3279 O O . LEU A 1 421 ? -13.471 1.843 -2.137 1.00 42.34 421 LEU A O 1
ATOM 3283 N N . PRO A 1 422 ? -13.234 -0.225 -1.280 1.00 35.09 422 PRO A N 1
ATOM 3284 C CA . PRO A 1 422 ? -14.670 -0.454 -1.155 1.00 35.09 422 PRO A CA 1
ATOM 3285 C C . PRO A 1 422 ? -15.273 0.542 -0.148 1.00 35.09 422 PRO A C 1
ATOM 3287 O O . PRO A 1 422 ? -14.916 0.530 1.026 1.00 35.09 422 PRO A O 1
ATOM 3290 N N . GLY A 1 423 ? -16.183 1.416 -0.598 1.00 37.19 423 GLY A N 1
ATOM 3291 C CA . GLY A 1 423 ? -16.916 2.354 0.271 1.00 37.19 423 GLY A CA 1
ATOM 3292 C C . GLY A 1 423 ? -16.715 3.850 -0.005 1.00 37.19 423 GLY A C 1
ATOM 3293 O O . GLY A 1 423 ? -17.407 4.669 0.601 1.00 37.19 423 GLY A O 1
ATOM 3294 N N . GLN A 1 424 ? -15.846 4.253 -0.941 1.00 37.38 424 GLN A N 1
ATOM 3295 C CA . GLN A 1 424 ? -15.812 5.651 -1.391 1.00 37.38 424 GLN A CA 1
ATOM 3296 C C . GLN A 1 424 ? -16.866 5.917 -2.474 1.00 37.38 424 GLN A C 1
ATOM 3298 O O . GLN A 1 424 ? -16.760 5.469 -3.614 1.00 37.38 424 GLN A O 1
ATOM 3303 N N . VAL A 1 425 ? -17.887 6.705 -2.124 1.00 28.58 425 VAL A N 1
ATOM 3304 C CA . VAL A 1 425 ? -18.824 7.283 -3.093 1.00 28.58 425 VAL A CA 1
ATOM 3305 C C . VAL A 1 425 ? -18.035 8.206 -4.022 1.00 28.58 425 VAL A C 1
ATOM 3307 O O . VAL A 1 425 ? -17.564 9.266 -3.607 1.00 28.58 425 VAL A O 1
ATOM 3310 N N . ASN A 1 426 ? -17.903 7.806 -5.287 1.00 33.69 426 ASN A N 1
ATOM 3311 C CA . ASN A 1 426 ? -17.279 8.592 -6.348 1.00 33.69 426 ASN A CA 1
ATOM 3312 C C . ASN A 1 426 ? -18.028 9.918 -6.559 1.00 33.69 426 ASN A C 1
ATOM 3314 O O . ASN A 1 426 ? -18.890 10.045 -7.431 1.00 33.69 426 ASN A O 1
ATOM 3318 N N . ARG A 1 427 ? -17.674 10.963 -5.804 1.00 31.78 427 ARG A N 1
ATOM 3319 C CA . ARG A 1 427 ? -17.966 12.333 -6.225 1.00 31.78 427 ARG A CA 1
ATOM 3320 C C . ARG A 1 427 ? -17.038 12.647 -7.390 1.00 31.78 427 ARG A C 1
ATOM 3322 O O . ARG A 1 427 ? -15.889 13.024 -7.187 1.00 31.78 427 ARG A O 1
ATOM 3329 N N . ARG A 1 428 ? -17.564 12.523 -8.615 1.00 33.41 428 ARG A N 1
ATOM 3330 C CA . ARG A 1 428 ? -16.997 13.127 -9.830 1.00 33.41 428 ARG A CA 1
ATOM 3331 C C . ARG A 1 428 ? -16.806 14.631 -9.596 1.00 33.41 428 ARG A C 1
ATOM 3333 O O . ARG A 1 428 ? -17.658 15.440 -9.950 1.00 33.41 428 ARG A O 1
ATOM 3340 N N . ARG A 1 429 ? -15.680 15.039 -9.014 1.00 32.75 429 ARG A N 1
ATOM 3341 C CA . ARG A 1 429 ? -15.136 16.370 -9.264 1.00 32.75 429 ARG A CA 1
ATOM 3342 C C . ARG A 1 429 ? -14.322 16.233 -10.533 1.00 32.75 429 ARG A C 1
ATOM 3344 O O . ARG A 1 429 ? -13.273 15.603 -10.531 1.00 32.75 429 ARG A O 1
ATOM 3351 N N . SER A 1 430 ? -14.855 16.778 -11.622 1.00 33.09 430 SER A N 1
ATOM 3352 C CA . SER A 1 430 ? -14.115 17.012 -12.858 1.00 33.09 430 SER A CA 1
ATOM 3353 C C . SER A 1 430 ? -12.830 17.769 -12.513 1.00 33.09 430 SER A C 1
ATOM 3355 O O . SER A 1 430 ? -12.847 18.993 -12.375 1.00 33.09 430 SER A O 1
ATOM 3357 N N . ALA A 1 431 ? -11.725 17.050 -12.325 1.00 33.34 431 ALA A N 1
ATOM 3358 C CA . ALA A 1 431 ? -10.414 17.655 -12.215 1.00 33.34 431 ALA A CA 1
ATOM 3359 C C . ALA A 1 431 ? -10.129 18.321 -13.565 1.00 33.34 431 ALA A C 1
ATOM 3361 O O . ALA A 1 431 ? -10.080 17.659 -14.603 1.00 33.34 431 ALA A O 1
ATOM 3362 N N . LYS A 1 432 ? -10.021 19.654 -13.566 1.00 33.72 432 LYS A N 1
ATOM 3363 C CA . LYS A 1 432 ? -9.545 20.405 -14.730 1.00 33.72 432 LYS A CA 1
ATOM 3364 C C . LYS A 1 432 ? -8.208 19.794 -15.157 1.00 33.72 432 LYS A C 1
ATOM 3366 O O . LYS A 1 432 ? -7.336 19.622 -14.309 1.00 33.72 432 LYS A O 1
ATOM 3371 N N . ARG A 1 433 ? -8.073 19.470 -16.452 1.00 30.92 433 ARG A N 1
ATOM 3372 C CA . ARG A 1 433 ? -6.819 19.030 -17.089 1.00 30.92 433 ARG A CA 1
ATOM 3373 C C . ARG A 1 433 ? -5.650 19.843 -16.531 1.00 30.92 433 ARG A C 1
ATOM 3375 O O . ARG A 1 433 ? -5.590 21.053 -16.738 1.00 30.92 433 ARG A O 1
ATOM 3382 N N . THR A 1 434 ? -4.746 19.185 -15.819 1.00 32.81 434 THR A N 1
ATOM 3383 C CA . THR A 1 434 ? -3.507 19.789 -15.338 1.00 32.81 434 THR A CA 1
ATOM 3384 C C . THR A 1 434 ? -2.629 20.092 -16.548 1.00 32.81 434 THR A C 1
ATOM 3386 O O . THR A 1 434 ? -2.347 19.197 -17.344 1.00 32.81 434 THR A O 1
ATOM 3389 N N . SER A 1 435 ? -2.221 21.350 -16.714 1.00 29.69 435 SER A N 1
ATOM 3390 C CA . SER A 1 435 ? -1.277 21.744 -17.756 1.00 29.69 435 SER A CA 1
ATOM 3391 C C . SER A 1 435 ? 0.076 21.069 -17.513 1.00 29.69 435 SER A C 1
ATOM 3393 O O . SER A 1 435 ? 0.683 21.184 -16.445 1.00 29.69 435 SER A O 1
ATOM 3395 N N . SER A 1 436 ? 0.536 20.322 -18.512 1.00 32.00 436 SER A N 1
ATOM 3396 C CA . SER A 1 436 ? 1.905 19.829 -18.616 1.00 32.00 436 SER A CA 1
ATOM 3397 C C . SER A 1 436 ? 2.850 21.012 -18.819 1.00 32.00 436 SER A C 1
ATOM 3399 O O . SER A 1 436 ? 2.623 21.825 -19.713 1.00 32.00 436 SER A O 1
ATOM 3401 N N . TYR A 1 437 ? 3.910 21.103 -18.019 1.00 31.19 437 TYR A N 1
ATOM 3402 C CA . TYR A 1 437 ? 5.009 22.032 -18.284 1.00 31.19 437 TYR A CA 1
ATOM 3403 C C . TYR A 1 437 ? 5.974 21.387 -19.289 1.00 31.19 437 TYR A C 1
ATOM 3405 O O . TYR A 1 437 ? 6.449 20.281 -19.010 1.00 31.19 437 TYR A O 1
ATOM 3413 N N . PRO A 1 438 ? 6.286 22.032 -20.424 1.00 31.09 438 PRO A N 1
ATOM 3414 C CA . PRO A 1 438 ? 7.430 21.646 -21.232 1.00 31.09 438 PRO A CA 1
ATOM 3415 C C . PRO A 1 438 ? 8.725 22.116 -20.553 1.00 31.09 438 PRO A C 1
ATOM 3417 O O . PRO A 1 438 ? 8.745 23.105 -19.816 1.00 31.09 438 PRO A O 1
ATOM 3420 N N . ALA A 1 439 ? 9.810 21.384 -20.786 1.00 31.16 439 ALA A N 1
ATOM 3421 C CA . ALA A 1 439 ? 11.147 21.825 -20.425 1.00 31.16 439 ALA A CA 1
ATOM 3422 C C . ALA A 1 439 ? 11.560 23.010 -21.322 1.00 31.16 439 ALA A C 1
ATOM 3424 O O . ALA A 1 439 ? 11.381 22.941 -22.532 1.00 31.16 439 ALA A O 1
ATOM 3425 N N . ASN A 1 440 ? 12.068 24.075 -20.692 1.00 31.34 440 ASN A N 1
ATOM 3426 C CA . ASN A 1 440 ? 12.824 25.217 -21.227 1.00 31.34 440 ASN A CA 1
ATOM 3427 C C . ASN A 1 440 ? 12.772 25.473 -22.748 1.00 31.34 440 ASN A C 1
ATOM 3429 O O . ASN A 1 440 ? 13.480 24.820 -23.512 1.00 31.34 440 ASN A O 1
ATOM 3433 N N . VAL A 1 441 ? 12.071 26.539 -23.153 1.00 30.58 441 VAL A N 1
ATOM 3434 C CA . VAL A 1 441 ? 12.295 27.225 -24.436 1.00 30.58 441 VAL A CA 1
ATOM 3435 C C . VAL A 1 441 ? 12.396 28.731 -24.174 1.00 30.58 441 VAL A C 1
ATOM 3437 O O . VAL A 1 441 ? 11.636 29.287 -23.385 1.00 30.58 441 VAL A O 1
ATOM 3440 N N . VAL A 1 442 ? 13.410 29.329 -24.795 1.00 29.81 442 VAL A N 1
ATOM 3441 C CA . VAL A 1 442 ? 13.861 30.726 -24.725 1.00 29.81 442 VAL A CA 1
ATOM 3442 C C . VAL A 1 442 ? 12.778 31.706 -25.209 1.00 29.81 442 VAL A C 1
ATOM 3444 O O . VAL A 1 442 ? 11.970 31.361 -26.068 1.00 29.81 442 VAL A O 1
ATOM 3447 N N . GLU A 1 443 ? 12.774 32.915 -24.636 1.00 30.28 443 GLU A N 1
ATOM 3448 C CA . GLU A 1 443 ? 11.851 34.027 -24.916 1.00 30.28 443 GLU A CA 1
ATOM 3449 C C . GLU A 1 443 ? 11.712 34.380 -26.410 1.00 30.28 443 GLU A C 1
ATOM 3451 O O . GLU A 1 443 ? 12.698 34.520 -27.133 1.00 30.28 443 GLU A O 1
ATOM 3456 N N . GLY A 1 444 ? 10.466 34.608 -26.841 1.00 26.45 444 GLY A N 1
ATOM 3457 C CA . GLY A 1 444 ? 10.098 35.185 -28.135 1.00 26.45 444 GLY A CA 1
ATOM 3458 C C . GLY A 1 444 ? 8.592 35.491 -28.200 1.00 26.45 444 GLY A C 1
ATOM 3459 O O . GLY A 1 444 ? 7.777 34.655 -27.824 1.00 26.45 444 GLY A O 1
ATOM 3460 N N . ASN A 1 445 ? 8.254 36.710 -28.628 1.00 25.42 445 ASN A N 1
ATOM 3461 C CA . ASN A 1 445 ? 6.955 37.412 -28.572 1.00 25.42 445 ASN A CA 1
ATOM 3462 C C . ASN A 1 445 ? 5.680 36.658 -29.052 1.00 25.42 445 ASN A C 1
ATOM 3464 O O . ASN A 1 445 ? 5.770 35.741 -29.868 1.00 25.42 445 ASN A O 1
ATOM 3468 N N . PRO A 1 446 ? 4.470 37.096 -28.624 1.00 28.50 446 PRO A N 1
ATOM 3469 C CA . PRO A 1 446 ? 3.209 36.407 -28.893 1.00 28.50 446 PRO A CA 1
ATOM 3470 C C . PRO A 1 446 ? 2.624 36.742 -30.275 1.00 28.50 446 PRO A C 1
ATOM 3472 O O . PRO A 1 446 ? 2.547 37.903 -30.670 1.00 28.50 446 PRO A O 1
ATOM 3475 N N . LEU A 1 447 ? 2.128 35.719 -30.976 1.00 28.12 447 LEU A N 1
ATOM 3476 C CA . LEU A 1 447 ? 1.232 35.858 -32.126 1.00 28.12 447 LEU A CA 1
ATOM 3477 C C . LEU A 1 447 ? -0.086 35.136 -31.822 1.00 28.12 447 LEU A C 1
ATOM 3479 O O . LEU A 1 447 ? -0.107 33.936 -31.550 1.00 28.12 447 LEU A O 1
ATOM 3483 N N . GLU A 1 448 ? -1.185 35.890 -31.868 1.00 28.75 448 GLU A N 1
ATOM 3484 C CA . GLU A 1 448 ? -2.557 35.380 -31.868 1.00 28.75 448 GLU A CA 1
ATOM 3485 C C . GLU A 1 448 ? -2.784 34.396 -33.024 1.00 28.75 448 GLU A C 1
ATOM 3487 O O . GLU A 1 448 ? -2.323 34.647 -34.138 1.00 28.75 448 GLU A O 1
ATOM 3492 N N . ARG A 1 449 ? -3.575 33.333 -32.789 1.00 27.12 449 ARG A N 1
ATOM 3493 C CA . ARG A 1 449 ? -4.483 32.746 -33.799 1.00 27.12 449 ARG A CA 1
ATOM 3494 C C . ARG A 1 449 ? -5.461 31.712 -33.213 1.00 27.12 449 ARG A C 1
ATOM 3496 O O . ARG A 1 449 ? -5.100 30.596 -32.863 1.00 27.12 449 ARG A O 1
ATOM 3503 N N . THR A 1 450 ? -6.715 32.154 -33.132 1.00 25.16 450 THR A N 1
ATOM 3504 C CA . THR A 1 450 ? -7.953 31.519 -33.629 1.00 25.16 450 THR A CA 1
ATOM 3505 C C . THR A 1 450 ? -8.230 30.032 -33.336 1.00 25.16 450 THR A C 1
ATOM 3507 O O . TH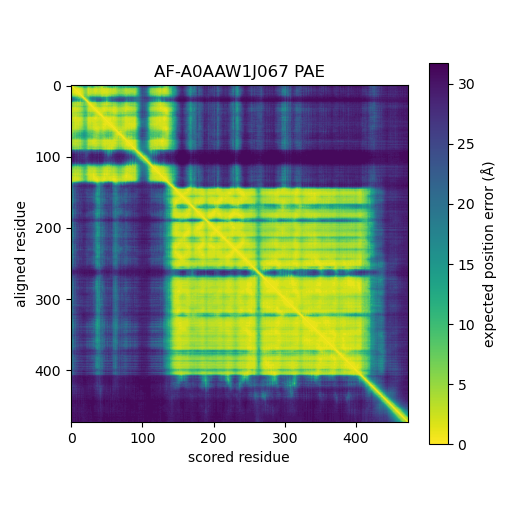R A 1 450 ? -7.680 29.124 -33.953 1.00 25.16 450 THR A O 1
ATOM 3510 N N . PHE A 1 451 ? -9.235 29.789 -32.484 1.00 25.03 451 PHE A N 1
ATOM 3511 C CA . PHE A 1 451 ? -9.903 28.496 -32.311 1.00 25.03 451 PHE A CA 1
ATOM 3512 C C . PHE A 1 451 ? -10.768 28.151 -33.535 1.00 25.03 451 PHE A C 1
ATOM 3514 O O . PHE A 1 451 ? -11.686 28.895 -33.873 1.00 25.03 451 PHE A O 1
ATOM 3521 N N . SER A 1 452 ? -10.551 26.980 -34.141 1.00 26.03 452 SER A N 1
ATOM 3522 C CA . SER A 1 452 ? -11.546 26.336 -35.007 1.00 26.03 452 SER A CA 1
A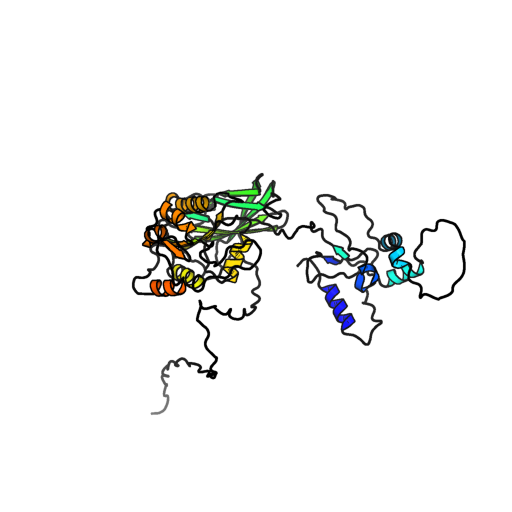TOM 3523 C C . SER A 1 452 ? -11.821 24.915 -34.515 1.00 26.03 452 SER A C 1
ATOM 3525 O O . SER A 1 452 ? -10.922 24.097 -34.332 1.00 26.03 452 SER A O 1
ATOM 3527 N N . VAL A 1 453 ? -13.093 24.645 -34.230 1.00 28.84 453 VAL A N 1
ATOM 3528 C CA . VAL A 1 453 ? -13.600 23.353 -33.765 1.00 28.84 453 VAL A CA 1
ATOM 3529 C C . VAL A 1 453 ? -14.061 22.571 -34.993 1.00 28.84 453 VAL A C 1
ATOM 3531 O O . VAL A 1 453 ? -15.056 22.937 -35.613 1.00 28.84 453 VAL A O 1
ATOM 3534 N N . ARG A 1 454 ? -13.384 21.471 -35.340 1.00 25.78 454 ARG A N 1
ATOM 3535 C CA . ARG A 1 454 ? -13.937 20.444 -36.240 1.00 25.78 454 ARG A CA 1
ATOM 3536 C C . ARG A 1 454 ? -14.150 19.147 -35.464 1.00 25.78 454 ARG A C 1
ATOM 3538 O O . ARG A 1 454 ? -13.200 18.511 -35.020 1.00 25.78 454 ARG A O 1
ATOM 3545 N N . ARG A 1 455 ? -15.424 18.774 -35.295 1.00 27.16 455 ARG A N 1
ATOM 3546 C CA . ARG A 1 455 ? -15.859 17.436 -34.869 1.00 27.16 455 ARG A CA 1
ATOM 3547 C C . ARG A 1 455 ? -15.661 16.468 -36.038 1.00 27.16 455 ARG A C 1
ATOM 3549 O O . ARG A 1 455 ? -16.180 16.726 -37.119 1.00 27.16 455 ARG A O 1
ATOM 3556 N N . TYR A 1 456 ? -14.975 15.355 -35.807 1.00 24.97 456 TYR A N 1
ATOM 3557 C CA . TYR A 1 456 ? -15.028 14.192 -36.695 1.00 24.97 456 TYR A CA 1
ATOM 3558 C C . TYR A 1 456 ? -16.311 13.395 -36.404 1.00 24.97 456 TYR A C 1
ATOM 3560 O O . TYR A 1 456 ? -16.576 13.048 -35.253 1.00 24.97 456 TYR A O 1
ATOM 3568 N N . GLN A 1 457 ? -17.116 13.134 -37.438 1.00 26.47 457 GLN A N 1
ATOM 3569 C CA . GLN A 1 457 ? -18.216 12.162 -37.421 1.00 26.47 457 GLN A CA 1
ATOM 3570 C C . GLN A 1 457 ? -17.682 10.787 -37.850 1.00 26.47 457 GLN A C 1
ATOM 3572 O O . GLN A 1 457 ? -16.918 10.692 -38.807 1.00 26.47 457 GLN A O 1
ATOM 3577 N N . LEU A 1 458 ? -18.091 9.731 -37.141 1.00 29.97 458 LEU A N 1
ATOM 3578 C CA . LEU A 1 458 ? -17.839 8.333 -37.510 1.00 29.97 458 LEU A CA 1
ATOM 3579 C C . LEU A 1 458 ? -18.805 7.882 -38.630 1.00 29.97 458 LEU A C 1
ATOM 3581 O O . LEU A 1 458 ? -19.940 8.370 -38.664 1.00 29.97 458 LEU A O 1
ATOM 3585 N N . PRO A 1 459 ? -18.414 6.946 -39.519 1.00 29.02 459 PRO A N 1
ATOM 3586 C CA . PRO A 1 459 ? -19.276 6.481 -40.601 1.00 29.02 459 PRO A CA 1
ATOM 3587 C C . PRO A 1 459 ? -20.360 5.514 -40.102 1.00 29.02 459 PRO A C 1
ATOM 3589 O O . PRO A 1 459 ? -20.103 4.642 -39.273 1.00 29.02 459 PRO A O 1
ATOM 3592 N N . LYS A 1 460 ? -21.576 5.662 -40.642 1.00 31.91 460 LYS A N 1
ATOM 3593 C CA . LYS A 1 460 ? -22.713 4.753 -40.436 1.00 31.91 460 LYS A CA 1
ATOM 3594 C C . LYS A 1 460 ? -22.545 3.485 -41.278 1.00 31.91 460 LYS A C 1
ATOM 3596 O O . LYS A 1 460 ? -22.250 3.567 -42.467 1.00 31.91 460 LYS A O 1
ATOM 3601 N N . THR A 1 461 ? -22.785 2.330 -40.669 1.00 30.28 461 THR A N 1
ATOM 3602 C CA . THR A 1 461 ? -22.912 1.031 -41.335 1.00 30.28 461 THR A CA 1
ATOM 3603 C C . THR A 1 461 ? -24.297 0.901 -41.981 1.00 30.28 461 THR A C 1
ATOM 3605 O O . THR A 1 461 ? -25.317 1.096 -41.324 1.00 30.28 461 THR A O 1
ATOM 3608 N N . ASN A 1 462 ? -24.333 0.579 -43.277 1.00 29.75 462 ASN A N 1
ATOM 3609 C CA . ASN A 1 462 ? -25.556 0.241 -44.008 1.00 29.75 462 ASN A CA 1
ATOM 3610 C C . ASN A 1 462 ? -25.878 -1.250 -43.815 1.00 29.75 462 ASN A C 1
ATOM 3612 O O . ASN A 1 462 ? -25.063 -2.105 -44.154 1.00 29.75 462 ASN A O 1
ATOM 3616 N N . LEU A 1 463 ? -27.075 -1.549 -43.310 1.00 33.22 463 LEU A N 1
ATOM 3617 C CA . LEU A 1 463 ? -27.712 -2.868 -43.377 1.00 33.22 463 LEU A CA 1
ATOM 3618 C C . LEU A 1 463 ? -28.731 -2.848 -44.531 1.00 33.22 463 LEU A C 1
ATOM 3620 O O . LEU A 1 463 ? -29.521 -1.903 -44.591 1.00 33.22 463 LEU A O 1
ATOM 3624 N N . PRO A 1 464 ? -28.754 -3.840 -45.439 1.00 34.56 464 PRO A N 1
ATOM 3625 C CA . PRO A 1 464 ? -29.768 -3.905 -46.482 1.00 34.56 464 PRO A CA 1
ATOM 3626 C C . PRO A 1 464 ? -31.071 -4.520 -45.946 1.00 34.56 464 PRO A C 1
ATOM 3628 O O . PRO A 1 464 ? -31.074 -5.592 -45.342 1.00 34.56 464 PRO A O 1
ATOM 3631 N N . LEU A 1 465 ? -32.183 -3.824 -46.192 1.00 33.81 465 LEU A N 1
ATOM 3632 C CA . LEU A 1 465 ? -33.551 -4.312 -46.016 1.00 33.81 465 LEU A CA 1
ATOM 3633 C C . LEU A 1 465 ? -33.904 -5.266 -47.167 1.00 33.81 465 LEU A C 1
ATOM 3635 O O . LEU A 1 465 ? -33.923 -4.852 -48.325 1.00 33.81 465 LEU A O 1
ATOM 3639 N N . LEU A 1 466 ? -34.220 -6.523 -46.846 1.00 34.97 466 LEU A N 1
ATOM 3640 C CA . LEU A 1 466 ? -34.899 -7.438 -47.763 1.00 34.97 466 LEU A CA 1
ATOM 3641 C C . LEU A 1 466 ? -36.401 -7.119 -47.721 1.00 34.97 466 LEU A C 1
ATOM 3643 O O . LEU A 1 466 ? -37.044 -7.284 -46.686 1.00 34.97 466 LEU A O 1
ATOM 3647 N N . GLY A 1 467 ? -36.939 -6.611 -48.830 1.00 34.69 467 GLY A N 1
ATOM 3648 C CA . GLY A 1 467 ? -38.363 -6.336 -48.997 1.00 34.69 467 GLY A CA 1
ATOM 3649 C C . GLY A 1 467 ? -39.126 -7.580 -49.445 1.00 34.69 467 GLY A C 1
ATOM 3650 O O . GLY A 1 467 ? -38.801 -8.181 -50.466 1.00 34.69 467 GLY A O 1
ATOM 3651 N N . THR A 1 468 ? -40.162 -7.941 -48.695 1.00 34.75 468 THR A N 1
ATOM 3652 C CA . THR A 1 468 ? -41.182 -8.922 -49.075 1.00 34.75 468 THR A CA 1
ATOM 3653 C C . THR A 1 468 ? -42.228 -8.221 -49.947 1.00 34.75 468 THR A C 1
ATOM 3655 O O . THR A 1 468 ? -42.937 -7.338 -49.467 1.00 34.75 468 THR A O 1
ATOM 3658 N N . GLN A 1 469 ? -42.329 -8.592 -51.227 1.00 36.81 469 GLN A N 1
ATOM 3659 C CA . GLN A 1 469 ? -43.474 -8.246 -52.074 1.00 36.81 469 GLN A CA 1
ATOM 3660 C C . GLN A 1 469 ? -44.546 -9.333 -51.945 1.00 36.81 469 GLN A C 1
ATOM 3662 O O . GLN A 1 469 ? -44.291 -10.507 -52.198 1.00 36.81 469 GLN A O 1
ATOM 3667 N N . LEU A 1 470 ? -45.752 -8.913 -51.569 1.00 40.22 470 LEU A N 1
ATOM 3668 C CA . LEU A 1 470 ? -47.004 -9.637 -51.760 1.00 40.22 470 LEU A CA 1
ATOM 3669 C C . LEU A 1 470 ? -47.819 -8.878 -52.811 1.00 40.22 470 LEU A C 1
ATOM 3671 O O . LEU A 1 470 ? -48.006 -7.670 -52.664 1.00 40.22 470 LEU A O 1
ATOM 3675 N N . GLY A 1 471 ? -48.354 -9.596 -53.804 1.00 33.53 471 GLY A N 1
ATOM 3676 C CA . GLY A 1 471 ? -49.553 -9.169 -54.526 1.00 33.53 471 GLY A CA 1
ATOM 3677 C C . GLY A 1 471 ? -49.605 -9.482 -56.023 1.00 33.53 471 GLY A C 1
ATOM 3678 O O . GLY A 1 471 ? -49.029 -8.748 -56.815 1.00 33.53 471 GLY A O 1
ATOM 3679 N N . GLY A 1 472 ? -50.438 -10.468 -56.381 1.00 38.41 472 GLY A N 1
ATOM 3680 C CA . GLY A 1 472 ? -51.347 -10.378 -57.534 1.00 38.41 472 GLY A CA 1
ATOM 3681 C C . GLY A 1 472 ? -50.952 -11.130 -58.807 1.00 38.41 472 GLY A C 1
ATOM 3682 O O . GLY A 1 472 ? -50.119 -10.647 -59.568 1.00 38.41 472 GLY A O 1
ATOM 3683 N N . GLY A 1 473 ? -51.639 -12.247 -59.070 1.00 33.69 473 GLY A N 1
ATOM 3684 C CA . GLY A 1 473 ? -51.596 -13.001 -60.327 1.00 33.69 473 GLY A CA 1
ATOM 3685 C C . GLY A 1 473 ? -52.030 -14.439 -60.135 1.00 33.69 473 GLY A C 1
ATOM 3686 O O . GLY A 1 473 ? -51.121 -15.261 -59.901 1.00 33.69 473 GLY A O 1
#

Solvent-accessible surface area (backbone atoms only — not comparable to full-atom values): 28417 Å² total; per-residue (Å²): 134,54,46,51,50,60,35,54,53,52,53,49,53,58,68,74,42,75,92,46,90,76,68,68,78,76,76,68,101,56,77,61,54,77,48,58,27,35,89,84,32,91,60,35,55,69,52,52,38,76,75,39,62,68,46,66,81,47,82,63,45,71,50,60,52,55,94,83,25,77,87,48,80,82,72,85,54,39,43,66,60,52,47,66,76,41,21,86,79,61,56,79,76,62,83,87,74,89,75,87,90,84,84,88,83,87,77,98,66,81,74,70,58,56,68,68,58,55,52,60,49,51,74,65,44,58,38,66,46,65,36,36,31,30,51,77,65,65,95,77,68,87,40,60,77,32,35,23,58,53,40,39,78,39,28,66,95,53,87,53,66,49,55,38,36,38,27,31,42,72,93,58,70,37,63,42,54,73,43,50,32,39,34,29,37,28,83,50,76,95,82,48,64,79,40,81,75,52,73,47,57,20,35,92,78,6,36,37,77,49,65,53,52,82,94,68,52,77,67,76,36,75,31,52,34,38,39,29,34,69,91,78,64,52,64,39,77,40,41,38,33,28,34,60,75,54,30,34,25,38,39,32,34,47,64,56,35,40,21,84,62,92,62,95,85,77,65,85,65,56,72,45,69,38,44,49,56,44,52,38,53,46,44,77,34,36,27,46,41,35,36,37,37,60,51,36,26,65,45,42,67,62,53,54,49,49,41,26,79,69,57,28,60,59,55,44,47,40,53,16,74,51,92,56,94,52,31,61,57,48,53,32,54,52,54,41,44,40,38,73,76,28,36,36,38,74,69,35,38,36,20,17,61,80,43,50,63,40,44,47,72,69,66,50,52,31,94,30,29,39,28,33,72,83,64,56,80,81,47,56,78,58,25,44,69,36,84,77,36,38,49,55,48,40,54,48,38,71,37,93,83,46,60,74,65,49,60,75,86,44,72,51,86,68,68,95,49,63,50,69,72,93,84,70,81,82,74,84,69,83,73,73,83,76,83,81,81,77,82,88,78,83,92,78,85,92,78,90,80,82,94,79,90,79,84,86,80,82,87,83,84,86,80,86,83,85,80,86,87,84,86,92,133

Sequence (473 aa):
MFGSPLALVLAYRQISSPDDKTSNITRPMCNQIYNMFHPTDPVASRLEPLLSARFSLLPPVNVARYTKYPLGNGQPHHLVEVLQANTQIFNDMQPRRLSEVSLQSTVSGIDDIPLQAISALQQKWWGNKRMDYALYCPEGLSNFPTHAANDVIVKEGLPQTIVARFMYGPLDMITLTGEKVDIHVMRDVPSGEWSYVATEVTDKTGRVTFTFPEDKSLNFGLYPLKMVVRGDHTSVDFFMAVVPPKTECVVFSIDGSFTASMSVTGRDPKVRAGAVDVVRHWQELGYLIIYTTGRPDMQHHRVVSWLSQHNFPHGLVSFADGLSTDPLGHKTTYLNNLIHAHGVIIQCAYGSSKDITVYTSIGLKPKQIFIVGKASKKQHSLATVLSEGYAAHLATLLAHGGSRPAQGNARMVIPRGYFGLPGQVNRRRSAKRTSSYPANVVEGNPLERTFSVRRYQLPKTNLPLLGTQLGGG

pLDDT: mean 76.76, std 22.19, range [24.97, 98.25]

Foldseek 3Di:
DFWDLVQVVQVVVCVVPVVPVPPQDDADPDQAAATEGAPPDPSHDFPVCVLPVLCVVPDFAEWDDCVVCVPGPPDDFFPQVVCLVPVVSQQPPDDDDDDDDDDDDDDDDSNDRPPVSVVVSVVSHRHGGGHYYHYDDPPQPVKDWLKFWFEAEAEPPDWDKTKIATATGPLRPGAQFQWKKWKWKFQDPDDGDTDTQDIFGQHPRRMDMDTHDPVRDHDAFKMKMKIATPVPRDIDIFIYGHHHAAQEAAEEEPPCFQFVDDDPPDDLTDGDPQPLVLQVVQVVLLHAYEYEYLAERSCVVVVLVSQQVVQRFDHTYDYDHRPDPCSLVVLLVVVLCCCPVRNYHHQAYEEALSNLVSCVVSPDAQDRYEHEDDHDPVCVNSHHYPDVGNVVLVVQCPPVPNHHRTDDPSVRPRPRDTSDDPPDDDPPPPDDPDDDDDPDDDDDDDDDDDDDDDDDDDDDDDDDDDDDDDDDD

Secondary structure (DSSP, 8-state):
--S-THHHHHHHHHHH-TT-TT-PPPPPSSS---EEE-TT-TT---SHHHH-GGGGGSPPEEPPPTTT-TT------BHHHHHHHTHHHHS--S-----------------PPPHHHHHHHHHHSSSSB--EEEPP--TT-------EEPPEEEETTS--EEEEE-EESGGG-EE--S-EEEEEEE-STTT--EEEEEEEE--TTSEEEEE--GGG---SEEEEEEEEETTT--EEEEEEEEE-TT-EEEEEE-TTTTBS---SSS--PPBPTTHHHHHHHHHHTTPEEEEEEEEEGGGHHHHHHHHHHTTPBP-EEEEESSS-S-HHHHHHHHHHHHHHTT--EEEEEEE-TTTHHHHHHTT--GGGEEEES---GGGGGTSEEETTHHHHHHHHHHSTTS--PPPSS------S-B---TT----------PPPPPS---------------PPPPPPPPPPP--------

InterPro domains:
  IPR001666 Phosphatidylinositol transfer protein [PTHR10658] (147-434)
  IPR004177 DDHD domain [PF02862] (1-93)
  IPR004177 DDHD domain [PS51043] (1-173)
  IPR004177 DDHD domain [SM01127] (1-168)
  IPR031315 LNS2/PITP [SM00775] (250-381)
  IPR036412 HAD-like superfamily [SSF56784] (244-336)

Organism: Popillia japonica (NCBI:txid7064)

Nearest PDB structures (foldseek):
  6rpt-assembly3_C  TM=5.797E-01  e=4.525E-05  Homo sapiens
  4xru-assembly1_D  TM=7.747E-01  e=1.840E-03  Capnocytophaga gingivalis ATCC 33624
  4xru-assembly1_A  TM=7.408E-01  e=1.141E-03  Capnocytophaga gingivalis ATCC 33624
  2yeq-assembly1_A  TM=3.789E-01  e=3.563E-05  Bacillus subtilis
  1fg9-assembly1_E  TM=4.707E-01  e=1.207E-01  Homo sapiens

Mean predicted aligned error: 17.49 Å